Protein AF-A0A2C9M2C5-F1 (afdb_monomer_lite)

Radius of gyration: 33.6 Å; chains: 1; bounding box: 109×81×70 Å

Organism: Biomphalaria glabrata (NCBI:txid6526)

Foldseek 3Di:
DPQQFADDVRPHGADPQAVVNGDDRYPSFHPAGAKQFDDRRSPHGADQQFITGVRPHGADPQADVSGADRHPNFHLHGPDQADDRRSPHHPPPPPDDPPDPPPDPPPPVVVVVVVVVVVVVVVVVVVVVVVVDDDDDDDDDDDDDDDDDDDDDDDDDDDDDDDDDDDDDDDDDPDDDDQPPPPPQPDQPLVPPPDDPDDPPVCPVVCVVPDDPVNVVVVVVSRDPRDPFDQVVCQDPVNCVLDPDNPQADTPRFAAFFDQDVVVRDHGDHRWGFDADPVRHRAAIEHAAGDPVCLLVVLSSCVVQLAQEEEEEEDCAAPNDGRHDDSADPAAWDDSDQKIKHWDDWDDDPFWIWTWIWIDGDPDDIGIYIYIYGYQQHPPDGRPDPVSVVSSVVVRVVDDDPTHYYYYYD

Sequence (410 aa):
CITSTFGVNCKESCSSTCTERRCNATSGRCVSCMPGFLGEFCNQTCNATSFGQDCLQPCSSLCMNGICNFIDGACFNCSNGMFGRFCSEVKADTQGANETPLGAIIGPIIGAAALILIIVLAIILIRRRQRHDKPIVEQAQISSGHDVARHSTPLAKGTSFHYVDNNKQNSISKSSPPLPKVAEAYQNLHPKADGNTSIPVDKLYSFMTTVSSDFLINQFKTLPENSNVTTEVGLQAVNKNKNRFKNICPYDHSRVHLKINSENNEQDYINASYIKGFNNDVKFIASQGPSEHTIKDFIRMLWEQNTEKVVMLTNLIEDGKVKCEKYWPDDDTKAYGDIKVKLISTQTYAEYTIRKLELCKKSQTTHQVTQFHFTSWPDKSVPTASWSLVDFEQRVFTVPTSEPVVVHCR

Structure (mmCIF, N/CA/C/O backbone):
data_AF-A0A2C9M2C5-F1
#
_entry.id   AF-A0A2C9M2C5-F1
#
loop_
_atom_site.group_PDB
_atom_site.id
_atom_site.type_symbol
_atom_site.label_atom_id
_atom_site.label_alt_id
_atom_site.label_comp_id
_atom_site.label_asym_id
_atom_site.label_entity_id
_atom_site.label_seq_id
_atom_site.pdbx_PDB_ins_code
_atom_site.Cartn_x
_atom_site.Cartn_y
_atom_site.Cartn_z
_atom_site.occupancy
_atom_site.B_iso_or_equiv
_atom_site.auth_seq_id
_atom_site.auth_comp_id
_atom_site.auth_asym_id
_atom_site.auth_atom_id
_atom_site.pdbx_PDB_model_num
ATOM 1 N N . CYS A 1 1 ? 14.112 -22.312 -37.417 1.00 81.69 1 CYS A N 1
ATOM 2 C CA . CYS A 1 1 ? 13.832 -22.066 -35.989 1.00 81.69 1 CYS A CA 1
ATOM 3 C C . CYS A 1 1 ? 12.336 -22.132 -35.751 1.00 81.69 1 CYS A C 1
ATOM 5 O O . CYS A 1 1 ? 11.598 -22.074 -36.731 1.00 81.69 1 CYS A O 1
ATOM 7 N N . ILE A 1 2 ? 11.886 -22.299 -34.503 1.00 85.56 2 ILE A N 1
ATOM 8 C CA . ILE A 1 2 ? 10.463 -22.091 -34.188 1.00 85.56 2 ILE A CA 1
ATOM 9 C C . ILE A 1 2 ? 10.147 -20.595 -34.295 1.00 85.56 2 ILE A C 1
ATOM 11 O O . ILE A 1 2 ? 11.060 -19.776 -34.309 1.00 85.56 2 ILE A O 1
ATOM 15 N N . THR A 1 3 ? 8.872 -20.222 -34.383 1.00 86.44 3 THR A N 1
ATOM 16 C CA . THR A 1 3 ? 8.449 -18.827 -34.612 1.00 86.44 3 THR A CA 1
ATOM 17 C C . THR A 1 3 ? 8.946 -17.825 -33.565 1.00 86.44 3 THR A C 1
ATOM 19 O O . THR A 1 3 ? 8.991 -16.637 -33.869 1.00 86.44 3 THR A O 1
ATOM 22 N N . SER A 1 4 ? 9.328 -18.299 -32.375 1.00 89.38 4 SER A N 1
ATOM 23 C CA . SER A 1 4 ? 9.851 -17.509 -31.256 1.00 89.38 4 SER A CA 1
ATOM 24 C C . SER A 1 4 ? 11.373 -17.567 -31.063 1.00 89.38 4 SER A C 1
ATOM 26 O O . SER A 1 4 ? 11.869 -16.998 -30.088 1.00 89.38 4 SER A O 1
ATOM 28 N N . THR A 1 5 ? 12.132 -18.219 -31.956 1.00 93.12 5 THR A N 1
ATOM 29 C CA . THR A 1 5 ? 13.605 -18.257 -31.889 1.00 93.12 5 THR A CA 1
ATOM 30 C C . THR A 1 5 ? 14.281 -17.944 -33.222 1.00 93.12 5 THR A C 1
ATOM 32 O O . THR A 1 5 ? 13.703 -18.122 -34.294 1.00 93.12 5 THR A O 1
ATOM 35 N N . PHE A 1 6 ? 15.530 -17.484 -33.164 1.00 95.31 6 PHE A N 1
ATOM 36 C CA . PHE A 1 6 ? 16.336 -17.129 -34.330 1.00 95.31 6 PHE A CA 1
ATOM 37 C C . PHE A 1 6 ? 17.825 -17.462 -34.144 1.00 95.31 6 PHE A C 1
ATOM 39 O O . PHE A 1 6 ? 18.252 -17.974 -33.103 1.00 95.31 6 PHE A O 1
ATOM 46 N N . GLY A 1 7 ? 18.610 -17.191 -35.186 1.00 92.75 7 GLY A N 1
ATOM 47 C CA . GLY A 1 7 ? 20.066 -17.284 -35.165 1.00 92.75 7 GLY A CA 1
ATOM 48 C C . GLY A 1 7 ? 20.596 -18.700 -35.404 1.00 92.75 7 GLY A C 1
ATOM 49 O O . GLY A 1 7 ? 19.854 -19.656 -35.653 1.00 92.75 7 GLY A O 1
ATOM 50 N N . VAL A 1 8 ? 21.921 -18.845 -35.345 1.00 91.44 8 VAL A N 1
ATOM 51 C CA . VAL A 1 8 ? 22.598 -20.122 -35.615 1.00 91.44 8 VAL A CA 1
ATOM 52 C C . VAL A 1 8 ? 22.192 -21.158 -34.562 1.00 91.44 8 VAL A C 1
ATOM 54 O O . VAL A 1 8 ? 22.307 -20.930 -33.359 1.00 91.44 8 VAL A O 1
ATOM 57 N N . ASN A 1 9 ? 21.707 -22.316 -35.018 1.00 91.38 9 ASN A N 1
ATOM 58 C CA . ASN A 1 9 ? 21.111 -23.362 -34.175 1.00 91.38 9 ASN A CA 1
ATOM 59 C C . ASN A 1 9 ? 19.903 -22.904 -33.329 1.00 91.38 9 ASN A C 1
ATOM 61 O O . ASN A 1 9 ? 19.538 -23.596 -32.381 1.00 91.38 9 ASN A O 1
ATOM 65 N N . CYS A 1 10 ? 19.260 -21.780 -33.673 1.00 89.75 10 CYS A N 1
ATOM 66 C CA . CYS A 1 10 ? 18.006 -21.322 -33.064 1.00 89.75 10 CYS A CA 1
ATOM 67 C C . CYS A 1 10 ? 18.069 -21.092 -31.545 1.00 89.75 10 CYS A C 1
ATOM 69 O O . CYS A 1 10 ? 17.089 -21.338 -30.838 1.00 89.75 10 CYS A O 1
ATOM 71 N N . LYS A 1 11 ? 19.239 -20.667 -31.048 1.00 91.88 11 LYS A N 1
ATOM 72 C CA . LYS A 1 11 ? 19.510 -20.465 -29.617 1.00 91.88 11 LYS A CA 1
ATOM 73 C C . LYS A 1 11 ? 19.019 -19.121 -29.078 1.00 91.88 11 LYS A C 1
ATOM 75 O O . LYS A 1 11 ? 18.854 -18.993 -27.869 1.00 91.88 11 LYS A O 1
ATOM 80 N N . GLU A 1 12 ? 18.805 -18.132 -29.941 1.00 90.12 12 GLU A N 1
ATOM 81 C CA . GLU A 1 12 ? 18.364 -16.797 -29.535 1.00 90.12 12 GLU A CA 1
ATOM 82 C C . GLU A 1 12 ? 16.836 -16.708 -29.559 1.00 90.12 12 GLU A C 1
ATOM 84 O O . GLU A 1 12 ? 16.181 -17.325 -30.397 1.00 90.12 12 GLU A O 1
ATOM 89 N N . SER A 1 13 ? 16.251 -15.964 -28.620 1.00 93.12 13 SER A N 1
ATOM 90 C CA . SER A 1 13 ? 14.796 -15.780 -28.525 1.00 93.12 13 SER A CA 1
ATOM 91 C C . SER A 1 13 ? 14.382 -14.464 -29.168 1.00 93.12 13 SER A C 1
ATOM 93 O O . SER A 1 13 ? 15.002 -13.437 -28.903 1.00 93.12 13 SER A O 1
ATOM 95 N N . CYS A 1 14 ? 13.309 -14.477 -29.960 1.00 91.00 14 CYS A N 1
ATOM 96 C CA . CYS A 1 14 ? 12.693 -13.257 -30.479 1.00 91.00 14 CYS A CA 1
ATOM 97 C C . CYS A 1 14 ? 12.344 -12.288 -29.336 1.00 91.00 14 CYS A C 1
ATOM 99 O O . CYS A 1 14 ? 11.991 -12.732 -28.237 1.00 91.00 14 CYS A O 1
ATOM 101 N N . SER A 1 15 ? 12.392 -10.977 -29.607 1.00 90.81 15 SER A N 1
ATOM 102 C CA . SER A 1 15 ? 12.045 -9.961 -28.605 1.00 90.81 15 SER A CA 1
ATOM 103 C C . SER A 1 15 ? 10.667 -10.229 -27.991 1.00 90.81 15 SER A C 1
ATOM 105 O O . SER A 1 15 ? 9.710 -10.587 -28.686 1.00 90.81 15 SER A O 1
ATOM 107 N N . SER A 1 16 ? 10.552 -10.021 -26.679 1.00 92.25 16 SER A N 1
ATOM 108 C CA . SER A 1 16 ? 9.290 -10.154 -25.944 1.00 92.25 16 SER A CA 1
ATOM 109 C C . SER A 1 16 ? 8.219 -9.162 -26.406 1.00 92.25 16 SER A C 1
ATOM 111 O O . SER A 1 16 ? 7.044 -9.415 -26.154 1.00 92.25 16 SER A O 1
ATOM 113 N N . THR A 1 17 ? 8.625 -8.085 -27.087 1.00 91.62 17 THR A N 1
ATOM 114 C CA . THR A 1 17 ? 7.785 -7.022 -27.658 1.00 91.62 17 THR A CA 1
ATOM 115 C C . THR A 1 17 ? 7.484 -7.201 -29.153 1.00 91.62 17 THR A C 1
ATOM 117 O O . THR A 1 17 ? 6.744 -6.393 -29.719 1.00 91.62 17 THR A O 1
ATOM 120 N N . CYS A 1 18 ? 8.001 -8.252 -29.813 1.00 93.62 18 CYS A N 1
ATOM 121 C CA . CYS A 1 18 ? 7.462 -8.648 -31.117 1.00 93.62 18 CYS A CA 1
ATOM 122 C C . CYS A 1 18 ? 6.020 -9.151 -30.925 1.00 93.62 18 CYS A C 1
ATOM 124 O O . CYS A 1 18 ? 5.753 -9.940 -30.013 1.00 93.62 18 CYS A O 1
ATOM 126 N N . THR A 1 19 ? 5.108 -8.804 -31.831 1.00 93.06 19 THR A N 1
ATOM 127 C CA . THR A 1 19 ? 3.746 -9.359 -31.861 1.00 93.06 19 THR A CA 1
ATOM 128 C C . THR A 1 19 ? 3.799 -10.891 -31.933 1.00 93.06 19 THR A C 1
ATOM 130 O O . THR A 1 19 ? 4.546 -11.454 -32.736 1.00 93.06 19 THR A O 1
ATOM 133 N N . GLU A 1 20 ? 3.067 -11.577 -31.044 1.00 91.00 20 GLU A N 1
ATOM 134 C CA . GLU A 1 20 ? 3.100 -13.046 -30.861 1.00 91.00 20 GLU A CA 1
ATOM 135 C C . GLU A 1 20 ? 4.510 -13.636 -30.582 1.00 91.00 20 GLU A C 1
ATOM 137 O O . GLU A 1 20 ? 4.729 -14.836 -30.752 1.00 91.00 20 GLU A O 1
ATOM 142 N N . ARG A 1 21 ? 5.487 -12.809 -30.173 1.00 90.81 21 ARG A N 1
ATOM 143 C CA . ARG A 1 21 ? 6.932 -13.126 -30.154 1.00 90.81 21 ARG A CA 1
ATOM 144 C C . ARG A 1 21 ? 7.486 -13.612 -31.501 1.00 90.81 21 ARG A C 1
ATOM 146 O O . ARG A 1 21 ? 8.405 -14.425 -31.525 1.00 90.81 21 ARG A O 1
ATOM 153 N N . ARG A 1 22 ? 6.949 -13.137 -32.629 1.00 95.44 22 ARG A N 1
ATOM 154 C CA . ARG A 1 22 ? 7.349 -13.600 -33.969 1.00 95.44 22 ARG A CA 1
ATOM 155 C C . ARG A 1 22 ? 8.447 -12.741 -34.580 1.00 95.44 22 ARG A C 1
ATOM 157 O O . ARG A 1 22 ? 8.263 -11.543 -34.795 1.00 95.44 22 ARG A O 1
ATOM 164 N N . CYS A 1 23 ? 9.558 -13.378 -34.938 1.00 95.88 23 CYS A N 1
ATOM 165 C CA . CYS A 1 23 ? 10.672 -12.734 -35.626 1.00 95.88 23 CYS A CA 1
ATOM 166 C C . CYS A 1 23 ? 11.246 -13.582 -36.771 1.00 95.88 23 CYS A C 1
ATOM 168 O O . CYS A 1 23 ? 10.931 -14.762 -36.937 1.00 95.88 23 CYS A O 1
ATOM 170 N N . ASN A 1 24 ? 12.078 -12.957 -37.602 1.00 96.44 24 ASN A N 1
ATOM 171 C CA . ASN A 1 24 ? 12.801 -13.606 -38.682 1.00 96.44 24 ASN A CA 1
ATOM 172 C C . ASN A 1 24 ? 13.802 -14.626 -38.116 1.00 96.44 24 ASN A C 1
ATOM 174 O O . ASN A 1 24 ? 14.697 -14.264 -37.354 1.00 96.44 24 ASN A O 1
ATOM 178 N N . ALA A 1 25 ? 13.691 -15.885 -38.544 1.00 93.81 25 ALA A N 1
ATOM 179 C CA . ALA A 1 25 ? 14.487 -16.999 -38.024 1.00 93.81 25 ALA A CA 1
ATOM 180 C C . ALA A 1 25 ? 16.013 -16.861 -38.220 1.00 93.81 25 ALA A C 1
ATOM 182 O O . ALA A 1 25 ? 16.767 -17.562 -37.549 1.00 93.81 25 ALA A O 1
ATOM 183 N N . THR A 1 26 ? 16.474 -15.978 -39.111 1.00 93.25 26 THR A N 1
ATOM 184 C CA . THR A 1 26 ? 17.901 -15.713 -39.341 1.00 93.25 26 THR A CA 1
ATOM 185 C C . THR A 1 26 ? 18.357 -14.439 -38.638 1.00 93.25 26 THR A C 1
ATOM 187 O O . THR A 1 26 ? 19.368 -14.466 -37.946 1.00 93.25 26 THR A O 1
ATOM 190 N N . SER A 1 27 ? 17.632 -13.328 -38.811 1.00 95.12 27 SER A N 1
ATOM 191 C CA . SER A 1 27 ? 18.083 -11.999 -38.372 1.00 95.12 27 SER A CA 1
ATOM 192 C C . SER A 1 27 ? 17.517 -11.521 -37.037 1.00 95.12 27 SER A C 1
ATOM 194 O O . SER A 1 27 ? 17.952 -10.479 -36.564 1.00 95.12 27 SER A O 1
ATOM 196 N N . GLY A 1 28 ? 16.527 -12.203 -36.455 1.00 93.69 28 GLY A N 1
ATOM 197 C CA . GLY A 1 28 ? 15.887 -11.792 -35.198 1.00 93.69 28 GLY A CA 1
ATOM 198 C C . GLY A 1 28 ? 14.946 -10.588 -35.303 1.00 93.69 28 GLY A C 1
ATOM 199 O O . GLY A 1 28 ? 14.293 -10.238 -34.321 1.00 93.69 28 GLY A O 1
ATOM 200 N N . ARG A 1 29 ? 14.823 -9.972 -36.488 1.00 96.69 29 ARG A N 1
ATOM 201 C CA . ARG A 1 29 ? 13.925 -8.832 -36.728 1.00 96.69 29 ARG A CA 1
ATOM 202 C C . ARG A 1 29 ? 12.465 -9.231 -36.528 1.00 96.69 29 ARG A C 1
ATOM 204 O O . ARG A 1 29 ? 12.024 -10.222 -37.112 1.00 96.69 29 ARG A O 1
ATOM 211 N N . CYS A 1 30 ? 11.718 -8.481 -35.727 1.00 95.44 30 CYS A N 1
ATOM 212 C CA . CYS A 1 30 ? 10.303 -8.744 -35.476 1.00 95.44 30 CYS A CA 1
ATOM 213 C C . CYS A 1 30 ? 9.477 -8.619 -36.767 1.00 95.44 30 CYS A C 1
ATOM 215 O O . CYS A 1 30 ? 9.780 -7.800 -37.631 1.00 95.44 30 CYS A O 1
ATOM 217 N N . VAL A 1 31 ? 8.409 -9.414 -36.891 1.00 94.12 31 VAL A N 1
ATOM 218 C CA . VAL A 1 31 ? 7.458 -9.293 -38.019 1.00 94.12 31 VAL A CA 1
ATOM 219 C C . VAL A 1 31 ? 6.602 -8.027 -37.883 1.00 94.12 31 VAL A C 1
ATOM 221 O O . VAL A 1 31 ? 6.280 -7.378 -38.871 1.00 94.12 31 VAL A O 1
ATOM 224 N N . SER A 1 32 ? 6.239 -7.691 -36.648 1.00 94.44 32 SER A N 1
ATOM 225 C CA . SER A 1 32 ? 5.526 -6.482 -36.237 1.00 94.44 32 SER A CA 1
ATOM 226 C C . SER A 1 32 ? 5.787 -6.268 -34.742 1.00 94.44 32 SER A C 1
ATOM 228 O O . SER A 1 32 ? 6.126 -7.224 -34.032 1.00 94.44 32 SER A O 1
ATOM 230 N N . CYS A 1 33 ? 5.653 -5.031 -34.273 1.00 95.69 33 CYS A N 1
ATOM 231 C CA . CYS A 1 33 ? 5.769 -4.679 -32.864 1.00 95.69 33 CYS A CA 1
ATOM 232 C C . CYS A 1 33 ? 4.412 -4.669 -32.175 1.00 95.69 33 CYS A C 1
ATOM 234 O O . CYS A 1 33 ? 3.410 -4.291 -32.779 1.00 95.69 33 CYS A O 1
ATOM 236 N N . MET A 1 34 ? 4.398 -5.032 -30.893 1.00 94.88 34 MET A N 1
ATOM 237 C CA . MET A 1 34 ? 3.250 -4.763 -30.033 1.00 94.88 34 MET A CA 1
ATOM 238 C C . MET A 1 34 ? 2.988 -3.245 -29.954 1.00 94.88 34 MET A C 1
ATOM 240 O O . MET A 1 34 ? 3.945 -2.468 -30.048 1.00 94.88 34 MET A O 1
ATOM 244 N N . PRO A 1 35 ? 1.732 -2.806 -29.732 1.00 93.69 35 PRO A N 1
ATOM 245 C CA . PRO A 1 35 ? 1.405 -1.397 -29.542 1.00 93.69 35 PRO A CA 1
ATOM 246 C C . PRO A 1 35 ? 2.327 -0.724 -28.524 1.00 93.69 35 PRO A C 1
ATOM 248 O O . PRO A 1 35 ? 2.608 -1.277 -27.460 1.00 93.69 35 PRO A O 1
ATOM 251 N N . GLY A 1 36 ? 2.812 0.464 -28.872 1.00 90.56 36 GLY A N 1
ATOM 252 C CA . GLY A 1 36 ? 3.765 1.218 -28.072 1.00 90.56 36 GLY A CA 1
ATOM 253 C C . GLY A 1 36 ? 5.243 0.975 -28.370 1.00 90.56 36 GLY A C 1
ATOM 254 O O . GLY A 1 36 ? 6.076 1.721 -27.854 1.00 90.56 36 GLY A O 1
ATOM 255 N N . PHE A 1 37 ? 5.582 -0.006 -29.211 1.00 92.50 37 PHE A N 1
ATOM 256 C CA . PHE A 1 37 ? 6.964 -0.335 -29.565 1.00 92.50 37 PHE A CA 1
ATOM 257 C C . PHE A 1 37 ? 7.244 -0.146 -31.060 1.00 92.50 37 PHE A C 1
ATOM 259 O O . PHE A 1 37 ? 6.360 -0.304 -31.899 1.00 92.50 37 PHE A O 1
ATOM 266 N N . LEU A 1 38 ? 8.494 0.184 -31.393 1.00 93.00 38 LEU A N 1
ATOM 267 C CA . LEU A 1 38 ? 8.956 0.461 -32.754 1.00 93.00 38 LEU A CA 1
ATOM 268 C C . LEU A 1 38 ? 10.402 -0.011 -32.995 1.00 93.00 38 LEU A C 1
ATOM 270 O O . LEU A 1 38 ? 11.130 -0.394 -32.073 1.00 93.00 38 LEU A O 1
ATOM 274 N N . GLY A 1 39 ? 10.817 0.038 -34.263 1.00 91.88 39 GLY A N 1
ATOM 275 C CA . GLY A 1 39 ? 12.137 -0.392 -34.731 1.00 91.88 39 GLY A CA 1
ATOM 276 C C . GLY A 1 39 ? 12.187 -1.877 -35.102 1.00 91.88 39 GLY A C 1
ATOM 277 O O . GLY A 1 39 ? 11.324 -2.660 -34.716 1.00 91.88 39 GLY A O 1
ATOM 278 N N . GLU A 1 40 ? 13.218 -2.289 -35.845 1.00 94.19 40 GLU A N 1
ATOM 279 C CA . GLU A 1 40 ? 13.304 -3.639 -36.440 1.00 94.19 40 GLU A CA 1
ATOM 280 C C . GLU A 1 40 ? 13.281 -4.794 -35.418 1.00 94.19 40 GLU A C 1
ATOM 282 O O . GLU A 1 40 ? 12.994 -5.934 -35.778 1.00 94.19 40 GLU A O 1
ATOM 287 N N . PHE A 1 41 ? 13.575 -4.503 -34.149 1.00 94.12 41 PHE A N 1
ATOM 288 C CA . PHE A 1 41 ? 13.600 -5.453 -33.031 1.00 94.12 41 PHE A CA 1
ATOM 289 C C . PHE A 1 41 ? 12.600 -5.092 -31.915 1.00 94.12 41 PHE A C 1
ATOM 291 O O . PHE A 1 41 ? 12.639 -5.688 -30.840 1.00 94.12 41 PHE A O 1
ATOM 298 N N . CYS A 1 42 ? 11.726 -4.104 -32.152 1.00 94.12 42 CYS A N 1
ATOM 299 C CA . CYS A 1 42 ? 10.727 -3.604 -31.198 1.00 94.12 42 CYS A CA 1
ATOM 300 C C . CYS A 1 42 ? 11.312 -3.186 -29.836 1.00 94.12 42 CYS A C 1
ATOM 302 O O . CYS A 1 42 ? 10.685 -3.352 -28.789 1.00 94.12 42 CYS A O 1
ATOM 304 N N . ASN A 1 43 ? 12.543 -2.673 -29.850 1.00 88.75 43 ASN A N 1
ATOM 305 C CA . ASN A 1 43 ? 13.320 -2.290 -28.670 1.00 88.75 43 ASN A CA 1
ATOM 306 C C . ASN A 1 43 ? 13.264 -0.783 -28.359 1.00 88.75 43 ASN A C 1
ATOM 308 O O . ASN A 1 43 ? 13.875 -0.341 -27.390 1.00 88.75 43 ASN A O 1
ATOM 312 N N . GLN A 1 44 ? 12.549 -0.004 -29.169 1.00 90.62 44 GLN A N 1
ATOM 313 C CA . GLN A 1 44 ? 12.275 1.415 -28.945 1.00 90.62 44 GLN A CA 1
ATOM 314 C C . GLN A 1 44 ? 10.795 1.582 -28.588 1.00 90.62 44 GLN A C 1
ATOM 316 O O . GLN A 1 44 ? 9.962 0.816 -29.070 1.00 90.62 44 GLN A O 1
ATOM 321 N N . THR A 1 45 ? 10.459 2.566 -27.758 1.00 91.00 45 THR A N 1
ATOM 322 C CA . THR A 1 45 ? 9.068 2.934 -27.440 1.00 91.00 45 THR A CA 1
ATOM 323 C C . THR A 1 45 ? 8.612 4.116 -28.291 1.00 91.00 45 THR A C 1
ATOM 325 O O . THR A 1 45 ? 9.449 4.844 -28.831 1.00 91.00 45 THR A O 1
ATOM 328 N N . CYS A 1 46 ? 7.303 4.370 -28.371 1.00 90.44 46 CYS A N 1
ATOM 329 C CA . CYS A 1 46 ? 6.815 5.633 -28.932 1.00 90.44 46 CYS A CA 1
ATOM 330 C C . CYS A 1 46 ? 7.362 6.846 -28.170 1.00 90.44 46 CYS A C 1
ATOM 332 O O . CYS A 1 46 ? 7.748 6.759 -26.999 1.00 90.44 46 CYS A O 1
ATOM 334 N N . ASN A 1 47 ? 7.376 7.992 -28.851 1.00 89.56 47 ASN A N 1
ATOM 335 C CA . ASN A 1 47 ? 7.669 9.268 -28.214 1.00 89.56 47 ASN A CA 1
ATOM 336 C C . ASN A 1 47 ? 6.560 9.609 -27.203 1.00 89.56 47 ASN A C 1
ATOM 338 O O . ASN A 1 47 ? 5.418 9.206 -27.376 1.00 89.56 47 ASN A O 1
ATOM 342 N N . ALA A 1 48 ? 6.870 10.410 -26.186 1.00 88.25 48 ALA A N 1
ATOM 343 C CA . ALA A 1 48 ? 5.960 10.756 -25.091 1.00 88.25 48 ALA A CA 1
ATOM 344 C C . ALA A 1 48 ? 4.629 11.410 -25.534 1.00 88.25 48 ALA A C 1
ATOM 346 O O . ALA A 1 48 ? 3.679 11.454 -24.757 1.00 88.25 48 ALA A O 1
ATOM 347 N N . THR A 1 49 ? 4.567 11.921 -26.768 1.00 92.25 49 THR A N 1
ATOM 348 C CA . THR A 1 49 ? 3.397 12.561 -27.392 1.00 92.25 49 THR A CA 1
ATOM 349 C C . THR A 1 49 ? 2.657 11.658 -28.394 1.00 92.25 49 THR A C 1
ATOM 351 O O . THR A 1 49 ? 1.786 12.145 -29.119 1.00 92.25 49 THR A O 1
ATOM 354 N N . SER A 1 50 ? 3.002 10.370 -28.490 1.00 95.12 50 SER A N 1
ATOM 355 C CA . SER A 1 50 ? 2.340 9.401 -29.370 1.00 95.12 50 SER A CA 1
ATOM 356 C C . SER A 1 50 ? 2.227 8.001 -28.760 1.00 95.12 50 SER A C 1
ATOM 358 O O . SER A 1 50 ? 2.968 7.635 -27.851 1.00 95.12 50 SER A O 1
ATOM 360 N N . PHE A 1 51 ? 1.281 7.205 -29.259 1.00 96.06 51 PHE A N 1
ATOM 361 C CA . PHE A 1 51 ? 0.985 5.878 -28.735 1.00 96.06 51 PHE A CA 1
ATOM 362 C C . PHE A 1 51 ? 0.462 4.889 -29.787 1.00 96.06 51 PHE A C 1
ATOM 364 O O . PHE A 1 51 ? 0.214 5.235 -30.948 1.00 96.06 51 PHE A O 1
ATOM 371 N N . GLY A 1 52 ? 0.249 3.647 -29.349 1.00 91.94 52 GLY A N 1
ATOM 372 C CA . GLY A 1 52 ? -0.490 2.628 -30.088 1.00 91.94 52 GLY A CA 1
ATOM 373 C C . GLY A 1 52 ? 0.354 1.879 -31.117 1.00 91.94 52 GLY A C 1
ATOM 374 O O . GLY A 1 52 ? 1.585 1.869 -31.058 1.00 91.94 52 GLY A O 1
ATOM 375 N N . GLN A 1 53 ? -0.316 1.204 -32.054 1.00 94.88 53 GLN A N 1
ATOM 376 C CA . GLN A 1 53 ? 0.364 0.477 -33.126 1.00 94.88 53 GLN A CA 1
ATOM 377 C C . GLN A 1 53 ? 1.192 1.444 -33.981 1.00 94.88 53 GLN A C 1
ATOM 379 O O . GLN A 1 53 ? 0.694 2.489 -34.406 1.00 94.88 53 GLN A O 1
ATOM 384 N N . ASP A 1 54 ? 2.462 1.092 -34.185 1.00 91.06 54 ASP A N 1
ATOM 385 C CA . ASP A 1 54 ? 3.456 1.848 -34.958 1.00 91.06 54 ASP A CA 1
ATOM 386 C C . ASP A 1 54 ? 3.583 3.334 -34.546 1.00 91.06 54 ASP A C 1
ATOM 388 O O . ASP A 1 54 ? 4.085 4.165 -35.302 1.00 91.06 54 ASP A O 1
ATOM 392 N N . CYS A 1 55 ? 3.143 3.673 -33.325 1.00 93.88 55 CYS A N 1
ATOM 393 C CA . CYS A 1 55 ? 3.184 5.014 -32.739 1.00 93.88 55 CYS A CA 1
ATOM 394 C C . CYS A 1 55 ? 2.417 6.094 -33.519 1.00 93.88 55 CYS A C 1
ATOM 396 O O . CYS A 1 55 ? 2.755 7.279 -33.444 1.00 93.88 55 CYS A O 1
ATOM 398 N N . LEU A 1 56 ? 1.386 5.689 -34.267 1.00 95.69 56 LEU A N 1
ATOM 399 C CA . LEU A 1 56 ? 0.633 6.564 -35.169 1.00 95.69 56 LEU A CA 1
ATOM 400 C C . LEU A 1 56 ? -0.465 7.391 -34.482 1.00 95.69 56 LEU A C 1
ATOM 402 O O . LEU A 1 56 ? -0.994 8.313 -35.102 1.00 95.69 56 LEU A O 1
ATOM 406 N N . GLN A 1 57 ? -0.837 7.079 -33.237 1.00 96.38 57 GLN A N 1
ATOM 407 C CA . GLN A 1 57 ? -1.878 7.822 -32.523 1.00 96.38 57 GLN A CA 1
ATOM 408 C C . GLN A 1 57 ? -1.253 8.974 -31.723 1.00 96.38 57 GLN A C 1
ATOM 410 O O . GLN A 1 57 ? -0.390 8.716 -30.885 1.00 96.38 57 GLN A O 1
ATOM 415 N N . PRO A 1 58 ? -1.641 10.243 -31.935 1.00 96.81 58 PRO A N 1
ATOM 416 C CA . PRO A 1 58 ? -1.168 11.343 -31.102 1.00 96.81 58 PRO A CA 1
ATOM 417 C C . PRO A 1 58 ? -1.836 11.299 -29.724 1.00 96.81 58 PRO A C 1
ATOM 419 O O . PRO A 1 58 ? -3.027 11.010 -29.609 1.00 96.81 58 PRO A O 1
ATOM 422 N N . CYS A 1 59 ? -1.090 11.640 -28.675 1.00 94.81 59 CYS A N 1
ATOM 423 C CA . CYS A 1 59 ? -1.665 11.841 -27.347 1.00 94.81 59 CYS A CA 1
ATOM 424 C C . CYS A 1 59 ? -2.723 12.958 -27.357 1.00 94.81 59 CYS A C 1
ATOM 426 O O . CYS A 1 59 ? -2.609 13.943 -28.090 1.00 94.81 59 CYS A O 1
ATOM 428 N N . SER A 1 60 ? -3.742 12.831 -26.500 1.00 93.50 60 SER A N 1
ATOM 429 C CA . SER A 1 60 ? -4.762 13.872 -26.333 1.00 93.50 60 SER A CA 1
ATOM 430 C C . SER A 1 60 ? -4.125 15.191 -25.880 1.00 93.50 60 SER A C 1
ATOM 432 O O . SER A 1 60 ? -3.341 15.221 -24.932 1.00 93.50 60 SER A O 1
ATOM 434 N N . SER A 1 61 ? -4.513 16.309 -26.497 1.00 92.44 61 SER A N 1
ATOM 435 C CA . SER A 1 61 ? -4.106 17.655 -26.058 1.00 92.44 61 SER A CA 1
ATOM 436 C C . SER A 1 61 ? -4.673 18.040 -24.684 1.00 92.44 61 SER A C 1
ATOM 438 O O . SER A 1 61 ? -4.225 19.013 -24.077 1.00 92.44 61 SER A O 1
ATOM 440 N N . LEU A 1 62 ? -5.641 17.267 -24.179 1.00 92.50 62 LEU A N 1
ATOM 441 C CA . LEU A 1 62 ? -6.184 17.384 -22.827 1.00 92.50 62 LEU A CA 1
ATOM 442 C C . LEU A 1 62 ? -5.307 16.666 -21.788 1.00 92.50 62 LEU A C 1
ATOM 444 O O . LEU A 1 62 ? -5.424 16.963 -20.597 1.00 92.50 62 LEU A O 1
ATOM 448 N N . CYS A 1 63 ? -4.390 15.788 -22.215 1.00 89.31 63 CYS A N 1
ATOM 449 C CA . CYS A 1 63 ? -3.305 15.336 -21.352 1.00 89.31 63 CYS A CA 1
ATOM 450 C C . CYS A 1 63 ? -2.399 16.526 -20.994 1.00 89.31 63 CYS A C 1
ATOM 452 O O . CYS A 1 63 ? -2.128 17.401 -21.822 1.00 89.31 63 CYS A O 1
ATOM 454 N N . MET A 1 64 ? -1.873 16.548 -19.772 1.00 87.56 64 MET A N 1
ATOM 455 C CA . MET A 1 64 ? -0.910 17.558 -19.338 1.00 87.56 64 MET A CA 1
ATOM 456 C C . MET A 1 64 ? 0.339 17.510 -20.233 1.00 87.56 64 MET A C 1
ATOM 458 O O . MET A 1 64 ? 0.940 16.452 -20.420 1.00 87.56 64 MET A O 1
ATOM 462 N N . ASN A 1 65 ? 0.705 18.656 -20.813 1.00 86.19 65 ASN A N 1
ATOM 463 C CA . ASN A 1 65 ? 1.775 18.806 -21.812 1.00 86.19 65 ASN A CA 1
ATOM 464 C C . ASN A 1 65 ? 1.621 17.932 -23.080 1.00 86.19 65 ASN A C 1
ATOM 466 O O . ASN A 1 65 ? 2.591 17.756 -23.812 1.00 86.19 65 ASN A O 1
ATOM 470 N N . GLY A 1 66 ? 0.429 17.382 -23.350 1.00 88.38 66 GLY A N 1
ATOM 471 C CA . GLY A 1 66 ? 0.212 16.445 -24.458 1.00 88.38 66 GLY A CA 1
ATOM 472 C C . GLY A 1 66 ? 0.946 15.110 -24.286 1.00 88.38 66 GLY A C 1
ATOM 473 O O . GLY A 1 66 ? 1.276 14.476 -25.284 1.00 88.38 66 GLY A O 1
ATOM 474 N N . ILE A 1 67 ? 1.241 14.703 -23.044 1.00 87.62 67 ILE A N 1
ATOM 475 C CA . ILE A 1 67 ? 1.989 13.478 -22.735 1.00 87.62 67 ILE A CA 1
ATOM 476 C C . ILE A 1 67 ? 1.041 12.358 -22.287 1.00 87.62 67 ILE A C 1
ATOM 478 O O . ILE A 1 67 ? 0.219 12.555 -21.389 1.00 87.62 67 ILE A O 1
ATOM 482 N N . CYS A 1 68 ? 1.187 11.169 -22.870 1.00 90.00 68 CYS A N 1
ATOM 483 C CA . CYS A 1 68 ? 0.371 9.999 -22.551 1.00 90.00 68 CYS A CA 1
ATOM 484 C C . CYS A 1 68 ? 1.174 8.690 -22.551 1.00 90.00 68 CYS A C 1
ATOM 486 O O . CYS A 1 68 ? 2.338 8.636 -22.949 1.00 90.00 68 CYS A O 1
ATOM 488 N N . ASN A 1 69 ? 0.535 7.617 -22.088 1.00 89.00 69 ASN A N 1
ATOM 489 C CA . ASN A 1 69 ? 1.073 6.270 -22.133 1.00 89.00 69 ASN A CA 1
ATOM 490 C C . ASN A 1 69 ? 1.245 5.818 -23.590 1.00 89.00 69 ASN A C 1
ATOM 492 O O . ASN A 1 69 ? 0.281 5.759 -24.353 1.00 89.00 69 ASN A O 1
ATOM 496 N N . PHE A 1 70 ? 2.474 5.451 -23.950 1.00 86.50 70 PHE A N 1
ATOM 497 C CA . PHE A 1 70 ? 2.849 5.075 -25.311 1.00 86.50 70 PHE A CA 1
ATOM 498 C C . PHE A 1 70 ? 2.156 3.801 -25.833 1.00 86.50 70 PHE A C 1
ATOM 500 O O . PHE A 1 70 ? 2.133 3.577 -27.038 1.00 86.50 70 PHE A O 1
ATOM 507 N N . ILE A 1 71 ? 1.564 2.962 -24.981 1.00 88.94 71 ILE A N 1
ATOM 508 C CA . ILE A 1 71 ? 0.857 1.744 -25.406 1.00 88.94 71 ILE A CA 1
ATOM 509 C C . ILE A 1 71 ? -0.600 2.054 -25.764 1.00 88.94 71 ILE A C 1
ATOM 511 O O . ILE A 1 71 ? -1.054 1.687 -26.848 1.00 88.94 71 ILE A O 1
ATOM 515 N N . ASP A 1 72 ? -1.336 2.710 -24.862 1.00 91.62 72 ASP A N 1
ATOM 516 C CA . ASP A 1 72 ? -2.806 2.790 -24.904 1.00 91.62 72 ASP A CA 1
ATOM 517 C C . ASP A 1 72 ? -3.383 4.213 -24.998 1.00 91.62 72 ASP A C 1
ATOM 519 O O . ASP A 1 72 ? -4.595 4.364 -25.155 1.00 91.62 72 ASP A O 1
ATOM 523 N N . GLY A 1 73 ? -2.542 5.246 -24.913 1.00 91.38 73 GLY A N 1
ATOM 524 C CA . GLY A 1 73 ? -2.945 6.645 -25.023 1.00 91.38 73 GLY A CA 1
ATOM 525 C C . GLY A 1 73 ? -3.476 7.274 -23.738 1.00 91.38 73 GLY A C 1
ATOM 526 O O . GLY A 1 73 ? -3.916 8.424 -23.770 1.00 91.38 73 GLY A O 1
ATOM 527 N N . ALA A 1 74 ? -3.452 6.558 -22.609 1.00 89.25 74 ALA A N 1
ATOM 528 C CA . ALA A 1 74 ? -3.947 7.078 -21.339 1.00 89.25 74 ALA A CA 1
ATOM 529 C C . ALA A 1 74 ? -3.116 8.283 -20.865 1.00 89.25 74 ALA A C 1
ATOM 531 O O . ALA A 1 74 ? -1.887 8.230 -20.811 1.00 89.25 74 ALA A O 1
ATOM 532 N N . CYS A 1 75 ? -3.777 9.380 -20.507 1.00 87.06 75 CYS A N 1
ATOM 533 C CA . CYS A 1 75 ? -3.109 10.582 -20.021 1.00 87.06 75 CYS A CA 1
ATOM 534 C C . CYS A 1 75 ? -2.574 10.377 -18.598 1.00 87.06 75 CYS A C 1
ATOM 536 O O . CYS A 1 75 ? -3.309 9.930 -17.721 1.00 87.06 75 CYS A O 1
ATOM 538 N N . PHE A 1 76 ? -1.329 10.787 -18.340 1.00 78.12 76 PHE A N 1
ATOM 539 C CA . PHE A 1 76 ? -0.732 10.695 -16.998 1.00 78.12 76 PHE A CA 1
ATOM 540 C C . PHE A 1 76 ? -1.289 11.737 -16.017 1.00 78.12 76 PHE A C 1
ATOM 542 O O . PHE A 1 76 ? -1.389 11.498 -14.821 1.00 78.12 76 PHE A O 1
ATOM 549 N N . ASN A 1 77 ? -1.659 12.911 -16.524 1.00 82.88 77 ASN A N 1
ATOM 550 C CA . ASN A 1 77 ? -2.401 13.924 -15.783 1.00 82.88 77 ASN A CA 1
ATOM 551 C C . ASN A 1 77 ? -3.241 14.743 -16.769 1.00 82.88 77 ASN A C 1
ATOM 553 O O . ASN A 1 77 ? -2.989 14.706 -17.976 1.00 82.88 77 ASN A O 1
ATOM 557 N N . CYS A 1 78 ? -4.208 15.501 -16.263 1.00 86.88 78 CYS A N 1
ATOM 558 C CA . CYS A 1 78 ? -5.165 16.241 -17.069 1.00 86.88 78 CYS A CA 1
ATOM 559 C C . CYS A 1 78 ? -4.994 17.754 -16.967 1.00 86.88 78 CYS A C 1
ATOM 561 O O . CYS A 1 78 ? -4.870 18.322 -15.882 1.00 86.88 78 CYS A O 1
ATOM 563 N N . SER A 1 79 ? -5.045 18.415 -18.119 1.00 88.31 79 SER A N 1
ATOM 564 C CA . SER A 1 79 ? -5.106 19.871 -18.219 1.00 88.31 79 SER A CA 1
ATOM 565 C C . SER A 1 79 ? -6.486 20.392 -17.786 1.00 88.31 79 SER A C 1
ATOM 567 O O . SER A 1 79 ? -7.499 19.714 -17.943 1.00 88.31 79 SER A O 1
ATOM 569 N N . ASN A 1 80 ? -6.543 21.630 -17.287 1.00 81.81 80 ASN A N 1
ATOM 570 C CA . ASN A 1 80 ? -7.776 22.422 -17.132 1.00 81.81 80 ASN A CA 1
ATOM 571 C C . ASN A 1 80 ? -8.930 21.769 -16.337 1.00 81.81 80 ASN A C 1
ATOM 573 O O . ASN A 1 80 ? -10.097 21.978 -16.654 1.00 81.81 80 ASN A O 1
ATOM 577 N N . GLY A 1 81 ? -8.627 20.993 -15.291 1.00 74.88 81 GLY A N 1
ATOM 578 C CA . GLY A 1 81 ? -9.652 20.405 -14.412 1.00 74.88 81 GLY A CA 1
ATOM 579 C C . GLY A 1 81 ? -10.445 19.244 -15.026 1.00 74.88 81 GLY A C 1
ATOM 580 O O . GLY A 1 81 ? -11.396 18.767 -14.401 1.00 74.88 81 GLY A O 1
ATOM 581 N N . MET A 1 82 ? -10.039 18.774 -16.209 1.00 83.62 82 MET A N 1
ATOM 582 C CA . MET A 1 82 ? -10.513 17.522 -16.794 1.00 83.62 82 MET A CA 1
ATOM 583 C C . MET A 1 82 ? -10.087 16.325 -15.926 1.00 83.62 82 MET A C 1
ATOM 585 O O . MET A 1 82 ? -9.142 16.410 -15.139 1.00 83.62 82 MET A O 1
ATOM 589 N N . PHE A 1 83 ? -10.756 15.187 -16.085 1.00 81.50 83 PHE A N 1
ATOM 590 C CA . PHE A 1 83 ? -10.358 13.903 -15.508 1.00 81.50 83 PHE A CA 1
ATOM 591 C C . PHE A 1 83 ? -10.735 12.740 -16.441 1.00 81.50 83 PHE A C 1
ATOM 593 O O . PHE A 1 83 ? -11.086 12.943 -17.607 1.00 81.50 83 PHE A O 1
ATOM 600 N N . GLY A 1 84 ? -10.609 11.511 -15.939 1.00 79.69 84 GLY A N 1
ATOM 601 C CA . GLY A 1 84 ? -10.789 10.295 -16.728 1.00 79.69 84 GLY A CA 1
ATOM 602 C C . GLY A 1 84 ? -9.494 9.829 -17.388 1.00 79.69 84 GLY A C 1
ATOM 603 O O . GLY A 1 84 ? -8.522 10.578 -17.481 1.00 79.69 84 GLY A O 1
ATOM 604 N N . ARG A 1 85 ? -9.475 8.580 -17.870 1.00 85.00 85 ARG A N 1
ATOM 605 C CA . ARG A 1 85 ? -8.273 7.922 -18.435 1.00 85.00 85 ARG A CA 1
ATOM 606 C C . ARG A 1 85 ? -7.662 8.674 -19.627 1.00 85.00 85 ARG A C 1
ATOM 608 O O . ARG A 1 85 ? -6.462 8.583 -19.852 1.00 85.00 85 ARG A O 1
ATOM 615 N N . PHE A 1 86 ? -8.477 9.423 -20.367 1.00 90.38 86 PHE A N 1
ATOM 616 C CA . PHE A 1 86 ? -8.075 10.179 -21.562 1.00 90.38 86 PHE A CA 1
ATOM 617 C C . PHE A 1 86 ? -8.314 11.695 -21.422 1.00 90.38 86 PHE A C 1
ATOM 619 O O . PHE A 1 86 ? -8.331 12.419 -22.418 1.00 90.38 86 PHE A O 1
ATOM 626 N N . CYS A 1 87 ? -8.525 12.176 -20.188 1.00 89.81 87 CYS A N 1
ATOM 627 C CA . CYS A 1 87 ? -8.833 13.576 -19.869 1.00 89.81 87 CYS A CA 1
ATOM 628 C C . CYS A 1 87 ? -10.031 14.156 -20.637 1.00 89.81 87 CYS A C 1
ATOM 630 O O . CYS A 1 87 ? -10.057 15.339 -20.964 1.00 89.81 87 CYS A O 1
ATOM 632 N N . SER A 1 88 ? -11.021 13.313 -20.934 1.00 88.25 88 SER A N 1
ATOM 633 C CA . SER A 1 88 ? -12.239 13.652 -21.677 1.00 88.25 88 SER A CA 1
ATOM 634 C C . SER A 1 88 ? -13.449 13.944 -20.779 1.00 88.25 88 SER A C 1
ATOM 636 O O . SER A 1 88 ? -14.503 14.316 -21.287 1.00 88.25 88 SER A O 1
ATOM 638 N N . GLU A 1 89 ? -13.327 13.771 -19.460 1.00 85.38 89 GLU A N 1
ATOM 639 C CA . GLU A 1 89 ? -14.420 13.963 -18.502 1.00 85.38 89 GLU A CA 1
ATOM 640 C C . GLU A 1 89 ? -14.301 15.339 -17.824 1.00 85.38 89 GLU A C 1
ATOM 642 O O . GLU A 1 89 ? -13.245 15.699 -17.304 1.00 85.38 89 GLU A O 1
ATOM 647 N N . VAL A 1 90 ? -15.385 16.119 -17.821 1.00 81.06 90 VAL A N 1
ATOM 648 C CA . VAL A 1 90 ? -15.521 17.366 -17.044 1.00 81.06 90 VAL A CA 1
ATOM 649 C C . VAL A 1 90 ? -16.264 17.090 -15.745 1.00 81.06 90 VAL A C 1
ATOM 651 O O . VAL A 1 90 ? -17.161 16.245 -15.703 1.00 81.06 90 VAL A O 1
ATOM 654 N N . LYS A 1 91 ? -15.952 17.832 -14.673 1.00 65.56 91 LYS A N 1
ATOM 655 C CA . LYS A 1 91 ? -16.775 17.759 -13.457 1.00 65.56 91 LYS A CA 1
ATOM 656 C C . LYS A 1 91 ? -18.115 18.391 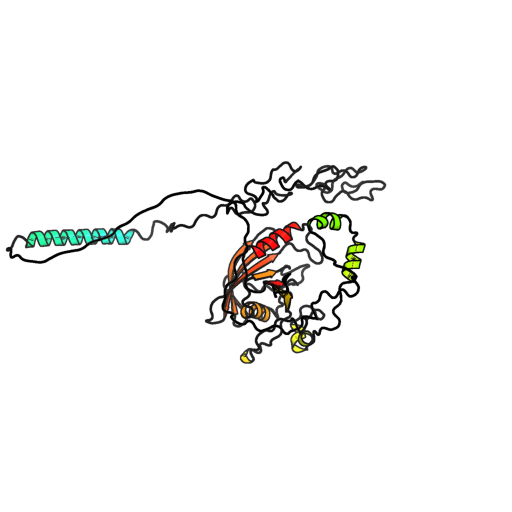-13.785 1.00 65.56 91 LYS A C 1
ATOM 658 O O . LYS A 1 91 ? -18.166 19.585 -14.063 1.00 65.56 91 LYS A O 1
ATOM 663 N N . ALA A 1 92 ? -19.177 17.589 -13.738 1.00 57.88 92 ALA A N 1
ATOM 664 C CA . ALA A 1 92 ? -20.533 18.104 -13.688 1.00 57.88 92 ALA A CA 1
ATOM 665 C C . ALA A 1 92 ? -20.633 18.993 -12.445 1.00 57.88 92 ALA A C 1
ATOM 667 O O . ALA A 1 92 ? -20.683 18.497 -11.315 1.00 57.88 92 ALA A O 1
ATOM 668 N N . ASP A 1 93 ? -20.564 20.307 -12.659 1.00 44.75 93 ASP A N 1
ATOM 669 C CA . ASP A 1 93 ? -20.676 21.278 -11.586 1.00 44.75 93 ASP A CA 1
ATOM 670 C C . ASP A 1 93 ? -22.053 21.092 -10.958 1.00 44.75 93 ASP A C 1
ATOM 672 O O . ASP A 1 93 ? -23.082 21.333 -11.590 1.00 44.75 93 ASP A O 1
ATOM 676 N N . THR A 1 94 ? -22.080 20.554 -9.739 1.00 46.34 94 THR A N 1
ATOM 677 C CA . THR A 1 94 ? -23.323 20.128 -9.089 1.00 46.34 94 THR A CA 1
ATOM 678 C C . THR A 1 94 ? -23.991 21.332 -8.423 1.00 46.34 94 THR A C 1
ATOM 680 O O . THR A 1 94 ? -24.373 21.310 -7.253 1.00 46.34 94 THR A O 1
ATOM 683 N N . GLN A 1 95 ? -24.135 22.408 -9.197 1.00 41.19 95 GLN A N 1
ATOM 684 C CA . GLN A 1 95 ? -24.987 23.536 -8.875 1.00 41.19 95 GLN A CA 1
ATOM 685 C C . GLN A 1 95 ? -26.445 23.133 -9.106 1.00 41.19 95 GLN A C 1
ATOM 687 O O . GLN A 1 95 ? -27.009 23.320 -10.178 1.00 41.19 95 GLN A O 1
ATOM 692 N N . GLY A 1 96 ? -27.055 22.578 -8.058 1.00 47.81 96 GLY A N 1
ATOM 693 C CA . GLY A 1 96 ? -28.487 22.730 -7.800 1.00 47.81 96 GLY A CA 1
ATOM 694 C C . GLY A 1 96 ? -29.456 22.241 -8.880 1.00 47.81 96 GLY A C 1
ATOM 695 O O . GLY A 1 96 ? -30.323 23.005 -9.292 1.00 47.81 96 GLY A O 1
ATOM 696 N N . ALA A 1 97 ? -29.404 20.958 -9.240 1.00 35.84 97 ALA A N 1
ATOM 697 C CA . ALA A 1 97 ? -30.514 20.278 -9.912 1.00 35.84 97 ALA A CA 1
ATOM 698 C C . ALA A 1 97 ? -31.016 19.107 -9.051 1.00 35.84 97 ALA A C 1
ATOM 700 O O . ALA A 1 97 ? -30.663 17.949 -9.268 1.00 35.84 97 ALA A O 1
ATOM 701 N N . ASN A 1 98 ? -31.858 19.416 -8.057 1.00 38.25 98 ASN A N 1
ATOM 702 C CA . ASN A 1 98 ? -32.696 18.410 -7.400 1.00 38.25 98 ASN A CA 1
ATOM 703 C C . ASN A 1 98 ? -33.814 17.986 -8.370 1.00 38.25 98 ASN A C 1
ATOM 705 O O . ASN A 1 98 ? -34.973 18.370 -8.204 1.00 38.25 98 ASN A O 1
ATOM 709 N N . GLU A 1 99 ? -33.460 17.174 -9.368 1.00 39.31 99 GLU A N 1
ATOM 710 C CA . GLU A 1 99 ? -34.400 16.391 -10.179 1.00 39.31 99 GLU A CA 1
ATOM 711 C C . GLU A 1 99 ? -35.069 15.332 -9.281 1.00 39.31 99 GLU A C 1
ATOM 713 O O . GLU A 1 99 ? -34.741 14.146 -9.281 1.00 39.31 99 GLU A O 1
ATOM 718 N N . THR A 1 100 ? -36.006 15.786 -8.445 1.00 45.97 100 THR A N 1
ATOM 719 C CA . THR A 1 100 ? -36.981 14.896 -7.806 1.00 45.97 100 THR A CA 1
ATOM 720 C C . THR A 1 100 ? -38.008 14.465 -8.853 1.00 45.97 100 THR A C 1
ATOM 722 O O . THR A 1 100 ? -38.510 15.326 -9.577 1.00 45.97 100 THR A O 1
ATOM 725 N N . PRO A 1 101 ? -38.362 13.166 -8.953 1.00 42.41 101 PRO A N 1
ATOM 726 C CA . PRO A 1 101 ? -39.310 12.708 -9.961 1.00 42.41 101 PRO A CA 1
ATOM 727 C C . PRO A 1 101 ? -40.640 13.460 -9.850 1.00 42.41 101 PRO A C 1
ATOM 729 O O . PRO A 1 101 ? -41.263 13.492 -8.783 1.00 42.41 101 PRO A O 1
ATOM 732 N N . LEU A 1 102 ? -41.074 14.051 -10.965 1.00 43.19 102 LEU A N 1
ATOM 733 C CA . LEU A 1 102 ? -42.143 15.053 -11.052 1.00 43.19 102 LEU A CA 1
ATOM 734 C C . LEU A 1 102 ? -43.572 14.475 -10.880 1.00 43.19 102 LEU A C 1
ATOM 736 O O . LEU A 1 102 ? -44.480 14.808 -11.637 1.00 43.19 102 LEU A O 1
ATOM 740 N N . GLY A 1 103 ? -43.778 13.577 -9.909 1.00 47.47 103 GLY A N 1
ATOM 741 C CA . GLY A 1 103 ? -45.004 12.779 -9.765 1.00 47.47 103 GLY A CA 1
ATOM 742 C C . GLY A 1 103 ? -45.642 12.716 -8.371 1.00 47.47 103 GLY A C 1
ATOM 743 O O . GLY A 1 103 ? -46.773 12.253 -8.275 1.00 47.47 103 GLY A O 1
ATOM 744 N N . ALA A 1 104 ? -44.977 13.166 -7.294 1.00 49.12 104 ALA A N 1
ATOM 745 C CA . ALA A 1 104 ? -45.424 12.856 -5.920 1.00 49.12 104 ALA A CA 1
ATOM 746 C C . ALA A 1 104 ? -45.767 14.051 -4.999 1.00 49.12 104 ALA A C 1
ATOM 748 O O . ALA A 1 104 ? -46.342 13.831 -3.937 1.00 49.12 104 ALA A O 1
ATOM 749 N N . ILE A 1 105 ? -45.441 15.304 -5.360 1.00 50.28 105 ILE A N 1
ATOM 750 C CA . ILE A 1 105 ? -45.553 16.460 -4.428 1.00 50.28 105 ILE A CA 1
ATOM 751 C C . ILE A 1 105 ? -46.495 17.578 -4.936 1.00 50.28 105 ILE A C 1
ATOM 753 O O . ILE A 1 105 ? -46.946 18.422 -4.163 1.00 50.28 105 ILE A O 1
ATOM 757 N N . ILE A 1 106 ? -46.895 17.560 -6.213 1.00 48.00 106 ILE A N 1
ATOM 758 C CA . ILE A 1 106 ? -47.719 18.631 -6.818 1.00 48.00 106 ILE A CA 1
ATOM 759 C C . ILE A 1 106 ? -49.219 18.519 -6.449 1.00 48.00 106 ILE A C 1
ATOM 761 O O . ILE A 1 106 ? -49.925 19.527 -6.408 1.00 48.00 106 ILE A O 1
ATOM 765 N N . GLY A 1 107 ? -49.704 17.322 -6.096 1.00 53.03 107 GLY A N 1
ATOM 766 C CA . GLY A 1 107 ? -51.107 17.070 -5.730 1.00 53.03 107 GLY A CA 1
ATOM 767 C C . GLY A 1 107 ? -51.652 17.914 -4.559 1.00 53.03 107 GLY A C 1
ATOM 768 O O . GLY A 1 107 ? -52.642 18.627 -4.745 1.00 53.03 107 GLY A O 1
ATOM 769 N N . PRO A 1 108 ? -51.045 17.874 -3.354 1.00 52.50 108 PRO A N 1
ATOM 770 C CA . PRO A 1 108 ? -51.620 18.538 -2.182 1.00 52.50 108 PRO A CA 1
ATOM 771 C C . PRO A 1 108 ? -51.503 20.069 -2.210 1.00 52.50 108 PRO A C 1
ATOM 773 O O . PRO A 1 108 ? -52.386 20.742 -1.685 1.00 52.50 108 PRO A O 1
ATOM 776 N N . ILE A 1 109 ? -50.466 20.640 -2.835 1.00 57.19 109 ILE A N 1
ATOM 777 C CA . ILE A 1 109 ? -50.245 22.100 -2.829 1.00 57.19 109 ILE A CA 1
ATOM 778 C C . ILE A 1 109 ? -51.244 22.815 -3.750 1.00 57.19 109 ILE A C 1
ATOM 780 O O . ILE A 1 109 ? -51.843 23.810 -3.341 1.00 57.19 109 ILE A O 1
ATOM 784 N N . ILE A 1 110 ? -51.495 22.288 -4.956 1.00 61.47 110 ILE A N 1
ATOM 785 C CA . ILE A 1 110 ? -52.512 22.851 -5.862 1.00 61.47 110 ILE A CA 1
ATOM 786 C C . ILE A 1 110 ? -53.919 22.633 -5.287 1.00 61.47 110 ILE A C 1
ATOM 788 O O . ILE A 1 110 ? -54.737 23.554 -5.310 1.00 61.47 110 ILE A O 1
ATOM 792 N N . GLY A 1 111 ? -54.186 21.461 -4.696 1.00 65.56 111 GLY A N 1
ATOM 793 C CA . GLY A 1 111 ? -55.447 21.182 -4.005 1.00 65.56 111 GLY A CA 1
ATOM 794 C C . GLY A 1 111 ? -55.722 22.158 -2.856 1.00 65.56 111 GLY A C 1
ATOM 795 O O . GLY A 1 111 ? -56.808 22.731 -2.787 1.00 65.56 111 GLY A O 1
ATOM 796 N N . ALA A 1 112 ? -54.728 22.415 -1.998 1.00 72.94 112 ALA A N 1
ATOM 797 C CA . ALA A 1 112 ? -54.837 23.377 -0.903 1.00 72.94 112 ALA A CA 1
ATOM 798 C C . ALA A 1 112 ? -55.011 24.819 -1.405 1.00 72.94 112 ALA A C 1
ATOM 800 O O . ALA A 1 112 ? -55.867 25.535 -0.892 1.00 72.94 112 ALA A O 1
ATOM 801 N N . ALA A 1 113 ? -54.265 25.241 -2.432 1.00 77.50 113 ALA A N 1
ATOM 802 C CA . ALA A 1 113 ? -54.416 26.570 -3.024 1.00 77.50 113 ALA A CA 1
ATOM 803 C C . ALA A 1 113 ? -55.818 26.779 -3.627 1.00 77.50 113 ALA A C 1
ATOM 805 O O . ALA A 1 113 ? -56.429 27.823 -3.404 1.00 77.50 113 ALA A O 1
ATOM 806 N N . ALA A 1 114 ? -56.367 25.775 -4.321 1.00 80.25 114 ALA A N 1
ATOM 807 C CA . ALA A 1 114 ? -57.728 25.816 -4.855 1.00 80.25 114 ALA A CA 1
ATOM 808 C C . ALA A 1 114 ? -58.794 25.840 -3.744 1.00 80.25 114 ALA A C 1
ATOM 810 O O . ALA A 1 114 ? -59.734 26.630 -3.817 1.00 80.25 114 ALA A O 1
ATOM 811 N N . LEU A 1 115 ? -58.631 25.040 -2.682 1.00 81.38 115 LEU A N 1
ATOM 812 C CA . LEU A 1 115 ? -59.519 25.055 -1.511 1.00 81.38 115 LEU A CA 1
ATOM 813 C C . LEU A 1 115 ? -59.486 26.403 -0.783 1.00 81.38 115 LEU A C 1
ATOM 815 O O . LEU A 1 115 ? -60.541 26.944 -0.458 1.00 81.38 115 LEU A O 1
ATOM 819 N N . ILE A 1 116 ? -58.299 26.983 -0.583 1.00 85.94 116 ILE A N 1
ATOM 820 C CA . ILE A 1 116 ? -58.138 28.323 -0.009 1.00 85.94 116 ILE A CA 1
ATOM 821 C C . ILE A 1 116 ? -58.793 29.368 -0.917 1.00 85.94 116 ILE A C 1
ATOM 823 O O . ILE A 1 116 ? -59.510 30.225 -0.409 1.00 85.94 116 ILE A O 1
ATOM 827 N N . LEU A 1 117 ? -58.636 29.281 -2.243 1.00 86.25 117 LEU A N 1
ATOM 828 C CA . LEU A 1 117 ? -59.293 30.198 -3.180 1.00 86.25 117 LEU A CA 1
ATOM 829 C C . LEU A 1 117 ? -60.825 30.093 -3.099 1.00 86.25 117 LEU A C 1
ATOM 831 O O . LEU A 1 117 ? -61.501 31.117 -3.045 1.00 86.25 117 LEU A O 1
ATOM 835 N N . ILE A 1 118 ? -61.379 28.878 -3.025 1.00 85.75 118 ILE A N 1
ATOM 836 C CA . ILE A 1 118 ? -62.824 28.639 -2.868 1.00 85.75 118 ILE A CA 1
ATOM 837 C C . ILE A 1 118 ? -63.326 29.171 -1.519 1.00 85.75 118 ILE A C 1
ATOM 839 O O . ILE A 1 118 ? -64.356 29.840 -1.478 1.00 85.75 118 ILE A O 1
ATOM 843 N N . ILE A 1 119 ? -62.593 28.945 -0.424 1.00 87.44 119 ILE A N 1
ATOM 844 C CA . ILE A 1 119 ? -62.929 29.473 0.908 1.00 87.44 119 ILE A CA 1
ATOM 845 C C . ILE A 1 119 ? -62.856 31.006 0.917 1.00 87.44 119 ILE A C 1
ATOM 847 O O . ILE A 1 119 ? -63.756 31.655 1.442 1.00 87.44 119 ILE A O 1
ATOM 851 N N . VAL A 1 120 ? -61.842 31.609 0.291 1.00 88.50 120 VAL A N 1
ATOM 852 C CA . VAL A 1 120 ? -61.717 33.067 0.148 1.00 88.50 120 VAL A CA 1
ATOM 853 C C . VAL A 1 120 ? -62.856 33.633 -0.700 1.00 88.50 120 VAL A C 1
ATOM 855 O O . VAL A 1 120 ? -63.456 34.628 -0.301 1.00 88.50 120 VAL A O 1
ATOM 858 N N . LEU A 1 121 ? -63.228 32.992 -1.811 1.00 86.81 121 LEU A N 1
ATOM 859 C CA . LEU A 1 121 ? -64.378 33.391 -2.628 1.00 86.81 121 LEU A CA 1
ATOM 860 C C . LEU A 1 121 ? -65.699 33.251 -1.858 1.00 86.81 121 LEU A C 1
ATOM 862 O O . LEU A 1 121 ? -66.517 34.168 -1.899 1.00 86.81 121 LEU A O 1
ATOM 866 N N . ALA A 1 122 ? -65.890 32.177 -1.089 1.00 84.69 122 ALA A N 1
ATOM 867 C CA . ALA A 1 122 ? -67.049 32.006 -0.215 1.00 84.69 122 ALA A CA 1
ATOM 868 C C . ALA A 1 122 ? -67.100 33.086 0.880 1.00 84.69 122 ALA A C 1
ATOM 870 O O . ALA A 1 122 ? -68.143 33.703 1.081 1.00 84.69 122 ALA A O 1
ATOM 871 N N . ILE A 1 123 ? -65.971 33.397 1.527 1.00 85.75 123 ILE A N 1
ATOM 872 C CA . ILE A 1 123 ? -65.853 34.493 2.501 1.00 85.75 123 ILE A CA 1
ATOM 873 C C . ILE A 1 123 ? -66.115 35.850 1.836 1.00 85.75 123 ILE A C 1
ATOM 875 O O . ILE A 1 123 ? -66.775 36.689 2.441 1.00 85.75 123 ILE A O 1
ATOM 879 N N . ILE A 1 124 ? -65.655 36.085 0.604 1.00 82.38 124 ILE A N 1
ATOM 880 C CA . ILE A 1 124 ? -65.939 37.314 -0.153 1.00 82.38 124 ILE A CA 1
ATOM 881 C C . ILE A 1 124 ? -67.427 37.402 -0.500 1.00 82.38 124 ILE A C 1
ATOM 883 O O . ILE A 1 124 ? -68.002 38.476 -0.361 1.00 82.38 124 ILE A O 1
ATOM 887 N N . LEU A 1 125 ? -68.079 36.308 -0.897 1.00 79.38 125 LEU A N 1
ATOM 888 C CA . LEU A 1 125 ? -69.517 36.286 -1.177 1.00 79.38 125 LEU A CA 1
ATOM 889 C C . LEU A 1 125 ? -70.344 36.501 0.099 1.00 79.38 125 LEU A C 1
ATOM 891 O O . LEU A 1 125 ? -71.250 37.331 0.097 1.00 79.38 125 LEU A O 1
ATOM 895 N N . ILE A 1 126 ? -69.987 35.850 1.210 1.00 77.81 126 ILE A N 1
ATOM 896 C CA . ILE A 1 126 ? -70.617 36.052 2.525 1.00 77.81 126 ILE A CA 1
ATOM 897 C C . ILE A 1 126 ? -70.391 37.490 3.015 1.00 77.81 126 ILE A C 1
ATOM 899 O O . ILE A 1 126 ? -71.344 38.154 3.415 1.00 77.81 126 I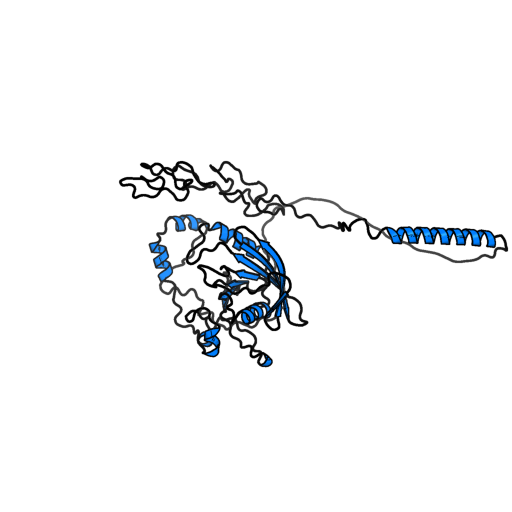LE A O 1
ATOM 903 N N . ARG A 1 127 ? -69.170 38.032 2.900 1.00 73.44 127 ARG A N 1
ATOM 904 C CA . ARG A 1 127 ? -68.863 39.425 3.265 1.00 73.44 127 ARG A CA 1
ATOM 905 C C . ARG A 1 127 ? -69.495 40.447 2.323 1.00 73.44 127 ARG A C 1
ATOM 907 O O . ARG A 1 127 ? -69.863 41.509 2.800 1.00 73.44 127 ARG A O 1
ATOM 914 N N . ARG A 1 128 ? -69.688 40.165 1.028 1.00 67.75 128 ARG A N 1
ATOM 915 C CA . ARG A 1 128 ? -70.489 41.022 0.125 1.00 67.75 128 ARG A CA 1
ATOM 916 C C . ARG A 1 128 ? -71.972 40.984 0.498 1.00 67.75 128 ARG A C 1
ATOM 918 O O . ARG A 1 128 ? -72.622 42.017 0.421 1.00 67.75 128 ARG A O 1
ATOM 925 N N . ARG A 1 129 ? -72.478 39.839 0.968 1.00 63.81 129 ARG A N 1
ATOM 926 C CA . ARG A 1 129 ? -73.853 39.684 1.470 1.00 63.81 129 ARG A CA 1
ATOM 927 C C . ARG A 1 129 ? -74.069 40.352 2.837 1.00 63.81 129 ARG A C 1
ATOM 929 O O . ARG A 1 129 ? -75.165 40.823 3.094 1.00 63.81 129 ARG A O 1
ATOM 936 N N . GLN A 1 130 ? -73.030 40.446 3.673 1.00 60.50 130 GLN A N 1
ATOM 937 C CA . GLN A 1 130 ? -73.052 41.150 4.967 1.00 60.50 130 GLN A CA 1
ATOM 938 C C . GLN A 1 130 ? -72.686 42.645 4.873 1.00 60.50 130 GLN A C 1
ATOM 940 O O . GLN A 1 130 ? -73.107 43.424 5.716 1.00 60.50 130 GLN A O 1
ATOM 945 N N . ARG A 1 131 ? -71.958 43.087 3.835 1.00 52.66 131 ARG A N 1
ATOM 946 C CA . ARG A 1 131 ? -71.654 44.512 3.571 1.00 52.66 131 ARG A CA 1
ATOM 947 C C . ARG A 1 131 ? -72.810 45.298 2.938 1.00 52.66 131 ARG A C 1
ATOM 949 O O . ARG A 1 131 ? -72.620 46.460 2.596 1.00 52.66 131 ARG A O 1
ATOM 956 N N . HIS A 1 132 ? -73.987 44.693 2.788 1.00 49.50 132 HIS A N 1
ATOM 957 C CA . HIS A 1 132 ? -75.204 45.430 2.444 1.00 49.50 132 HIS A CA 1
ATOM 958 C C . HIS A 1 132 ? -75.865 46.082 3.681 1.00 49.50 132 HIS A C 1
ATOM 960 O O . HIS A 1 132 ? -76.819 46.840 3.527 1.00 49.50 132 HIS A O 1
ATOM 966 N N . ASP A 1 133 ? -75.337 45.843 4.891 1.00 44.16 133 ASP A N 1
ATOM 967 C CA . ASP A 1 133 ? -75.816 46.452 6.133 1.00 44.16 133 ASP A CA 1
ATOM 968 C C . ASP A 1 133 ? -74.711 47.204 6.906 1.00 44.16 133 ASP A C 1
ATOM 970 O O . ASP A 1 133 ? -73.793 46.607 7.467 1.00 44.16 133 ASP A O 1
ATOM 974 N N . LYS A 1 134 ? -74.934 48.522 7.035 1.00 35.34 134 LYS A N 1
ATOM 975 C CA . LYS A 1 134 ? -74.431 49.462 8.067 1.00 35.34 134 LYS A CA 1
ATOM 976 C C . LYS A 1 134 ? -73.000 50.055 7.942 1.00 35.34 134 LYS A C 1
ATOM 978 O O . LYS A 1 134 ? -72.165 49.516 7.219 1.00 35.34 134 LYS A O 1
ATOM 983 N N . PRO A 1 135 ? -72.761 51.258 8.534 1.00 33.47 135 PRO A N 1
ATOM 984 C CA . PRO A 1 135 ? -71.933 52.286 7.888 1.00 33.47 135 PRO A CA 1
ATOM 985 C C . PRO A 1 135 ? -70.608 52.659 8.600 1.00 33.47 135 PRO A C 1
ATOM 987 O O . PRO A 1 135 ? -70.203 52.068 9.595 1.00 33.47 135 PRO A O 1
ATOM 990 N N . ILE A 1 136 ? -69.957 53.670 8.016 1.00 32.72 136 ILE A N 1
ATOM 991 C CA . ILE A 1 136 ? -68.613 54.236 8.238 1.00 32.72 136 ILE A CA 1
ATOM 992 C C . ILE A 1 136 ? -68.408 54.895 9.618 1.00 32.72 136 ILE A C 1
ATOM 994 O O . ILE A 1 136 ? -69.244 55.696 10.025 1.00 32.72 136 ILE A O 1
ATOM 998 N N . VAL A 1 137 ? -67.223 54.690 10.222 1.00 32.66 137 VAL A N 1
ATOM 999 C CA . VAL A 1 137 ? -66.456 55.692 11.008 1.00 32.66 137 VAL A CA 1
ATOM 1000 C C . VAL A 1 137 ? -64.949 55.502 10.715 1.00 32.66 137 VAL A C 1
ATOM 1002 O O . VAL A 1 137 ? -64.520 54.406 10.358 1.00 32.66 137 VAL A O 1
ATOM 1005 N N . GLU A 1 138 ? -64.167 56.577 10.811 1.00 31.19 138 GLU A N 1
ATOM 1006 C CA . GLU A 1 138 ? -62.776 56.748 10.350 1.00 31.19 138 GLU A CA 1
ATOM 1007 C C . GLU A 1 138 ? -61.784 56.958 11.523 1.00 31.19 138 GLU A C 1
ATOM 1009 O O . GLU A 1 138 ? -62.211 57.451 12.564 1.00 31.19 138 GLU A O 1
ATOM 1014 N N . GLN A 1 139 ? -60.483 56.633 11.341 1.00 29.95 139 GLN A N 1
ATOM 1015 C CA . GLN A 1 139 ? -59.280 57.461 11.665 1.00 29.95 139 GLN A CA 1
ATOM 1016 C C . GLN A 1 139 ? -57.984 56.661 11.971 1.00 29.95 139 GLN A C 1
ATOM 1018 O O . GLN A 1 139 ? -58.008 55.714 12.751 1.00 29.95 139 GLN A O 1
ATOM 1023 N N . ALA A 1 140 ? -56.852 57.177 11.439 1.00 30.48 140 ALA A N 1
ATOM 1024 C CA . ALA A 1 140 ? -55.451 57.044 11.919 1.00 30.48 140 ALA A CA 1
ATOM 1025 C C . ALA A 1 140 ? -54.771 55.633 11.874 1.00 30.48 140 ALA A C 1
ATOM 1027 O O . ALA A 1 140 ? -55.460 54.632 11.732 1.00 30.48 140 ALA A O 1
ATOM 1028 N N . GLN A 1 141 ? -53.440 55.412 11.992 1.00 28.17 141 GLN A N 1
ATOM 1029 C CA . GLN A 1 141 ? -52.168 56.137 11.686 1.00 28.17 141 GLN A CA 1
ATOM 1030 C C . GLN A 1 141 ? -50.980 55.112 11.765 1.00 28.17 141 GLN A C 1
ATOM 1032 O O . GLN A 1 141 ? -51.163 54.060 12.368 1.00 28.17 141 GLN A O 1
ATOM 1037 N N . ILE A 1 142 ? -49.744 55.293 11.247 1.00 28.86 142 ILE A N 1
ATOM 1038 C CA . ILE A 1 142 ? -49.152 56.341 10.378 1.00 28.86 142 ILE A CA 1
ATOM 1039 C C . ILE A 1 142 ? -48.171 55.784 9.295 1.00 28.86 142 ILE A C 1
ATOM 1041 O O . ILE A 1 142 ? -48.646 55.358 8.248 1.00 28.86 142 ILE A O 1
ATOM 1045 N N . SER A 1 143 ? -46.838 55.817 9.479 1.00 26.64 143 SER A N 1
ATOM 1046 C CA . SER A 1 143 ? -45.792 55.728 8.426 1.00 26.64 143 SER A CA 1
ATOM 1047 C C . SER A 1 143 ? -44.542 54.886 8.832 1.00 26.64 143 SER A C 1
ATOM 1049 O O . SER A 1 143 ? -44.262 54.751 10.018 1.00 26.64 143 SER A O 1
ATOM 1051 N N . SER A 1 144 ? -43.901 54.140 7.902 1.00 27.34 144 SER A N 1
ATOM 1052 C CA . SER A 1 144 ? -42.621 54.412 7.159 1.00 27.34 144 SER A CA 1
ATOM 1053 C C . SER A 1 144 ? -41.290 54.112 7.896 1.00 27.34 144 SER A C 1
ATOM 1055 O O . SER A 1 144 ? -41.156 54.533 9.036 1.00 27.34 144 SER A O 1
ATOM 1057 N N . GLY A 1 145 ? -40.218 53.531 7.318 1.00 27.72 145 GLY A N 1
ATOM 1058 C CA . GLY A 1 145 ? -39.967 52.921 5.989 1.00 27.72 145 GLY A CA 1
ATOM 1059 C C . GLY A 1 145 ? -38.531 53.179 5.439 1.00 27.72 145 GLY A C 1
ATOM 1060 O O . GLY A 1 145 ? -38.008 54.249 5.720 1.00 27.72 145 GLY A O 1
ATOM 1061 N N . HIS A 1 146 ? -37.983 52.271 4.594 1.00 30.16 146 HIS A N 1
ATOM 1062 C CA . HIS A 1 146 ? -36.887 52.476 3.587 1.00 30.16 146 HIS A CA 1
ATOM 1063 C C . HIS A 1 146 ? -35.448 52.849 4.084 1.00 30.16 146 HIS A C 1
ATOM 1065 O O . HIS A 1 146 ? -35.294 53.314 5.205 1.00 30.16 146 HIS A O 1
ATOM 1071 N N . ASP A 1 147 ? -34.329 52.746 3.327 1.00 28.28 147 ASP A N 1
ATOM 1072 C CA . ASP A 1 147 ? -33.875 51.801 2.266 1.00 28.28 147 ASP A CA 1
ATOM 1073 C C . ASP A 1 147 ? -32.336 51.900 1.987 1.00 28.28 147 ASP A C 1
ATOM 1075 O O . ASP A 1 147 ? -31.737 52.962 2.115 1.00 28.28 147 ASP A O 1
ATOM 1079 N N . VAL A 1 148 ? -31.727 50.763 1.605 1.00 30.02 148 VAL A N 1
ATOM 1080 C CA . VAL A 1 148 ? -30.853 50.432 0.430 1.00 30.02 148 VAL A CA 1
ATOM 1081 C C . VAL A 1 148 ? -29.978 51.485 -0.320 1.00 30.02 148 VAL A C 1
ATOM 1083 O O . VAL A 1 148 ? -30.508 52.489 -0.777 1.00 30.02 148 VAL A O 1
ATOM 1086 N N . ALA A 1 149 ? -28.701 51.128 -0.645 1.00 26.88 149 ALA A N 1
ATOM 1087 C CA . ALA A 1 149 ? -27.923 51.341 -1.925 1.00 26.88 149 ALA A CA 1
ATOM 1088 C C . ALA A 1 149 ? -26.367 51.282 -1.719 1.00 26.88 149 ALA A C 1
ATOM 1090 O O . ALA A 1 149 ? -25.935 51.460 -0.588 1.00 26.88 149 ALA A O 1
ATOM 1091 N N . ARG A 1 150 ? -25.435 51.191 -2.709 1.00 26.56 150 ARG A N 1
ATOM 1092 C CA . ARG A 1 150 ? -25.182 50.337 -3.925 1.00 26.56 150 ARG A CA 1
ATOM 1093 C C . ARG A 1 150 ? -23.775 50.687 -4.545 1.00 26.56 150 ARG A C 1
ATOM 1095 O O . ARG A 1 150 ? -23.184 51.660 -4.100 1.00 26.56 150 ARG A O 1
ATOM 1102 N N . HIS A 1 151 ? -23.324 49.978 -5.614 1.00 27.50 151 HIS A N 1
ATOM 1103 C CA . HIS A 1 151 ? -22.193 50.281 -6.573 1.00 27.50 151 HIS A CA 1
ATOM 1104 C C . HIS A 1 151 ? -20.719 49.957 -6.165 1.00 27.50 151 HIS A C 1
ATOM 1106 O O . HIS A 1 151 ? -20.436 49.953 -4.976 1.00 27.50 151 HIS A O 1
ATOM 1112 N N . SER A 1 152 ? -19.704 49.706 -7.040 1.00 25.11 152 SER A N 1
ATOM 1113 C CA . SER A 1 152 ? -19.561 49.325 -8.491 1.00 25.11 152 SER A CA 1
ATOM 1114 C C . SER A 1 152 ? -18.090 48.886 -8.842 1.00 25.11 152 SER A C 1
ATOM 1116 O O . SER A 1 152 ? -17.205 49.043 -8.008 1.00 25.11 152 SER A O 1
ATOM 1118 N N . THR A 1 153 ? -17.814 48.344 -10.052 1.00 28.16 153 THR A N 1
ATOM 1119 C CA . THR A 1 153 ? -16.524 47.755 -10.571 1.00 28.16 153 THR A CA 1
ATOM 1120 C C . THR A 1 153 ? -15.563 48.746 -11.299 1.00 28.16 153 THR A C 1
ATOM 1122 O O . THR A 1 153 ? -15.995 49.878 -11.526 1.00 28.16 153 THR A O 1
ATOM 1125 N N . PRO A 1 154 ? -14.274 48.410 -11.651 1.00 31.36 154 PRO A N 1
ATOM 1126 C CA . PRO A 1 154 ? -13.895 47.858 -12.992 1.00 31.36 154 PRO A CA 1
ATOM 1127 C C . PRO A 1 154 ? -12.589 46.962 -13.066 1.00 31.36 154 PRO A C 1
ATOM 1129 O O . PRO A 1 154 ? -12.384 46.127 -12.194 1.00 31.36 154 PRO A O 1
ATOM 1132 N N . LEU A 1 155 ? -11.757 47.040 -14.140 1.00 25.00 155 LEU A N 1
ATOM 1133 C CA . LEU A 1 155 ? -11.136 45.894 -14.875 1.00 25.00 155 LEU A CA 1
ATOM 1134 C C . LEU A 1 155 ? -9.591 45.950 -15.194 1.00 25.00 155 LEU A C 1
ATOM 1136 O O . LEU A 1 155 ? -9.087 46.992 -15.593 1.00 25.00 155 LEU A O 1
ATOM 1140 N N . ALA A 1 156 ? -8.914 44.779 -15.148 1.00 27.67 156 ALA A N 1
ATOM 1141 C CA . ALA A 1 156 ? -7.691 44.264 -15.852 1.00 27.67 156 ALA A CA 1
ATOM 1142 C C . ALA A 1 156 ? -6.328 45.017 -15.984 1.00 27.67 156 ALA A C 1
ATOM 1144 O O . ALA A 1 156 ? -6.234 46.066 -16.616 1.00 27.67 156 ALA A O 1
ATOM 1145 N N . LYS A 1 157 ? -5.226 44.300 -15.655 1.00 25.56 157 LYS A N 1
ATOM 1146 C CA . LYS A 1 157 ? -4.119 43.845 -16.560 1.00 25.56 157 LYS A CA 1
ATOM 1147 C C . LYS A 1 157 ? -3.108 42.955 -15.793 1.00 25.56 157 LYS A C 1
ATOM 1149 O O . LYS A 1 157 ? -3.079 43.009 -14.570 1.00 25.56 157 LYS A O 1
ATOM 1154 N N . GLY A 1 158 ? -2.352 42.089 -16.485 1.00 25.78 158 GLY A N 1
ATOM 1155 C CA . GLY A 1 158 ? -1.581 40.988 -15.864 1.00 25.78 158 GLY A CA 1
ATOM 1156 C C . GLY A 1 158 ? -0.051 41.138 -15.836 1.00 25.78 158 GLY A C 1
ATOM 1157 O O . GLY A 1 158 ? 0.503 42.026 -16.480 1.00 25.78 158 GLY A O 1
ATOM 1158 N N . THR A 1 159 ? 0.617 40.214 -15.131 1.00 26.03 159 THR A N 1
ATOM 1159 C CA . THR A 1 159 ? 2.086 40.084 -15.014 1.00 26.03 159 THR A CA 1
ATOM 1160 C C . THR A 1 159 ? 2.514 38.644 -14.669 1.00 26.03 159 THR A C 1
ATOM 1162 O O . THR A 1 159 ? 1.698 37.817 -14.272 1.00 26.03 159 THR A O 1
ATOM 1165 N N . SER A 1 160 ? 3.809 38.361 -14.862 1.00 23.42 160 SER A N 1
ATOM 1166 C CA . SER A 1 160 ? 4.497 37.071 -14.651 1.00 23.42 160 SER A CA 1
ATOM 1167 C C . SER A 1 160 ? 4.298 36.437 -13.263 1.00 23.42 160 SER A C 1
ATOM 1169 O O . SER A 1 160 ? 4.368 37.133 -12.250 1.00 23.42 160 SER A O 1
ATOM 1171 N N . PHE A 1 161 ? 4.174 35.104 -13.210 1.00 25.52 161 PHE A N 1
ATOM 1172 C CA . PHE A 1 161 ? 4.225 34.324 -11.968 1.00 25.52 161 PHE A CA 1
ATOM 1173 C C . PHE A 1 161 ? 5.637 33.787 -11.696 1.00 25.52 161 PHE A C 1
ATOM 1175 O O . PHE A 1 161 ? 6.039 32.746 -12.214 1.00 25.52 161 PHE A O 1
ATOM 1182 N N . HIS A 1 162 ? 6.365 34.471 -10.811 1.00 25.67 162 HIS A N 1
ATOM 1183 C CA . HIS A 1 162 ? 7.450 33.848 -10.052 1.00 25.67 162 HIS A CA 1
ATOM 1184 C C . HIS A 1 162 ? 6.859 33.005 -8.917 1.00 25.67 162 HIS A C 1
ATOM 1186 O O . HIS A 1 162 ? 5.971 33.466 -8.199 1.00 25.67 162 HIS A O 1
ATOM 1192 N N . TYR A 1 163 ? 7.379 31.793 -8.718 1.00 24.22 163 TYR A N 1
ATOM 1193 C CA . TYR A 1 163 ? 7.018 30.962 -7.572 1.00 24.22 163 TYR A CA 1
ATOM 1194 C C . TYR A 1 163 ? 7.729 31.494 -6.319 1.00 24.22 163 TYR A C 1
ATOM 1196 O O . TYR A 1 163 ? 8.938 31.321 -6.167 1.00 24.22 163 TYR A O 1
ATOM 1204 N N . VAL A 1 164 ? 6.989 32.178 -5.443 1.00 26.34 164 VAL A N 1
ATOM 1205 C CA . VAL A 1 164 ? 7.474 32.625 -4.129 1.00 26.34 164 VAL A CA 1
ATOM 1206 C C . VAL A 1 164 ? 6.833 31.747 -3.067 1.00 26.34 164 VAL A C 1
ATOM 1208 O O . VAL A 1 164 ? 5.619 31.783 -2.876 1.00 26.34 164 VAL A O 1
ATOM 1211 N N . ASP A 1 165 ? 7.661 30.963 -2.384 1.00 31.97 165 ASP A N 1
ATOM 1212 C CA . ASP A 1 165 ? 7.233 30.122 -1.273 1.00 31.97 165 ASP A CA 1
ATOM 1213 C C . ASP A 1 165 ? 6.949 30.991 -0.039 1.00 31.97 165 ASP A C 1
ATOM 1215 O O . ASP A 1 165 ? 7.823 31.704 0.458 1.00 31.97 165 ASP A O 1
ATOM 1219 N N . ASN A 1 166 ? 5.699 30.979 0.419 1.00 27.48 166 ASN A N 1
ATOM 1220 C CA . ASN A 1 166 ? 5.242 31.738 1.575 1.00 27.48 166 ASN A CA 1
ATOM 1221 C C . ASN A 1 166 ? 4.067 31.013 2.237 1.00 27.48 166 ASN A C 1
ATOM 1223 O O . ASN A 1 166 ? 2.908 31.242 1.899 1.00 27.48 166 ASN A O 1
ATOM 1227 N N . ASN A 1 167 ? 4.362 30.186 3.240 1.00 30.41 167 ASN A N 1
ATOM 1228 C CA . ASN A 1 167 ? 3.440 29.987 4.355 1.00 30.41 167 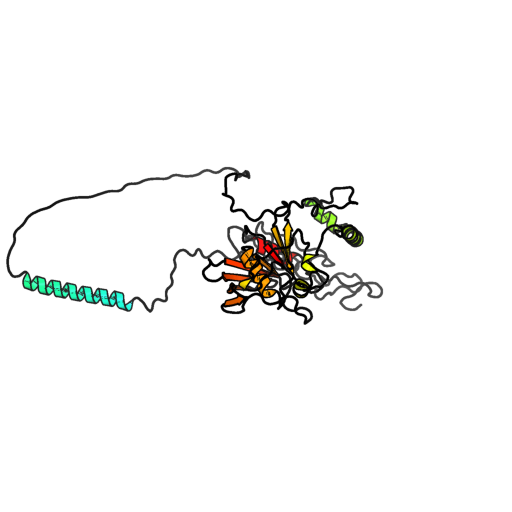ASN A CA 1
ATOM 1229 C C . ASN A 1 167 ? 4.185 29.602 5.635 1.00 30.41 167 ASN 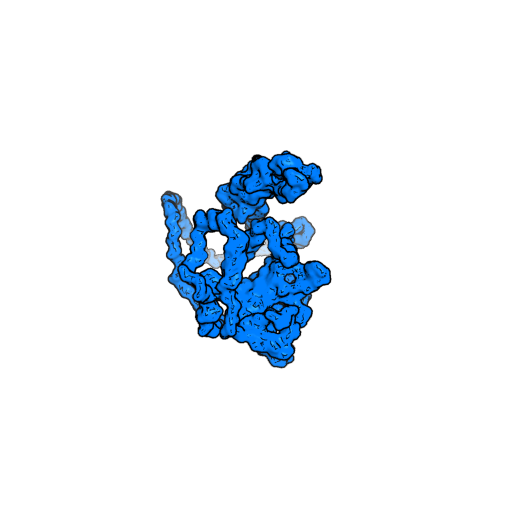A C 1
ATOM 1231 O O . ASN A 1 167 ? 4.399 28.435 5.956 1.00 30.41 167 ASN A O 1
ATOM 1235 N N . LYS A 1 168 ? 4.556 30.631 6.400 1.00 35.38 168 LYS A N 1
ATOM 1236 C CA . LYS A 1 168 ? 5.085 30.498 7.755 1.00 35.38 168 LYS A CA 1
ATOM 1237 C C . LYS A 1 168 ? 4.168 31.237 8.725 1.00 35.38 168 LYS A C 1
ATOM 1239 O O . LYS A 1 168 ? 4.448 32.383 9.057 1.00 35.38 168 LYS A O 1
ATOM 1244 N N . GLN A 1 169 ? 3.107 30.582 9.207 1.00 29.20 169 GLN A N 1
ATOM 1245 C CA . GLN A 1 169 ? 2.452 30.978 10.460 1.00 29.20 169 GLN A CA 1
ATOM 1246 C C . GLN A 1 169 ? 1.582 29.875 11.087 1.00 29.20 169 GLN A C 1
ATOM 1248 O O . GLN A 1 169 ? 0.695 29.319 10.453 1.00 29.20 169 GLN A O 1
ATOM 1253 N N . ASN A 1 170 ? 1.866 29.615 12.367 1.00 33.34 170 ASN A N 1
ATOM 1254 C CA . ASN A 1 170 ? 1.008 29.076 13.426 1.00 33.34 170 ASN A CA 1
ATOM 1255 C C . ASN A 1 170 ? -0.145 28.122 13.053 1.00 33.34 170 ASN A C 1
ATOM 1257 O O . ASN A 1 170 ? -1.286 28.547 12.877 1.00 33.34 170 ASN A O 1
ATOM 1261 N N . SER A 1 171 ? 0.109 26.820 13.193 1.00 27.88 171 SER A N 1
ATOM 1262 C CA . SER A 1 171 ? -0.902 25.861 13.649 1.00 27.88 171 SER A CA 1
ATOM 1263 C C . SER A 1 171 ? -0.612 25.456 15.100 1.00 27.88 171 SER A C 1
ATOM 1265 O O . SER A 1 171 ? 0.531 25.202 15.483 1.00 27.88 171 SER A O 1
ATOM 1267 N N . ILE A 1 172 ? -1.651 25.447 15.939 1.00 28.30 172 ILE A N 1
ATOM 1268 C CA . ILE A 1 172 ? -1.550 25.075 17.357 1.00 28.30 172 ILE A CA 1
ATOM 1269 C C . ILE A 1 172 ? -1.403 23.554 17.443 1.00 28.30 172 ILE A C 1
ATOM 1271 O O . ILE A 1 172 ? -2.289 22.808 17.022 1.00 28.30 172 ILE A O 1
ATOM 1275 N N . SER A 1 173 ? -0.278 23.092 17.983 1.00 26.89 173 SER A N 1
ATOM 1276 C CA . SER A 1 173 ? 0.081 21.678 18.041 1.00 26.89 173 SER A CA 1
ATOM 1277 C C . SER A 1 173 ? -0.798 20.892 19.020 1.00 26.89 173 SER A C 1
ATOM 1279 O O . SER A 1 173 ? -0.667 21.001 20.238 1.00 26.89 173 SER A O 1
ATOM 1281 N N . LYS A 1 174 ? -1.643 20.000 18.488 1.00 30.27 174 LYS A N 1
ATOM 1282 C CA . LYS A 1 174 ? -2.067 18.811 19.241 1.00 30.27 174 LYS A CA 1
ATOM 1283 C C . LYS A 1 174 ? -0.887 17.841 19.265 1.00 30.27 174 LYS A C 1
ATOM 1285 O O . LYS A 1 174 ? -0.368 17.471 18.217 1.00 30.27 174 LYS A O 1
ATOM 1290 N N . SER A 1 175 ? -0.428 17.476 20.456 1.00 28.12 175 SER A N 1
ATOM 1291 C CA . SER A 1 175 ? 0.773 16.662 20.634 1.00 28.12 175 SER A CA 1
ATOM 1292 C C . SER A 1 175 ? 0.515 15.183 20.338 1.00 28.12 175 SER A C 1
ATOM 1294 O O . SER A 1 175 ? -0.043 14.471 21.178 1.00 28.12 175 SER A O 1
ATOM 1296 N N . SER A 1 176 ? 0.992 14.700 19.193 1.00 33.66 176 SER A N 1
ATOM 1297 C CA . SER A 1 176 ? 1.298 13.275 19.022 1.00 33.66 176 SER A CA 1
ATOM 1298 C C . SER A 1 176 ? 2.401 12.861 20.014 1.00 33.66 176 SER A C 1
ATOM 1300 O O . SER A 1 176 ? 3.239 13.702 20.364 1.00 33.66 176 SER A O 1
ATOM 1302 N N . PRO A 1 177 ? 2.441 11.602 20.491 1.00 33.81 177 PRO A N 1
ATOM 1303 C CA . PRO A 1 177 ? 3.491 11.151 21.402 1.00 33.81 177 PRO A CA 1
ATOM 1304 C C . PRO A 1 177 ? 4.884 11.339 20.776 1.00 33.81 177 PRO A C 1
ATOM 1306 O O . PRO A 1 177 ? 5.073 10.973 19.613 1.00 33.81 177 PRO A O 1
ATOM 1309 N N . PRO A 1 178 ? 5.873 11.889 21.505 1.00 35.25 178 PRO A N 1
ATOM 1310 C CA . PRO A 1 178 ? 7.216 12.041 20.969 1.00 35.25 178 PRO A CA 1
ATOM 1311 C C . PRO A 1 178 ? 7.851 10.662 20.770 1.00 35.25 178 PRO A C 1
ATOM 1313 O O . PRO A 1 178 ? 8.006 9.894 21.720 1.00 35.25 178 PRO A O 1
ATOM 1316 N N . LEU A 1 179 ? 8.246 10.363 19.532 1.00 45.12 179 LEU A N 1
ATOM 1317 C CA . LEU A 1 179 ? 9.042 9.177 19.222 1.00 45.12 179 LEU A CA 1
ATOM 1318 C C . LEU A 1 179 ? 10.353 9.199 20.031 1.00 45.12 179 LEU A C 1
ATOM 1320 O O . LEU A 1 179 ? 10.957 10.271 20.172 1.00 45.12 179 LEU A O 1
ATOM 1324 N N . PRO A 1 180 ? 10.827 8.045 20.540 1.00 40.53 180 PRO A N 1
ATOM 1325 C CA . PRO A 1 180 ? 12.112 7.964 21.222 1.00 40.53 180 PRO A CA 1
ATOM 1326 C C . PRO A 1 180 ? 13.243 8.540 20.361 1.00 40.53 180 PRO A C 1
ATOM 1328 O O . PRO A 1 180 ? 13.286 8.332 19.146 1.00 40.53 180 PRO A O 1
ATOM 1331 N N . LYS A 1 181 ? 14.184 9.256 20.991 1.00 40.62 181 LYS A N 1
ATOM 1332 C CA . LYS A 1 181 ? 15.355 9.849 20.324 1.00 40.62 181 LYS A CA 1
ATOM 1333 C C . LYS A 1 181 ? 16.345 8.767 19.872 1.00 40.62 181 LYS A C 1
ATOM 1335 O O . LYS A 1 181 ? 17.402 8.606 20.467 1.00 40.62 181 LYS A O 1
ATOM 1340 N N . VAL A 1 182 ? 16.020 8.056 18.796 1.00 47.66 182 VAL A N 1
ATOM 1341 C CA . VAL A 1 182 ? 16.899 7.071 18.149 1.00 47.66 182 VAL A CA 1
ATOM 1342 C C . VAL A 1 182 ? 17.245 7.569 16.745 1.00 47.66 182 VAL A C 1
ATOM 1344 O O . VAL A 1 182 ? 16.843 7.011 15.727 1.00 47.66 182 VAL A O 1
ATOM 1347 N N . ALA A 1 183 ? 17.970 8.689 16.694 1.00 46.72 183 ALA A N 1
ATOM 1348 C CA . ALA A 1 183 ? 18.482 9.241 15.439 1.00 46.72 183 ALA A CA 1
ATOM 1349 C C . ALA A 1 183 ? 19.580 8.358 14.816 1.00 46.72 183 ALA A C 1
ATOM 1351 O O . ALA A 1 183 ? 19.818 8.446 13.617 1.00 46.72 183 ALA A O 1
ATOM 1352 N N . GLU A 1 184 ? 20.222 7.505 15.618 1.00 44.44 184 GLU A N 1
ATOM 1353 C CA . GLU A 1 184 ? 21.402 6.718 15.239 1.00 44.44 184 GLU A CA 1
ATOM 1354 C C . GLU A 1 184 ? 21.053 5.398 14.527 1.00 44.44 184 GLU A C 1
ATOM 1356 O O . GLU A 1 184 ? 21.764 5.005 13.610 1.00 44.44 184 GLU A O 1
ATOM 1361 N N . ALA A 1 185 ? 19.922 4.751 14.850 1.00 46.75 185 ALA A N 1
ATOM 1362 C CA . ALA A 1 185 ? 19.535 3.461 14.249 1.00 46.75 185 ALA A CA 1
ATOM 1363 C C . ALA A 1 185 ? 19.003 3.549 12.801 1.00 46.75 185 ALA A C 1
ATOM 1365 O O . ALA A 1 185 ? 18.853 2.523 12.143 1.00 46.75 185 ALA A O 1
ATOM 1366 N N . TYR A 1 186 ? 18.705 4.761 12.313 1.00 49.78 186 TYR A N 1
ATOM 1367 C CA . TYR A 1 186 ? 18.225 5.035 10.946 1.00 49.78 186 TYR A CA 1
ATOM 1368 C C . TYR A 1 186 ? 19.132 5.995 10.174 1.00 49.78 186 TYR A C 1
ATOM 1370 O O . TYR A 1 186 ? 18.720 6.566 9.164 1.00 49.78 186 TYR A O 1
ATOM 1378 N N . GLN A 1 187 ? 20.366 6.205 10.630 1.00 49.44 187 GLN A N 1
ATOM 1379 C CA . GLN A 1 187 ? 21.363 6.741 9.716 1.00 49.44 187 GLN A CA 1
ATOM 1380 C C . GLN A 1 187 ? 21.558 5.718 8.592 1.00 49.44 187 GLN A C 1
ATOM 1382 O O . GLN A 1 187 ? 21.636 4.518 8.857 1.00 49.44 187 GLN A O 1
ATOM 1387 N N . ASN A 1 188 ? 21.664 6.189 7.347 1.00 48.91 188 ASN A N 1
ATOM 1388 C CA . ASN A 1 188 ? 22.122 5.376 6.218 1.00 48.91 188 ASN A CA 1
ATOM 1389 C C . ASN A 1 188 ? 23.625 5.099 6.392 1.00 48.91 188 ASN A C 1
ATOM 1391 O O . ASN A 1 188 ? 24.461 5.584 5.631 1.00 48.91 188 ASN A O 1
ATOM 1395 N N . LEU A 1 189 ? 23.964 4.363 7.453 1.00 47.25 189 LEU A N 1
ATOM 1396 C CA . LEU A 1 189 ? 25.298 3.888 7.763 1.00 47.25 189 LEU A CA 1
ATOM 1397 C C . LEU A 1 189 ? 25.636 2.835 6.726 1.00 47.25 189 LEU A C 1
ATOM 1399 O O . LEU A 1 189 ? 25.369 1.650 6.890 1.00 47.25 189 LEU A O 1
ATOM 1403 N N . HIS A 1 190 ? 26.227 3.298 5.638 1.00 47.69 190 HIS A N 1
ATOM 1404 C CA . HIS A 1 190 ? 26.888 2.451 4.675 1.00 47.69 190 HIS A CA 1
ATOM 1405 C C . HIS A 1 190 ? 28.389 2.510 5.002 1.00 47.69 190 HIS A C 1
ATOM 1407 O O . HIS A 1 190 ? 29.112 3.270 4.360 1.00 47.69 190 HIS A O 1
ATOM 1413 N N . PRO A 1 191 ? 28.894 1.755 6.008 1.00 46.06 191 PRO A N 1
ATOM 1414 C CA . PRO A 1 191 ? 30.252 1.901 6.565 1.00 46.06 191 PRO A CA 1
ATOM 1415 C C . PRO A 1 191 ? 31.391 1.551 5.586 1.00 46.06 191 PRO A C 1
ATOM 1417 O O . PRO A 1 191 ? 32.544 1.445 5.991 1.00 46.06 191 PRO A O 1
ATOM 1420 N N . LYS A 1 192 ? 31.059 1.316 4.312 1.00 48.59 192 LYS A N 1
ATOM 1421 C CA . LYS A 1 192 ? 31.964 1.012 3.197 1.00 48.59 192 LYS A CA 1
ATOM 1422 C C . LYS A 1 192 ? 31.640 1.796 1.911 1.00 48.59 192 LYS A C 1
ATOM 1424 O O . LYS A 1 192 ? 32.155 1.442 0.858 1.00 48.59 192 LYS A O 1
ATOM 1429 N N . ALA A 1 193 ? 30.746 2.794 1.947 1.00 50.88 193 ALA A N 1
ATOM 1430 C CA . ALA A 1 193 ? 30.589 3.723 0.821 1.00 50.88 193 ALA A CA 1
ATOM 1431 C C . ALA A 1 193 ? 31.397 4.990 1.094 1.00 50.88 193 ALA A C 1
ATOM 1433 O O . ALA A 1 193 ? 30.919 5.911 1.754 1.00 50.88 193 ALA A O 1
ATOM 1434 N N . ASP A 1 194 ? 32.598 5.047 0.524 1.00 45.12 194 ASP A N 1
ATOM 1435 C CA . ASP A 1 194 ? 33.432 6.248 0.487 1.00 45.12 194 ASP A CA 1
ATOM 1436 C C . ASP A 1 194 ? 32.869 7.265 -0.530 1.00 45.12 194 ASP A C 1
ATOM 1438 O O . ASP A 1 194 ? 33.513 7.611 -1.520 1.00 45.12 194 ASP A O 1
ATOM 1442 N N . GLY A 1 195 ? 31.625 7.720 -0.339 1.00 58.28 195 GLY A N 1
ATOM 1443 C CA . GLY A 1 195 ? 31.018 8.722 -1.214 1.00 58.28 195 GLY A CA 1
ATOM 1444 C C . GLY A 1 195 ? 29.496 8.851 -1.151 1.00 58.28 195 GLY A C 1
ATOM 1445 O O . GLY A 1 195 ? 28.772 7.999 -0.640 1.00 58.28 195 GLY A O 1
ATOM 1446 N N . ASN A 1 196 ? 29.013 9.949 -1.733 1.00 66.62 196 ASN A N 1
ATOM 1447 C CA . ASN A 1 196 ? 27.595 10.203 -1.961 1.00 66.62 196 ASN A CA 1
ATOM 1448 C C . ASN A 1 196 ? 27.056 9.262 -3.055 1.00 66.62 196 ASN A C 1
ATOM 1450 O O . ASN A 1 196 ? 27.483 9.347 -4.203 1.00 66.62 196 ASN A O 1
ATOM 1454 N N . THR A 1 197 ? 26.090 8.408 -2.715 1.00 77.12 197 THR A N 1
ATOM 1455 C CA . THR A 1 197 ? 25.437 7.470 -3.648 1.00 77.12 197 THR A CA 1
ATOM 1456 C C . THR A 1 197 ? 24.257 8.078 -4.420 1.00 77.12 197 THR A C 1
ATOM 1458 O O . THR A 1 197 ? 23.606 7.376 -5.193 1.00 77.12 197 THR A O 1
ATOM 1461 N N . SER A 1 198 ? 23.966 9.371 -4.235 1.00 85.12 198 SER A N 1
ATOM 1462 C CA . SER A 1 198 ? 22.878 10.069 -4.935 1.00 85.12 198 SER A CA 1
ATOM 1463 C C . SER A 1 198 ? 23.135 10.168 -6.439 1.00 85.12 198 SER A C 1
ATOM 1465 O O . SER A 1 198 ? 24.200 10.608 -6.870 1.00 85.12 198 SER A O 1
ATOM 1467 N N . ILE A 1 199 ? 22.118 9.849 -7.241 1.00 87.81 199 ILE A N 1
ATOM 1468 C CA . ILE A 1 199 ? 22.160 9.941 -8.704 1.00 87.81 199 ILE A CA 1
ATOM 1469 C C . ILE A 1 199 ? 21.349 11.175 -9.138 1.00 87.81 199 ILE A C 1
ATOM 1471 O O . ILE A 1 199 ? 20.154 11.233 -8.841 1.00 87.81 199 ILE A O 1
ATOM 1475 N N . PRO A 1 200 ? 21.945 12.161 -9.836 1.00 90.31 200 PRO A N 1
ATOM 1476 C CA . PRO A 1 200 ? 21.199 13.280 -10.409 1.00 90.31 200 PRO A CA 1
ATOM 1477 C C . PRO A 1 200 ? 20.122 12.802 -11.392 1.00 90.31 200 PRO A C 1
ATOM 1479 O O . PRO A 1 200 ? 20.357 11.884 -12.179 1.00 90.31 200 PRO A O 1
ATOM 1482 N N . VAL A 1 201 ? 18.944 13.432 -11.376 1.00 91.69 201 VAL A N 1
ATOM 1483 C CA . VAL A 1 201 ? 17.779 12.996 -12.175 1.00 91.69 201 VAL A CA 1
ATOM 1484 C C . VAL A 1 201 ? 18.084 12.987 -13.678 1.00 91.69 201 VAL A C 1
ATOM 1486 O O . VAL A 1 201 ? 17.706 12.049 -14.375 1.00 91.69 201 VAL A O 1
ATOM 1489 N N . ASP A 1 202 ? 18.844 13.968 -14.172 1.00 91.25 202 ASP A N 1
ATOM 1490 C CA . ASP A 1 202 ? 19.290 14.052 -15.570 1.00 91.25 202 ASP A CA 1
ATOM 149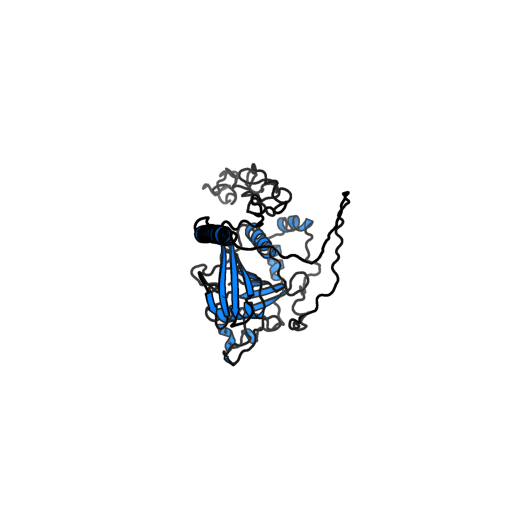1 C C . ASP A 1 202 ? 20.290 12.946 -15.963 1.00 91.25 202 ASP A C 1
ATOM 1493 O O . ASP A 1 202 ? 20.476 12.667 -17.147 1.00 91.25 202 ASP A O 1
ATOM 1497 N N . LYS A 1 203 ? 20.926 12.299 -14.978 1.00 90.50 203 LYS A N 1
ATOM 1498 C CA . LYS A 1 203 ? 21.850 11.170 -15.164 1.00 90.50 203 LYS A CA 1
ATOM 1499 C C . LYS A 1 203 ? 21.206 9.811 -14.915 1.00 90.50 203 LYS A C 1
ATOM 1501 O O . LYS A 1 203 ? 21.794 8.802 -15.307 1.00 90.50 203 LYS A O 1
ATOM 1506 N N . LEU A 1 204 ? 20.011 9.756 -14.322 1.00 90.00 204 LEU A N 1
ATOM 1507 C CA . LEU A 1 204 ? 19.362 8.504 -13.926 1.00 90.00 204 LEU A CA 1
ATOM 1508 C C . LEU A 1 204 ? 19.143 7.553 -15.112 1.00 90.00 204 LEU A C 1
ATOM 1510 O O . LEU A 1 204 ? 19.462 6.373 -15.004 1.00 90.00 204 LEU A O 1
ATOM 1514 N N . TYR A 1 205 ? 18.684 8.058 -16.262 1.00 89.12 205 TYR A N 1
ATOM 1515 C CA . TYR A 1 205 ? 18.503 7.232 -17.463 1.00 89.12 205 TYR A CA 1
ATOM 1516 C C . TYR A 1 205 ? 19.830 6.639 -17.964 1.00 89.12 205 TYR A C 1
ATOM 1518 O O . TYR A 1 205 ? 19.921 5.435 -18.207 1.00 89.12 205 TYR A O 1
ATOM 1526 N N . SER A 1 206 ? 20.887 7.456 -18.059 1.00 89.25 206 SER A N 1
ATOM 1527 C CA . SER A 1 206 ? 22.221 6.979 -18.456 1.00 89.25 206 SER A CA 1
ATOM 1528 C C . SER A 1 206 ? 22.824 6.004 -17.447 1.00 89.25 206 SER A C 1
ATOM 1530 O O . SER A 1 206 ? 23.496 5.061 -17.844 1.00 89.25 206 SER A O 1
ATOM 1532 N N . PHE A 1 207 ? 22.559 6.182 -16.151 1.00 89.19 207 PHE A N 1
ATOM 1533 C CA . PHE A 1 207 ? 22.993 5.250 -15.114 1.00 89.19 207 PHE A CA 1
ATOM 1534 C C . PHE A 1 207 ? 22.281 3.901 -15.270 1.00 89.19 207 PHE A C 1
ATOM 1536 O O . PHE A 1 207 ? 22.933 2.883 -15.474 1.00 89.19 207 PHE A O 1
ATOM 1543 N N . MET A 1 208 ? 20.944 3.896 -15.284 1.00 88.56 208 MET A N 1
ATOM 1544 C CA . MET A 1 208 ? 20.129 2.675 -15.365 1.00 88.56 208 MET A CA 1
ATOM 1545 C C . MET A 1 208 ? 20.346 1.862 -16.648 1.00 88.56 208 MET A C 1
ATOM 1547 O O . MET A 1 208 ? 20.114 0.657 -16.642 1.00 88.56 208 MET A O 1
ATOM 1551 N N . THR A 1 209 ? 20.793 2.495 -17.736 1.00 88.56 209 THR A N 1
ATOM 1552 C CA . THR A 1 209 ? 21.105 1.820 -19.008 1.00 88.56 209 THR A CA 1
ATOM 1553 C C . THR A 1 209 ? 22.561 1.357 -19.130 1.00 88.56 209 THR A C 1
ATOM 1555 O O . THR A 1 209 ? 22.870 0.611 -20.056 1.00 88.56 209 THR A O 1
ATOM 1558 N N . THR A 1 210 ? 23.455 1.766 -18.220 1.00 85.00 210 THR A N 1
ATOM 1559 C CA . THR A 1 210 ? 24.886 1.392 -18.253 1.00 85.00 210 THR A CA 1
ATOM 1560 C C . THR A 1 210 ? 25.328 0.490 -17.102 1.00 85.00 210 THR A C 1
ATOM 1562 O O . THR A 1 210 ? 26.317 -0.229 -17.252 1.00 85.00 210 THR A O 1
ATOM 1565 N N . VAL A 1 211 ? 24.617 0.475 -15.969 1.00 88.75 211 VAL A N 1
ATOM 1566 C CA . VAL A 1 211 ? 24.930 -0.434 -14.854 1.00 88.75 211 VAL A CA 1
ATOM 1567 C C . VAL A 1 211 ? 24.599 -1.888 -15.188 1.00 88.75 211 VAL A C 1
ATOM 1569 O O . VAL A 1 211 ? 23.546 -2.200 -15.743 1.00 88.75 211 VAL A O 1
ATOM 1572 N N . SER A 1 212 ? 25.488 -2.806 -14.805 1.00 90.56 212 SER A N 1
ATOM 1573 C CA . SER A 1 212 ? 25.237 -4.244 -14.925 1.00 90.56 212 SER A CA 1
ATOM 1574 C C . SER A 1 212 ? 24.363 -4.765 -13.780 1.00 90.56 212 SER A C 1
ATOM 1576 O O . SER A 1 212 ? 24.345 -4.214 -12.676 1.00 90.56 212 SER A O 1
ATOM 1578 N N . SER A 1 213 ? 23.681 -5.891 -14.007 1.00 88.62 213 SER A N 1
ATOM 1579 C CA . SER A 1 213 ? 22.948 -6.589 -12.943 1.00 88.62 213 SER A CA 1
ATOM 1580 C C . SER A 1 213 ? 23.866 -6.991 -11.783 1.00 88.62 213 SER A C 1
ATOM 1582 O O . SER A 1 213 ? 23.470 -6.859 -10.630 1.00 88.62 213 SER A O 1
ATOM 1584 N N . ASP A 1 214 ? 25.111 -7.394 -12.064 1.00 91.56 214 ASP A N 1
ATOM 1585 C CA . ASP A 1 214 ? 26.103 -7.728 -11.033 1.00 91.56 214 ASP A CA 1
ATOM 1586 C C . ASP A 1 214 ? 26.483 -6.521 -10.168 1.00 91.56 214 ASP A C 1
ATOM 1588 O O . ASP A 1 214 ? 26.641 -6.662 -8.954 1.00 91.56 214 ASP A O 1
ATOM 1592 N N . PHE A 1 215 ? 26.589 -5.324 -10.759 1.00 89.56 215 PHE A N 1
ATOM 1593 C CA . PHE A 1 215 ? 26.816 -4.091 -10.004 1.00 89.56 215 PHE A CA 1
ATOM 1594 C C . PHE A 1 215 ? 25.665 -3.836 -9.020 1.00 89.56 215 PHE A C 1
ATOM 1596 O O . PHE A 1 215 ? 25.914 -3.640 -7.831 1.00 89.56 215 PHE A O 1
ATOM 1603 N N . LEU A 1 216 ? 24.414 -3.918 -9.487 1.00 90.00 216 LEU A N 1
ATOM 1604 C CA . LEU A 1 216 ? 23.226 -3.721 -8.646 1.00 90.00 216 LEU A CA 1
ATOM 1605 C C . LEU A 1 216 ? 23.106 -4.791 -7.548 1.00 90.00 216 LEU A C 1
ATOM 1607 O O . LEU A 1 216 ? 22.816 -4.469 -6.398 1.00 90.00 216 LEU A O 1
ATOM 1611 N N . ILE A 1 217 ? 23.387 -6.058 -7.869 1.00 90.62 217 ILE A N 1
ATOM 1612 C CA . ILE A 1 217 ? 23.404 -7.164 -6.900 1.00 90.62 217 ILE A CA 1
ATOM 1613 C C . ILE A 1 217 ? 24.470 -6.930 -5.823 1.00 90.62 217 ILE A C 1
ATOM 1615 O O . ILE A 1 217 ? 24.221 -7.176 -4.643 1.00 90.62 217 ILE A O 1
ATOM 1619 N N . ASN A 1 218 ? 25.659 -6.459 -6.201 1.00 88.69 218 ASN A N 1
ATOM 1620 C CA . ASN A 1 218 ? 26.734 -6.201 -5.247 1.00 88.69 218 ASN A CA 1
ATOM 1621 C C . ASN A 1 218 ? 26.471 -4.944 -4.403 1.00 88.69 218 ASN A C 1
ATOM 1623 O O . ASN A 1 218 ? 26.735 -4.981 -3.206 1.00 88.69 218 ASN A O 1
ATOM 1627 N N . GLN A 1 219 ? 25.868 -3.895 -4.972 1.00 86.56 219 GLN A N 1
ATOM 1628 C CA . GLN A 1 219 ? 25.391 -2.725 -4.225 1.00 86.56 219 GLN A CA 1
ATOM 1629 C C . GLN A 1 219 ? 24.276 -3.089 -3.228 1.00 86.56 219 GLN A C 1
ATOM 1631 O O . GLN A 1 219 ? 24.259 -2.592 -2.106 1.00 86.56 219 GLN A O 1
ATOM 1636 N N . PHE A 1 220 ? 23.361 -3.992 -3.591 1.00 88.94 220 PHE A N 1
ATOM 1637 C CA . PHE A 1 220 ? 22.341 -4.478 -2.659 1.00 88.94 220 PHE A CA 1
ATOM 1638 C C . PHE A 1 220 ? 22.965 -5.245 -1.479 1.00 88.94 220 PHE A C 1
ATOM 1640 O O . PHE A 1 220 ? 22.584 -5.031 -0.332 1.00 88.94 220 PHE A O 1
ATOM 1647 N N . LYS A 1 221 ? 23.979 -6.084 -1.737 1.00 88.00 221 LYS A N 1
ATOM 1648 C CA . LYS A 1 221 ? 24.711 -6.839 -0.699 1.00 88.00 221 LYS A CA 1
ATOM 1649 C C . LYS A 1 221 ? 25.532 -5.972 0.264 1.00 88.00 221 LYS A C 1
ATOM 1651 O O . LYS A 1 221 ? 26.009 -6.503 1.263 1.00 88.00 221 LYS A O 1
ATOM 1656 N N . THR A 1 222 ? 25.754 -4.687 -0.023 1.00 84.44 222 THR A N 1
ATOM 1657 C CA . THR A 1 222 ? 26.451 -3.776 0.903 1.00 84.44 222 THR A CA 1
ATOM 1658 C C . THR A 1 222 ? 25.512 -3.015 1.838 1.00 84.44 222 THR A C 1
ATOM 1660 O O . THR A 1 222 ? 26.002 -2.329 2.737 1.00 84.44 222 THR A O 1
ATOM 1663 N N . LEU A 1 223 ? 24.189 -3.157 1.680 1.00 83.69 223 LEU A N 1
ATOM 1664 C CA . LEU A 1 223 ? 23.221 -2.641 2.647 1.00 83.69 223 LEU A CA 1
ATOM 1665 C C . LEU A 1 223 ? 23.442 -3.305 4.021 1.00 83.69 223 LEU A C 1
ATOM 1667 O O . LEU A 1 223 ? 23.631 -4.521 4.086 1.00 83.69 223 LEU A O 1
ATOM 1671 N N . PRO A 1 224 ? 23.432 -2.537 5.125 1.00 75.75 224 PRO A N 1
ATOM 1672 C CA . PRO A 1 224 ? 23.689 -3.083 6.450 1.00 75.75 224 PRO A CA 1
ATOM 1673 C C . PRO A 1 224 ? 22.528 -3.962 6.932 1.00 75.75 224 PRO A C 1
ATOM 1675 O O . PRO A 1 224 ? 21.383 -3.519 7.028 1.00 75.75 224 PRO A O 1
ATOM 1678 N N . GLU A 1 225 ? 22.838 -5.189 7.344 1.00 69.50 225 GLU A N 1
ATOM 1679 C CA . GLU A 1 225 ? 21.973 -5.944 8.249 1.00 69.50 225 GLU A CA 1
ATOM 1680 C C . GLU A 1 225 ? 22.131 -5.335 9.654 1.00 69.50 225 GLU A C 1
ATOM 1682 O O . GLU A 1 225 ? 23.147 -5.539 10.319 1.00 69.50 225 GLU A O 1
ATOM 1687 N N . ASN A 1 226 ? 21.166 -4.510 10.080 1.00 62.34 226 ASN A N 1
ATOM 1688 C CA . ASN A 1 226 ? 21.252 -3.730 11.322 1.00 62.34 226 ASN A CA 1
ATOM 1689 C C . ASN A 1 226 ? 21.464 -4.626 12.561 1.00 62.34 226 ASN A C 1
ATOM 1691 O O . ASN A 1 226 ? 20.527 -5.247 13.060 1.00 62.34 226 ASN A O 1
ATOM 1695 N N . SER A 1 227 ? 22.689 -4.643 13.095 1.00 57.22 227 SER A N 1
ATOM 1696 C CA . SER A 1 227 ? 23.119 -5.582 14.144 1.00 57.22 227 SER A CA 1
ATOM 1697 C C . SER A 1 227 ? 22.733 -5.195 15.575 1.00 57.22 227 SER A C 1
ATOM 1699 O O . SER A 1 227 ? 22.793 -6.035 16.468 1.00 57.22 227 SER A O 1
ATOM 1701 N N . ASN A 1 228 ? 22.369 -3.930 15.812 1.00 67.81 228 ASN A N 1
ATOM 1702 C CA . ASN A 1 228 ? 22.268 -3.347 17.160 1.00 67.81 228 ASN A CA 1
ATOM 1703 C C . ASN A 1 228 ? 20.827 -2.971 17.563 1.00 67.81 228 ASN A C 1
ATOM 1705 O O . ASN A 1 228 ? 20.627 -2.140 18.447 1.00 67.81 228 ASN A O 1
ATOM 1709 N N . VAL A 1 229 ? 19.816 -3.533 16.896 1.00 81.38 229 VAL A N 1
ATOM 1710 C CA . VAL A 1 229 ? 18.394 -3.225 17.123 1.00 81.38 229 VAL A CA 1
ATOM 1711 C C . VAL A 1 229 ? 17.622 -4.476 17.538 1.00 81.38 229 VAL A C 1
ATOM 1713 O O . VAL A 1 229 ? 17.737 -5.534 16.924 1.00 81.38 229 VAL A O 1
ATOM 1716 N N . THR A 1 230 ? 16.827 -4.355 18.597 1.00 89.69 230 THR A N 1
ATOM 1717 C CA . THR A 1 230 ? 16.096 -5.476 19.195 1.00 89.69 230 THR A CA 1
ATOM 1718 C C . THR A 1 230 ? 14.740 -5.711 18.517 1.00 89.69 230 THR A C 1
ATOM 1720 O O . THR A 1 230 ? 14.149 -4.807 17.918 1.00 89.69 230 THR A O 1
ATOM 1723 N N . THR A 1 231 ? 14.251 -6.949 18.612 1.00 92.06 231 THR A N 1
ATOM 1724 C CA . THR A 1 231 ? 12.900 -7.391 18.199 1.00 92.06 231 THR A CA 1
ATOM 1725 C C . THR A 1 231 ? 12.216 -8.188 19.322 1.00 92.06 231 THR A C 1
ATOM 1727 O O . THR A 1 231 ? 11.357 -9.043 19.087 1.00 92.06 231 THR A O 1
ATOM 1730 N N . GLU A 1 232 ? 12.641 -7.954 20.565 1.00 93.75 232 GLU A N 1
ATOM 1731 C CA . GLU A 1 232 ? 12.319 -8.772 21.731 1.00 93.75 232 GLU A CA 1
ATOM 1732 C C . GLU A 1 232 ? 10.815 -8.847 21.975 1.00 93.75 232 GLU A C 1
ATOM 1734 O O . GLU A 1 232 ? 10.303 -9.939 22.227 1.00 93.75 232 GLU A O 1
ATOM 1739 N N . VAL A 1 233 ? 10.084 -7.734 21.828 1.00 95.19 233 VAL A N 1
ATOM 1740 C CA . VAL A 1 233 ? 8.632 -7.698 22.062 1.00 95.19 233 VAL A CA 1
ATOM 1741 C C . VAL A 1 233 ? 7.897 -8.592 21.062 1.00 95.19 233 VAL A C 1
ATOM 1743 O O . VAL A 1 233 ? 6.989 -9.329 21.450 1.00 95.19 233 VAL A O 1
ATOM 1746 N N . GLY A 1 234 ? 8.320 -8.599 19.794 1.00 93.62 234 GLY A N 1
ATOM 1747 C CA . GLY A 1 234 ? 7.754 -9.480 18.767 1.00 93.62 234 GLY A CA 1
ATOM 1748 C C . GLY A 1 234 ? 8.085 -10.960 18.975 1.00 93.62 234 GLY A C 1
ATOM 1749 O O . GLY A 1 234 ? 7.296 -11.828 18.594 1.00 93.62 234 GLY A O 1
ATOM 1750 N N . LEU A 1 235 ? 9.210 -11.255 19.630 1.00 94.44 235 LEU A N 1
ATOM 1751 C CA . LEU A 1 235 ? 9.658 -12.609 19.957 1.00 94.44 235 LEU A CA 1
ATOM 1752 C C . LEU A 1 235 ? 9.087 -13.155 21.281 1.00 94.44 235 LEU A C 1
ATOM 1754 O O . LEU A 1 235 ? 9.252 -14.348 21.557 1.00 94.44 235 LEU A O 1
ATOM 1758 N N . GLN A 1 236 ? 8.387 -12.348 22.086 1.00 95.06 236 GLN A N 1
ATOM 1759 C CA . GLN A 1 236 ? 7.720 -12.813 23.310 1.00 95.06 236 GLN A CA 1
ATOM 1760 C C . GLN A 1 236 ? 6.664 -13.885 23.011 1.00 95.06 236 GLN A C 1
ATOM 1762 O O . GLN A 1 236 ? 5.920 -13.801 22.034 1.00 95.06 236 GLN A O 1
ATOM 1767 N N . ALA A 1 237 ? 6.549 -14.891 23.885 1.00 94.31 237 ALA A N 1
ATOM 1768 C CA . ALA A 1 237 ? 5.655 -16.038 23.683 1.00 94.31 237 ALA A CA 1
ATOM 1769 C C . ALA A 1 237 ? 4.186 -15.645 23.421 1.00 94.31 237 ALA A C 1
ATOM 1771 O O . ALA A 1 237 ? 3.534 -16.278 22.594 1.00 94.31 237 ALA A O 1
ATOM 1772 N N . VAL A 1 238 ? 3.707 -14.571 24.061 1.00 93.81 238 VAL A N 1
ATOM 1773 C CA . VAL A 1 238 ? 2.348 -14.018 23.901 1.00 93.81 238 VAL A CA 1
ATOM 1774 C C . VAL A 1 238 ? 2.102 -13.322 22.554 1.00 93.81 238 VAL A C 1
ATOM 1776 O O . VAL A 1 238 ? 0.952 -13.154 22.165 1.00 93.81 238 VAL A O 1
ATOM 1779 N N . ASN A 1 239 ? 3.168 -12.945 21.837 1.00 95.81 239 ASN A N 1
ATOM 1780 C CA . ASN A 1 239 ? 3.113 -12.207 20.572 1.00 95.81 239 ASN A CA 1
ATOM 1781 C C . ASN A 1 239 ? 3.504 -13.060 19.353 1.00 95.81 239 ASN A C 1
ATOM 1783 O O . ASN A 1 239 ? 3.176 -12.696 18.225 1.00 95.81 239 ASN A O 1
ATOM 1787 N N . LYS A 1 240 ? 4.144 -14.227 19.541 1.00 93.31 240 LYS A N 1
ATOM 1788 C CA . LYS A 1 240 ? 4.602 -15.100 18.437 1.00 93.31 240 LYS A CA 1
ATOM 1789 C C . LYS A 1 240 ? 3.500 -15.502 17.449 1.00 93.31 240 LYS A C 1
ATOM 1791 O O . LYS A 1 240 ? 3.792 -15.681 16.271 1.00 93.31 240 LYS A O 1
ATOM 1796 N N . ASN A 1 241 ? 2.256 -15.658 17.906 1.00 93.44 241 ASN A N 1
ATOM 1797 C CA . ASN A 1 241 ? 1.095 -15.982 17.063 1.00 93.44 241 ASN A CA 1
ATOM 1798 C C . ASN A 1 241 ? 0.515 -14.765 16.314 1.00 93.44 241 ASN A C 1
ATOM 1800 O O . ASN A 1 241 ? -0.277 -14.942 15.390 1.00 93.44 241 ASN A O 1
ATOM 1804 N N . LYS A 1 242 ? 0.916 -13.543 16.685 1.00 95.94 242 LYS A N 1
ATOM 1805 C CA . LYS A 1 242 ? 0.566 -12.302 15.985 1.00 95.94 242 LYS A CA 1
ATOM 1806 C C . LYS A 1 242 ? 1.501 -12.002 14.804 1.00 95.94 242 LYS A C 1
ATOM 1808 O O . LYS A 1 242 ? 1.218 -11.101 14.023 1.00 95.94 242 LYS A O 1
ATOM 1813 N N . ASN A 1 243 ? 2.578 -12.765 14.621 1.00 95.69 243 ASN A N 1
ATOM 1814 C CA . ASN A 1 243 ? 3.485 -12.628 13.479 1.00 95.69 243 ASN A CA 1
ATOM 1815 C C . ASN A 1 243 ? 3.106 -13.626 12.379 1.00 95.69 243 ASN A C 1
ATOM 1817 O O . ASN A 1 243 ? 3.091 -14.833 12.624 1.00 95.69 243 ASN A O 1
ATOM 1821 N N . ARG A 1 244 ? 2.856 -13.154 11.149 1.00 93.31 244 ARG A N 1
ATOM 1822 C CA . ARG A 1 244 ? 2.627 -14.040 9.990 1.00 93.31 244 ARG A CA 1
ATOM 1823 C C . ARG A 1 244 ? 3.862 -14.895 9.696 1.00 93.31 244 ARG A C 1
ATOM 1825 O O . ARG A 1 244 ? 3.735 -16.058 9.316 1.00 93.31 244 ARG A O 1
ATOM 1832 N N . PHE A 1 245 ? 5.048 -14.330 9.905 1.00 90.56 245 PHE A N 1
ATOM 1833 C CA . PHE A 1 245 ? 6.328 -15.010 9.760 1.00 90.56 245 PHE A CA 1
ATOM 1834 C C . PHE A 1 245 ? 7.109 -14.947 11.069 1.00 90.56 245 PHE A C 1
ATOM 1836 O O . PHE A 1 245 ? 7.373 -13.872 11.596 1.00 90.56 245 PHE A O 1
ATOM 1843 N N . LYS A 1 246 ? 7.533 -16.107 11.581 1.00 87.44 246 LYS A N 1
ATOM 1844 C CA . LYS A 1 246 ? 8.248 -16.211 12.868 1.00 87.44 246 LYS A CA 1
ATOM 1845 C C . LYS A 1 246 ? 9.586 -15.458 12.893 1.00 87.44 246 LYS A C 1
ATOM 1847 O O . LYS A 1 246 ? 10.069 -15.137 13.970 1.00 87.44 246 LYS A O 1
ATOM 1852 N N . ASN A 1 247 ? 10.174 -15.213 11.723 1.00 83.00 247 ASN A N 1
ATOM 1853 C CA . ASN A 1 247 ? 11.451 -14.531 11.520 1.00 83.00 247 ASN A CA 1
ATOM 1854 C C . ASN A 1 247 ? 11.307 -13.069 11.050 1.00 83.00 247 ASN A C 1
ATOM 1856 O O . ASN A 1 247 ? 12.317 -12.458 10.721 1.00 83.00 247 ASN A O 1
ATOM 1860 N N . ILE A 1 248 ? 10.087 -12.520 10.983 1.00 90.12 248 ILE A N 1
ATOM 1861 C CA . ILE A 1 248 ? 9.846 -11.116 10.614 1.00 90.12 248 ILE A CA 1
ATOM 1862 C C . ILE A 1 248 ? 9.074 -10.460 11.759 1.00 90.12 248 ILE A C 1
ATOM 1864 O O . ILE A 1 248 ? 7.872 -10.667 11.917 1.00 90.12 248 ILE A O 1
ATOM 1868 N N . CYS A 1 249 ? 9.791 -9.699 12.579 1.00 93.12 249 CYS A N 1
ATOM 1869 C CA . CYS A 1 249 ? 9.260 -8.927 13.701 1.00 93.12 249 CYS A CA 1
ATOM 1870 C C . CYS A 1 249 ? 9.636 -7.448 13.507 1.00 93.12 249 CYS A C 1
ATOM 1872 O O . CYS A 1 249 ? 10.710 -7.179 12.964 1.00 93.12 249 CYS A O 1
ATOM 1874 N N . PRO A 1 250 ? 8.800 -6.492 13.948 1.00 94.44 250 PRO A N 1
ATOM 1875 C CA . PRO A 1 250 ? 9.156 -5.081 13.926 1.00 94.44 250 PRO A CA 1
ATOM 1876 C C . PRO A 1 250 ? 10.267 -4.820 14.949 1.00 94.44 250 PRO A C 1
ATOM 1878 O O . PRO A 1 250 ? 10.329 -5.481 15.989 1.00 94.44 250 PRO A O 1
ATOM 1881 N N . TYR A 1 251 ? 11.125 -3.834 14.686 1.00 92.75 251 TYR A N 1
ATOM 1882 C CA . TYR A 1 251 ? 12.113 -3.413 15.676 1.00 92.75 251 TYR A CA 1
ATOM 1883 C C . TYR A 1 251 ? 11.438 -2.690 16.846 1.00 92.75 251 TYR A C 1
ATOM 1885 O O . TYR A 1 251 ? 10.588 -1.820 16.641 1.00 92.75 251 TYR A O 1
ATOM 1893 N N . ASP A 1 252 ? 11.852 -2.993 18.078 1.00 91.50 252 ASP A N 1
ATOM 1894 C CA . ASP A 1 252 ? 11.160 -2.519 19.286 1.00 91.50 252 ASP A CA 1
ATOM 1895 C C . ASP A 1 252 ? 11.117 -0.984 19.393 1.00 91.50 252 ASP A C 1
ATOM 1897 O O . ASP A 1 252 ? 10.154 -0.418 19.906 1.00 91.50 252 ASP A O 1
ATOM 1901 N N . HIS A 1 253 ? 12.136 -0.303 18.862 1.00 89.69 253 HIS A N 1
ATOM 1902 C CA . HIS A 1 253 ? 12.271 1.155 18.909 1.00 89.69 253 HIS A CA 1
ATOM 1903 C C . HIS A 1 253 ? 11.410 1.908 17.872 1.00 89.69 253 HIS A C 1
ATOM 1905 O O . HIS A 1 253 ? 11.255 3.122 17.991 1.00 89.69 253 HIS A O 1
ATOM 1911 N N . SER A 1 254 ? 10.886 1.227 16.843 1.00 92.75 254 SER A N 1
ATOM 1912 C CA . SER A 1 254 ? 10.061 1.833 15.780 1.00 92.75 254 SER A CA 1
ATOM 1913 C C . SER A 1 254 ? 8.687 1.195 15.618 1.00 92.75 254 SER A C 1
ATOM 1915 O O . SER A 1 254 ? 7.891 1.679 14.810 1.00 92.75 254 SER A O 1
ATOM 1917 N N . ARG A 1 255 ? 8.389 0.120 16.359 1.00 96.50 255 ARG A N 1
ATOM 1918 C CA . ARG A 1 255 ? 7.095 -0.557 16.286 1.00 96.50 255 ARG A CA 1
ATOM 1919 C C . ARG A 1 255 ? 5.933 0.382 16.620 1.00 96.50 255 ARG A C 1
ATOM 1921 O O . ARG A 1 255 ? 6.038 1.267 17.477 1.00 96.50 255 ARG A O 1
ATOM 1928 N N . VAL A 1 256 ? 4.788 0.140 15.997 1.00 98.12 256 VAL A N 1
ATOM 1929 C CA . VAL A 1 256 ? 3.529 0.758 16.416 1.00 98.12 256 VAL A CA 1
ATOM 1930 C C . VAL A 1 256 ? 3.124 0.170 17.770 1.00 98.12 256 VAL A C 1
ATOM 1932 O O . VAL A 1 256 ? 3.241 -1.032 18.009 1.00 98.12 256 VAL A O 1
ATOM 1935 N N . HIS A 1 257 ? 2.678 1.040 18.671 1.00 97.56 257 HIS A N 1
ATOM 1936 C CA . HIS A 1 257 ? 2.194 0.674 19.997 1.00 97.56 257 HIS A CA 1
ATOM 1937 C C . HIS A 1 257 ? 0.687 0.933 20.039 1.00 97.56 257 HIS A C 1
ATOM 1939 O O . HIS A 1 257 ? 0.253 2.076 19.878 1.00 97.56 257 HIS A O 1
ATOM 1945 N N . LEU A 1 258 ? -0.105 -0.120 20.229 1.00 98.06 258 LEU A N 1
ATOM 1946 C CA . LEU A 1 258 ? -1.538 -0.006 20.485 1.00 98.06 258 LEU A CA 1
ATOM 1947 C C . LEU A 1 258 ? -1.780 0.303 21.967 1.00 98.06 258 LEU A C 1
ATOM 1949 O O . LEU A 1 258 ? -0.972 -0.030 22.834 1.00 98.06 258 LEU A O 1
ATOM 1953 N N . LYS A 1 259 ? -2.906 0.935 22.285 1.00 96.75 259 LYS A N 1
ATOM 1954 C CA . LYS A 1 259 ? -3.285 1.233 23.669 1.00 96.75 259 LYS A CA 1
ATOM 1955 C C . LYS A 1 259 ? -3.632 -0.066 24.395 1.00 96.75 259 LYS A C 1
ATOM 1957 O O . LYS A 1 259 ? -4.438 -0.856 23.906 1.00 96.75 259 LYS A O 1
ATOM 1962 N N . ILE A 1 260 ? -3.036 -0.284 25.566 1.00 96.75 260 ILE A N 1
ATOM 1963 C CA . ILE A 1 260 ? -3.387 -1.422 26.423 1.00 96.75 260 ILE A CA 1
ATOM 1964 C C . ILE A 1 260 ? -4.798 -1.201 26.971 1.00 96.75 260 ILE A C 1
ATOM 1966 O O . ILE A 1 260 ? -5.106 -0.128 27.490 1.00 96.75 260 ILE A O 1
ATOM 1970 N N . ASN A 1 261 ? -5.643 -2.223 26.873 1.00 92.88 261 ASN A N 1
ATOM 1971 C CA . ASN A 1 261 ? -6.979 -2.237 27.452 1.00 92.88 261 ASN A CA 1
ATOM 1972 C C . ASN A 1 261 ? -7.217 -3.578 28.162 1.00 92.88 261 ASN A C 1
ATOM 1974 O O . ASN A 1 261 ? -7.551 -4.593 27.545 1.00 92.88 261 ASN A O 1
ATOM 1978 N N . SER A 1 262 ? -7.036 -3.555 29.483 1.00 91.62 262 SER A N 1
ATOM 1979 C CA . SER A 1 262 ? -7.137 -4.727 30.355 1.00 91.62 262 SER A CA 1
ATOM 1980 C C . SER A 1 262 ? -8.543 -5.331 30.411 1.00 91.62 262 SER A C 1
ATOM 1982 O O . SER A 1 262 ? -8.657 -6.535 30.612 1.00 91.62 262 SER A O 1
ATOM 1984 N N . GLU A 1 263 ? -9.601 -4.536 30.202 1.00 90.31 263 GLU A N 1
ATOM 1985 C CA . GLU A 1 263 ? -10.995 -5.014 30.239 1.00 90.31 263 GLU A CA 1
ATOM 1986 C C . GLU A 1 263 ? -11.285 -5.993 29.091 1.00 90.31 263 GLU A C 1
ATOM 1988 O O . GLU A 1 263 ? -11.945 -7.011 29.285 1.00 90.31 263 GLU A O 1
ATOM 1993 N N . ASN A 1 264 ? -10.724 -5.719 27.909 1.00 86.19 264 ASN A N 1
ATOM 1994 C CA . ASN A 1 264 ? -10.876 -6.548 26.710 1.00 86.19 264 ASN A CA 1
ATOM 1995 C C . ASN A 1 264 ? -9.700 -7.524 26.483 1.00 86.19 264 ASN A C 1
ATOM 1997 O O . ASN A 1 264 ? -9.669 -8.209 25.459 1.00 86.19 264 ASN A O 1
ATOM 2001 N N . ASN A 1 265 ? -8.716 -7.576 27.393 1.00 89.12 265 ASN A N 1
ATOM 2002 C CA . ASN A 1 265 ? -7.434 -8.280 27.214 1.00 89.12 265 ASN A CA 1
ATOM 2003 C C . ASN A 1 265 ? -6.673 -7.867 25.925 1.00 89.12 265 ASN A C 1
ATOM 2005 O O . ASN A 1 265 ? -6.026 -8.677 25.257 1.00 89.12 265 ASN A O 1
ATOM 2009 N N . GLU A 1 266 ? -6.754 -6.588 25.557 1.00 93.12 266 GLU A N 1
ATOM 2010 C CA . GLU A 1 266 ? -6.084 -6.023 24.383 1.00 93.12 266 GLU A CA 1
ATOM 2011 C C . GLU A 1 266 ? -4.688 -5.505 24.774 1.00 93.12 266 GLU A C 1
ATOM 2013 O O . GLU A 1 266 ? -4.552 -4.490 25.455 1.00 93.12 266 GLU A O 1
ATOM 2018 N N . GLN A 1 267 ? -3.640 -6.207 24.335 1.00 95.00 267 GLN A N 1
ATOM 2019 C CA . GLN A 1 267 ? -2.232 -5.836 24.564 1.00 95.00 267 GLN A CA 1
ATOM 2020 C C . GLN A 1 267 ? -1.738 -4.779 23.554 1.00 95.00 267 GLN A C 1
ATOM 2022 O O . GLN A 1 267 ? -2.433 -4.466 22.586 1.00 95.00 267 GLN A O 1
ATOM 2027 N N . ASP A 1 268 ? -0.532 -4.240 23.740 1.00 97.06 268 ASP A N 1
ATOM 2028 C CA . ASP A 1 268 ? 0.016 -3.156 22.905 1.00 97.06 268 ASP A CA 1
ATOM 2029 C C . ASP A 1 268 ? 0.603 -3.610 21.553 1.00 97.06 268 ASP A C 1
ATOM 2031 O O . ASP A 1 268 ? 0.819 -2.788 20.660 1.00 97.06 268 ASP A O 1
ATOM 2035 N N . TYR A 1 269 ? 0.896 -4.903 21.396 1.00 98.25 269 TYR A N 1
ATOM 2036 C CA . TYR A 1 269 ? 1.659 -5.402 20.255 1.00 98.25 269 TYR A CA 1
ATOM 2037 C C . TYR A 1 269 ? 0.837 -5.592 18.973 1.00 98.25 269 TYR A C 1
ATOM 2039 O O . TYR A 1 269 ? -0.150 -6.340 18.946 1.00 98.25 269 TYR A O 1
ATOM 2047 N N . ILE A 1 270 ? 1.369 -5.024 17.886 1.00 98.50 270 ILE A N 1
ATOM 2048 C CA . ILE A 1 270 ? 1.069 -5.344 16.490 1.00 98.50 270 ILE A CA 1
ATOM 2049 C C . ILE A 1 270 ? 2.376 -5.401 15.680 1.00 98.50 270 ILE A C 1
ATOM 2051 O O . ILE A 1 270 ? 3.322 -4.664 15.960 1.00 98.50 270 ILE A O 1
ATOM 2055 N N . ASN A 1 271 ? 2.435 -6.267 14.664 1.00 98.38 271 ASN A N 1
ATOM 2056 C CA . ASN A 1 271 ? 3.571 -6.352 13.744 1.00 98.38 271 ASN A CA 1
ATOM 2057 C C . ASN A 1 271 ? 3.490 -5.237 12.682 1.00 98.38 271 ASN A C 1
ATOM 2059 O O . ASN A 1 271 ? 3.023 -5.451 11.561 1.00 98.38 271 ASN A O 1
ATOM 2063 N N . ALA A 1 272 ? 3.887 -4.033 13.095 1.00 98.50 272 ALA A N 1
ATOM 2064 C CA . ALA A 1 272 ? 3.991 -2.847 12.256 1.00 98.50 272 ALA A CA 1
ATOM 2065 C C . ALA A 1 272 ? 5.067 -1.891 12.795 1.00 98.50 272 ALA A C 1
ATOM 2067 O O . ALA A 1 272 ? 5.269 -1.831 14.007 1.00 98.50 272 ALA A O 1
ATOM 2068 N N . SER A 1 273 ? 5.704 -1.107 11.922 1.00 97.94 273 SER A N 1
ATOM 2069 C CA . SER A 1 273 ? 6.724 -0.101 12.258 1.00 97.94 273 SER A CA 1
ATOM 2070 C C . SER A 1 273 ? 6.470 1.234 11.557 1.00 97.94 273 SER A C 1
ATOM 2072 O O . SER A 1 273 ? 6.085 1.271 10.389 1.00 97.94 273 SER A O 1
ATOM 2074 N N . TYR A 1 274 ? 6.751 2.338 12.248 1.00 97.12 274 TYR A N 1
ATOM 2075 C CA . TYR A 1 274 ? 6.794 3.671 11.648 1.00 97.12 274 TYR A CA 1
ATOM 2076 C C . TYR A 1 274 ? 8.015 3.808 10.734 1.00 97.12 274 TYR A C 1
ATOM 2078 O O . TYR A 1 274 ? 9.141 3.532 11.149 1.00 97.12 274 TYR A O 1
ATOM 2086 N N . ILE A 1 275 ? 7.796 4.279 9.508 1.00 95.38 275 ILE A N 1
ATOM 2087 C CA . ILE A 1 275 ? 8.828 4.493 8.491 1.00 95.38 275 ILE A CA 1
ATOM 2088 C C . ILE A 1 275 ? 8.872 5.975 8.122 1.00 95.38 275 ILE A C 1
ATOM 2090 O O . ILE A 1 275 ? 7.843 6.639 7.949 1.00 95.38 275 ILE A O 1
ATOM 2094 N N . LYS A 1 276 ? 10.090 6.499 7.995 1.00 89.00 276 LYS A N 1
ATOM 2095 C CA . LYS A 1 276 ? 10.326 7.899 7.656 1.00 89.00 276 LYS A CA 1
ATOM 2096 C C . LYS A 1 276 ? 10.321 8.138 6.147 1.00 89.00 276 LYS A C 1
ATOM 2098 O O . LYS A 1 276 ? 10.749 7.280 5.380 1.00 89.00 276 LYS A O 1
ATOM 2103 N N . GLY A 1 277 ? 9.839 9.307 5.738 1.00 88.38 277 GLY A N 1
ATOM 2104 C CA . GLY A 1 277 ? 9.910 9.801 4.368 1.00 88.38 277 GLY A CA 1
ATOM 2105 C C . GLY A 1 277 ? 11.228 10.516 4.063 1.00 88.38 277 GLY A C 1
ATOM 2106 O O . GLY A 1 277 ? 12.128 10.605 4.899 1.00 88.38 277 GLY A O 1
ATOM 2107 N N . PHE A 1 278 ? 11.311 11.072 2.852 1.00 87.12 278 PHE A N 1
ATOM 2108 C CA . PHE A 1 278 ? 12.477 11.814 2.356 1.00 87.12 278 PHE A CA 1
ATOM 2109 C C . PHE A 1 278 ? 12.890 12.984 3.269 1.00 87.12 278 PHE A C 1
ATOM 2111 O O . PHE A 1 278 ? 14.079 13.208 3.476 1.00 87.12 278 PHE A O 1
ATOM 2118 N N . ASN A 1 279 ? 11.925 13.678 3.883 1.00 86.19 279 ASN A N 1
ATOM 2119 C CA . ASN A 1 279 ? 12.182 14.810 4.779 1.00 86.19 279 ASN A CA 1
ATOM 2120 C C . ASN A 1 279 ? 12.422 14.387 6.245 1.00 86.19 279 ASN A C 1
ATOM 2122 O O . ASN A 1 279 ? 12.380 15.233 7.137 1.00 86.19 279 ASN A O 1
ATOM 2126 N N . ASN A 1 280 ? 12.685 13.095 6.511 1.00 81.12 280 ASN A N 1
ATOM 2127 C CA . ASN A 1 280 ? 12.917 12.518 7.849 1.00 81.12 280 ASN A CA 1
ATOM 2128 C C . ASN A 1 280 ? 11.694 12.615 8.801 1.00 81.12 280 ASN A C 1
ATOM 2130 O O . ASN A 1 280 ? 11.798 12.285 9.986 1.00 81.12 280 ASN A O 1
ATOM 2134 N N . ASP A 1 281 ? 10.530 13.015 8.278 1.00 87.69 281 ASP A N 1
ATOM 2135 C CA . ASP A 1 281 ? 9.205 12.944 8.897 1.00 87.69 281 ASP A CA 1
ATOM 2136 C C . ASP A 1 281 ? 8.671 11.503 8.886 1.00 87.69 281 ASP A C 1
ATOM 2138 O O . ASP A 1 281 ? 8.976 10.739 7.973 1.00 87.69 281 ASP A O 1
ATOM 2142 N N . VAL A 1 282 ? 7.864 11.097 9.874 1.00 91.25 282 VAL A N 1
ATOM 2143 C CA . VAL A 1 282 ? 7.182 9.791 9.804 1.00 91.25 282 VAL A CA 1
ATOM 2144 C C . VAL A 1 282 ? 6.074 9.875 8.766 1.00 91.25 282 VAL A C 1
ATOM 2146 O O . VAL A 1 282 ? 5.085 10.576 8.959 1.00 91.25 282 VAL A O 1
ATOM 2149 N N . LYS A 1 283 ? 6.261 9.148 7.664 1.00 94.44 283 LYS A N 1
ATOM 2150 C CA . LYS A 1 283 ? 5.417 9.249 6.472 1.00 94.44 283 LYS A CA 1
ATOM 2151 C C . LYS A 1 283 ? 4.550 8.017 6.249 1.00 94.44 283 LYS A C 1
ATOM 2153 O O . LYS A 1 283 ? 3.460 8.129 5.687 1.00 94.44 283 LYS A O 1
ATOM 2158 N N . PHE A 1 284 ? 5.016 6.859 6.713 1.00 98.19 284 PHE A N 1
ATOM 2159 C CA . PHE A 1 284 ? 4.335 5.584 6.527 1.00 98.19 284 PHE A CA 1
ATOM 2160 C C . PHE A 1 284 ? 4.320 4.757 7.815 1.00 98.19 284 PHE A C 1
ATOM 2162 O O . PHE A 1 284 ? 5.157 4.932 8.702 1.00 98.19 284 PHE A O 1
ATOM 2169 N N . ILE A 1 285 ? 3.400 3.802 7.874 1.00 98.69 285 ILE A N 1
ATOM 2170 C CA . ILE A 1 285 ? 3.449 2.658 8.784 1.00 98.69 285 ILE A CA 1
ATOM 2171 C C . ILE A 1 285 ? 3.569 1.415 7.905 1.00 98.69 285 ILE A C 1
ATOM 2173 O O . ILE A 1 285 ? 2.631 1.096 7.181 1.00 98.69 285 ILE A O 1
ATOM 2177 N N . ALA A 1 286 ? 4.700 0.716 7.952 1.00 98.56 286 ALA A N 1
ATOM 2178 C CA . ALA A 1 286 ? 4.839 -0.585 7.304 1.00 98.56 286 ALA A CA 1
ATOM 2179 C C . ALA A 1 286 ? 4.265 -1.672 8.221 1.00 98.56 286 ALA A C 1
ATOM 2181 O O . ALA A 1 286 ? 4.614 -1.716 9.398 1.00 98.56 286 ALA A O 1
ATOM 2182 N N . SER A 1 287 ? 3.404 -2.547 7.705 1.00 98.50 287 SER A N 1
ATOM 2183 C CA . SER A 1 287 ? 2.776 -3.641 8.461 1.00 98.50 287 SER A CA 1
ATOM 2184 C C . SER A 1 287 ? 2.754 -4.932 7.643 1.00 98.50 287 SER A C 1
ATOM 2186 O O . SER A 1 287 ? 2.707 -4.891 6.413 1.00 98.50 287 SER A O 1
ATOM 2188 N N . GLN A 1 288 ? 2.717 -6.085 8.317 1.00 97.31 288 GLN A N 1
ATOM 2189 C CA . GLN A 1 288 ? 2.290 -7.336 7.675 1.00 97.31 288 GLN A CA 1
ATOM 2190 C C . GLN A 1 288 ? 0.804 -7.250 7.280 1.00 97.31 288 GLN A C 1
ATOM 2192 O O . GLN A 1 288 ? 0.041 -6.497 7.902 1.00 97.31 288 GLN A O 1
ATOM 2197 N N . GLY A 1 289 ? 0.363 -8.076 6.332 1.00 97.56 289 GLY A N 1
ATOM 2198 C CA . GLY A 1 289 ? -1.059 -8.245 6.053 1.00 97.56 289 GLY A CA 1
ATOM 2199 C C . GLY A 1 289 ? -1.749 -8.918 7.245 1.00 97.56 289 GLY A C 1
ATOM 2200 O O . GLY A 1 289 ? -1.217 -9.905 7.769 1.00 97.56 289 GLY A O 1
ATOM 2201 N N . PRO A 1 290 ? -2.919 -8.449 7.717 1.00 97.81 290 PRO A N 1
ATOM 2202 C CA . PRO A 1 290 ? -3.599 -9.039 8.872 1.00 97.81 290 PRO A CA 1
ATOM 2203 C C . PRO A 1 290 ? -3.897 -10.536 8.694 1.00 97.81 290 PRO A C 1
ATOM 2205 O O . PRO A 1 290 ? -4.299 -10.975 7.616 1.00 97.81 290 PRO A O 1
ATOM 2208 N N . SER A 1 291 ? -3.700 -11.324 9.753 1.00 96.31 291 SER A N 1
ATOM 2209 C CA . SER A 1 291 ? -4.142 -12.723 9.849 1.00 96.31 291 SER A CA 1
ATOM 2210 C C . SER A 1 291 ? -5.474 -12.817 10.600 1.00 96.31 291 SER A C 1
ATOM 2212 O O . SER A 1 291 ? -5.920 -11.832 11.191 1.00 96.31 291 SER A O 1
ATOM 2214 N N . GLU A 1 292 ? -6.095 -14.000 10.643 1.00 95.12 292 GLU A N 1
ATOM 2215 C CA . GLU A 1 292 ? -7.345 -14.222 11.391 1.00 95.12 292 GLU A CA 1
ATOM 2216 C C . GLU A 1 292 ? -7.211 -13.794 12.865 1.00 95.12 292 GLU A C 1
ATOM 2218 O O . GLU A 1 292 ? -8.118 -13.199 13.448 1.00 95.12 292 GLU A O 1
ATOM 2223 N N . HIS A 1 293 ? -6.032 -14.019 13.453 1.00 94.00 293 HIS A N 1
ATOM 2224 C CA . HIS A 1 293 ? -5.730 -13.656 14.835 1.00 94.00 293 HIS A CA 1
ATOM 2225 C C . HIS A 1 293 ? -5.429 -12.160 15.029 1.00 94.00 293 HIS A C 1
ATOM 2227 O O . HIS A 1 293 ? -5.650 -11.649 16.125 1.00 94.00 293 HIS A O 1
ATOM 2233 N N . THR A 1 294 ? -4.945 -11.442 14.005 1.00 97.00 294 THR A N 1
ATOM 2234 C CA . THR A 1 294 ? -4.531 -10.026 14.130 1.00 97.00 294 THR A CA 1
ATOM 2235 C C . THR A 1 294 ? -5.438 -9.025 13.428 1.00 97.00 294 THR A C 1
ATOM 2237 O O . THR A 1 294 ? -5.219 -7.825 13.554 1.00 97.00 294 THR A O 1
ATOM 2240 N N . ILE A 1 295 ? -6.466 -9.464 12.701 1.00 98.00 295 ILE A N 1
ATOM 2241 C CA . ILE A 1 295 ? -7.363 -8.571 11.954 1.00 98.00 295 ILE A CA 1
ATOM 2242 C C . ILE A 1 295 ? -8.075 -7.539 12.844 1.00 98.00 295 ILE A C 1
ATOM 2244 O O . ILE A 1 295 ? -8.274 -6.399 12.429 1.00 98.00 295 ILE A O 1
ATOM 2248 N N . LYS A 1 296 ? -8.391 -7.902 14.096 1.00 97.38 296 LYS A N 1
ATOM 2249 C CA . LYS A 1 296 ? -8.946 -6.977 15.099 1.00 97.38 296 LYS A CA 1
ATOM 2250 C C . LYS A 1 296 ? -7.916 -5.929 15.531 1.00 97.38 296 LYS A C 1
ATOM 2252 O O . LYS A 1 296 ? -8.230 -4.745 15.532 1.00 97.38 296 LYS A O 1
ATOM 2257 N N . ASP A 1 297 ? -6.684 -6.353 15.822 1.00 98.25 297 ASP A N 1
ATOM 2258 C CA . ASP A 1 297 ? -5.577 -5.447 16.160 1.00 98.25 297 ASP A CA 1
ATOM 2259 C C . ASP A 1 297 ? -5.226 -4.512 14.995 1.00 98.25 297 ASP A C 1
ATOM 2261 O O . ASP A 1 297 ? -4.937 -3.342 15.218 1.00 98.25 297 ASP A O 1
ATOM 2265 N N . PHE A 1 298 ? -5.317 -4.985 13.749 1.00 98.62 298 PHE A N 1
ATOM 2266 C CA . PHE A 1 298 ? -5.095 -4.160 12.561 1.00 98.62 298 PHE A CA 1
ATOM 2267 C C . PHE A 1 298 ? -6.158 -3.063 12.421 1.00 98.62 298 PHE A C 1
ATOM 2269 O O . PHE A 1 298 ? -5.807 -1.896 12.284 1.00 98.62 298 PHE A O 1
ATOM 2276 N N . ILE A 1 299 ? -7.452 -3.385 12.542 1.00 98.38 299 ILE A N 1
ATOM 2277 C CA . ILE A 1 299 ? -8.512 -2.358 12.547 1.00 98.38 299 ILE A CA 1
ATOM 2278 C C . ILE A 1 299 ? -8.380 -1.411 13.753 1.00 98.38 299 ILE A C 1
ATOM 2280 O O . ILE A 1 299 ? -8.597 -0.206 13.615 1.00 98.38 299 ILE A O 1
ATOM 2284 N N . ARG A 1 300 ? -7.954 -1.923 14.914 1.00 97.69 300 ARG A N 1
ATOM 2285 C CA . ARG A 1 300 ? -7.631 -1.111 16.095 1.00 97.69 300 ARG A CA 1
ATOM 2286 C C . ARG A 1 300 ? -6.462 -0.157 15.843 1.00 97.69 300 ARG A C 1
ATOM 2288 O O . ARG A 1 300 ? -6.556 0.998 16.246 1.00 97.69 300 ARG A O 1
ATOM 2295 N N . MET A 1 301 ? -5.431 -0.582 15.111 1.00 98.44 301 MET A N 1
ATOM 2296 C CA . MET A 1 301 ? -4.346 0.288 14.649 1.00 98.44 301 MET A CA 1
ATOM 2297 C C . MET A 1 301 ? -4.872 1.412 13.756 1.00 98.44 301 MET A C 1
ATOM 2299 O O . MET A 1 301 ? -4.588 2.570 14.041 1.00 98.44 301 MET A O 1
ATOM 2303 N N . LEU A 1 302 ? -5.673 1.095 12.728 1.00 98.44 302 LEU A N 1
ATOM 2304 C CA . LEU A 1 302 ? -6.225 2.113 11.820 1.00 98.44 302 LEU A CA 1
ATOM 2305 C C . LEU A 1 302 ? -7.033 3.179 12.577 1.00 98.44 302 LEU A C 1
ATOM 2307 O O . LEU A 1 302 ? -6.952 4.362 12.258 1.00 98.44 302 LEU A O 1
ATOM 2311 N N . TRP A 1 303 ? -7.785 2.763 13.602 1.00 97.50 303 TRP A N 1
ATOM 2312 C CA . TRP A 1 303 ? -8.530 3.667 14.478 1.00 97.50 303 TRP A CA 1
ATOM 2313 C C . TRP A 1 303 ? -7.623 4.513 15.379 1.00 97.50 303 TRP A C 1
ATOM 2315 O O . TRP A 1 303 ? -7.765 5.730 15.449 1.00 97.50 303 TRP A O 1
ATOM 2325 N N . GLU A 1 304 ? -6.698 3.881 16.103 1.00 96.69 304 GLU A N 1
ATOM 2326 C CA . GLU A 1 304 ? -5.865 4.567 17.098 1.00 96.69 304 GLU A CA 1
ATOM 2327 C C . GLU A 1 304 ? -4.810 5.488 16.478 1.00 96.69 304 GLU A C 1
ATOM 2329 O O . GLU A 1 304 ? -4.407 6.449 17.134 1.00 96.69 304 GLU A O 1
ATOM 2334 N N . GLN A 1 305 ? -4.411 5.218 15.231 1.00 96.81 305 GLN A N 1
ATOM 2335 C CA . GLN A 1 305 ? -3.489 6.024 14.425 1.00 96.81 305 GLN A CA 1
ATOM 2336 C C . GLN A 1 305 ? -4.210 6.987 13.463 1.00 96.81 305 GLN A C 1
ATOM 2338 O O . GLN A 1 305 ? -3.573 7.502 12.548 1.00 96.81 305 GLN A O 1
ATOM 2343 N N . ASN A 1 306 ? -5.527 7.199 13.624 1.00 95.75 306 ASN A N 1
ATOM 2344 C CA . ASN A 1 306 ? -6.328 8.131 12.812 1.00 95.75 306 ASN A CA 1
ATOM 2345 C C . ASN A 1 306 ? -6.153 7.928 11.285 1.00 95.75 306 ASN A C 1
ATOM 2347 O O . ASN A 1 306 ? -6.191 8.872 10.504 1.00 95.75 306 ASN A O 1
ATOM 2351 N N . THR A 1 307 ? -5.893 6.695 10.834 1.00 97.19 307 THR A N 1
ATOM 2352 C CA . THR A 1 307 ? -5.299 6.432 9.514 1.00 97.19 307 THR A CA 1
ATOM 2353 C C . THR A 1 307 ? -6.222 6.839 8.369 1.00 97.19 307 THR A C 1
ATOM 2355 O O . THR A 1 307 ? -7.233 6.188 8.133 1.00 97.19 307 THR A O 1
ATOM 2358 N N . GLU A 1 308 ? -5.871 7.867 7.600 1.00 97.44 308 GLU A N 1
ATOM 2359 C CA . GLU A 1 308 ? -6.692 8.344 6.471 1.00 97.44 308 GLU A CA 1
ATOM 2360 C C . GLU A 1 308 ? -6.544 7.459 5.215 1.00 97.44 308 GLU A C 1
ATOM 2362 O O . GLU A 1 308 ? -7.444 7.390 4.370 1.00 97.44 308 GLU A O 1
ATOM 2367 N N . LYS A 1 309 ? -5.416 6.742 5.087 1.00 98.19 309 LYS A N 1
ATOM 2368 C CA . LYS A 1 309 ? -5.085 5.915 3.917 1.00 98.19 309 LYS A CA 1
ATOM 2369 C C . LYS A 1 309 ? -4.444 4.579 4.268 1.00 98.19 309 LYS A C 1
ATOM 2371 O O . LYS A 1 309 ? -3.508 4.521 5.064 1.00 98.19 309 LYS A O 1
ATOM 2376 N N . VAL A 1 310 ? -4.862 3.535 3.554 1.00 98.75 310 VAL A N 1
ATOM 2377 C CA . VAL A 1 310 ? -4.208 2.221 3.563 1.00 98.75 310 VAL A CA 1
ATOM 2378 C C . VAL A 1 310 ? -3.814 1.830 2.143 1.00 98.75 310 VAL A C 1
ATOM 2380 O O . VAL A 1 310 ? -4.660 1.815 1.258 1.00 98.75 310 VAL A O 1
ATOM 2383 N N . VAL A 1 311 ? -2.558 1.464 1.928 1.00 98.62 311 VAL A N 1
ATOM 2384 C CA . VAL A 1 311 ? -2.043 0.890 0.683 1.00 98.62 311 VAL A CA 1
ATOM 2385 C C . VAL A 1 311 ? -1.833 -0.608 0.894 1.00 98.62 311 VAL A C 1
ATOM 2387 O O . VAL A 1 311 ? -1.111 -1.019 1.800 1.00 98.62 311 VAL A O 1
ATOM 2390 N N . MET A 1 312 ? -2.482 -1.424 0.068 1.00 98.38 312 MET A N 1
ATOM 2391 C CA . MET A 1 312 ? -2.436 -2.885 0.102 1.00 98.38 312 MET A CA 1
ATOM 2392 C C . MET A 1 312 ? -1.780 -3.401 -1.182 1.00 98.38 312 MET A C 1
ATOM 2394 O O . MET A 1 312 ? -2.305 -3.173 -2.271 1.00 98.38 312 MET A O 1
ATOM 2398 N N . LEU A 1 313 ? -0.646 -4.091 -1.047 1.00 96.44 313 LEU A N 1
ATOM 2399 C CA . LEU A 1 313 ? 0.228 -4.528 -2.150 1.00 96.44 313 LEU A CA 1
ATOM 2400 C C . LEU A 1 313 ? 0.268 -6.061 -2.322 1.00 96.44 313 LEU A C 1
ATOM 2402 O O . LEU A 1 313 ? 1.279 -6.623 -2.729 1.00 96.44 313 LEU A O 1
ATOM 2406 N N . THR A 1 314 ? -0.806 -6.758 -1.949 1.00 93.75 314 THR A N 1
ATOM 2407 C CA . THR A 1 314 ? -0.957 -8.217 -2.097 1.00 93.75 314 THR A CA 1
ATOM 2408 C C . THR A 1 314 ? -2.428 -8.549 -2.325 1.00 93.75 314 THR A C 1
ATOM 2410 O O . THR A 1 314 ? -3.314 -7.816 -1.874 1.00 93.75 314 THR A O 1
ATOM 2413 N N . ASN A 1 315 ? -2.721 -9.648 -3.015 1.00 94.62 315 ASN A N 1
ATOM 2414 C CA . ASN A 1 315 ? -4.079 -10.183 -3.078 1.00 94.62 315 ASN A CA 1
ATOM 2415 C C . ASN A 1 315 ? -4.409 -10.981 -1.804 1.00 94.62 315 ASN A C 1
ATOM 2417 O O . ASN A 1 315 ? -3.527 -11.376 -1.051 1.00 94.62 315 ASN A O 1
ATOM 2421 N N . LEU A 1 316 ? -5.695 -11.235 -1.534 1.00 94.50 316 LEU A N 1
ATOM 2422 C CA . LEU A 1 316 ? -6.096 -12.028 -0.358 1.00 94.50 316 LEU A CA 1
ATOM 2423 C C . LEU A 1 316 ? -5.525 -13.458 -0.415 1.00 94.50 316 LEU A C 1
ATOM 2425 O O . LEU A 1 316 ? -5.095 -14.007 0.600 1.00 94.50 316 LEU A O 1
ATOM 2429 N N . ILE A 1 317 ? -5.497 -14.041 -1.617 1.00 90.94 317 ILE A N 1
ATOM 2430 C CA . ILE A 1 317 ? -5.007 -15.389 -1.909 1.00 90.94 317 ILE A CA 1
ATOM 2431 C C . ILE A 1 317 ? -4.090 -15.313 -3.132 1.00 90.94 317 ILE A C 1
ATOM 2433 O O . ILE A 1 317 ? -4.456 -14.725 -4.145 1.00 90.94 317 ILE A O 1
ATOM 2437 N N . GLU A 1 318 ? -2.925 -15.949 -3.047 1.00 85.31 318 GLU A N 1
ATOM 2438 C CA . GLU A 1 318 ? -1.956 -16.095 -4.141 1.00 85.31 318 GLU A CA 1
ATOM 2439 C C . GLU A 1 318 ? -1.354 -17.510 -4.048 1.00 85.31 318 GLU A C 1
ATOM 2441 O O . GLU A 1 318 ? -1.104 -17.994 -2.939 1.00 85.31 318 GLU A O 1
ATOM 2446 N N . ASP A 1 319 ? -1.153 -18.203 -5.175 1.00 84.62 319 ASP A N 1
ATOM 2447 C CA . ASP A 1 319 ? -0.744 -19.624 -5.226 1.00 84.62 319 ASP A CA 1
ATOM 2448 C C . ASP A 1 319 ? -1.578 -20.546 -4.302 1.00 84.62 319 ASP A C 1
ATOM 2450 O O . ASP A 1 319 ? -1.059 -21.453 -3.646 1.00 84.62 319 ASP A O 1
ATOM 2454 N N . GLY A 1 320 ? -2.884 -20.273 -4.185 1.00 83.69 320 GLY A N 1
ATOM 2455 C CA . GLY A 1 320 ? -3.805 -21.009 -3.308 1.00 83.69 320 GLY A CA 1
ATOM 2456 C C . GLY A 1 320 ? -3.568 -20.814 -1.802 1.00 83.69 320 GLY A C 1
ATOM 2457 O O . GLY A 1 320 ? -4.158 -21.530 -0.996 1.00 83.69 320 GLY A O 1
ATOM 2458 N N . LYS A 1 321 ? -2.714 -19.866 -1.395 1.00 87.00 321 LYS A N 1
ATOM 2459 C CA . LYS A 1 321 ? -2.378 -19.586 0.010 1.00 87.00 321 LYS A CA 1
ATOM 2460 C C . LYS A 1 321 ? -2.885 -18.211 0.419 1.00 87.00 321 LYS A C 1
ATOM 2462 O O . LYS A 1 321 ? -2.645 -17.233 -0.285 1.00 87.00 321 LYS A O 1
ATOM 2467 N N . VAL A 1 322 ? -3.521 -18.126 1.587 1.00 92.06 322 VAL A N 1
ATOM 2468 C CA . VAL A 1 322 ? -3.960 -16.848 2.164 1.00 92.06 322 VAL A CA 1
ATOM 2469 C C . VAL A 1 322 ? -2.740 -15.981 2.486 1.00 92.06 322 VAL A C 1
ATOM 2471 O O . VAL A 1 322 ? -1.858 -16.373 3.258 1.00 92.06 322 VAL A O 1
ATOM 2474 N N . LYS A 1 323 ? -2.685 -14.798 1.872 1.00 92.94 323 LYS A N 1
ATOM 2475 C CA . LYS A 1 323 ? -1.623 -13.801 2.056 1.00 92.94 323 LYS A CA 1
ATOM 2476 C C . LYS A 1 323 ? -2.068 -12.655 2.958 1.00 92.94 323 LYS A C 1
ATOM 2478 O O . LYS A 1 323 ? -1.260 -12.178 3.742 1.00 92.94 323 LYS A O 1
ATOM 2483 N N . CYS A 1 324 ? -3.348 -12.291 2.918 1.00 96.75 324 CYS A N 1
ATOM 2484 C CA . CYS A 1 324 ? -3.958 -11.267 3.761 1.00 96.75 324 CYS A CA 1
ATOM 2485 C C . CYS A 1 324 ? -5.412 -11.650 4.063 1.00 96.75 324 CYS A C 1
ATOM 2487 O O . CYS A 1 324 ? -6.127 -12.084 3.162 1.00 96.75 324 CYS A O 1
ATOM 2489 N N . GLU A 1 325 ? -5.869 -11.453 5.300 1.00 97.50 325 GLU A N 1
ATOM 2490 C CA . GLU A 1 325 ? -7.293 -11.549 5.626 1.00 97.50 325 GLU A CA 1
ATOM 2491 C C . GLU A 1 325 ? -8.075 -10.331 5.146 1.00 97.50 325 GLU A C 1
ATOM 2493 O O . GLU A 1 325 ? -7.561 -9.211 5.059 1.00 97.50 325 GLU A O 1
ATOM 2498 N N . LYS A 1 326 ? -9.367 -10.535 4.893 1.00 97.69 326 LYS A N 1
ATOM 2499 C CA . LYS A 1 326 ? -10.259 -9.481 4.418 1.00 97.69 326 LYS A CA 1
ATOM 2500 C C . LYS A 1 326 ? -10.762 -8.598 5.567 1.00 97.69 326 LYS A C 1
ATOM 2502 O O . LYS A 1 326 ? -11.755 -8.892 6.241 1.00 97.69 326 LYS A O 1
ATOM 2507 N N . TYR A 1 327 ? -10.076 -7.477 5.771 1.00 97.88 327 TYR A N 1
ATOM 2508 C CA . TYR A 1 327 ? -10.362 -6.485 6.817 1.00 97.88 327 TYR A CA 1
ATOM 2509 C C . TYR A 1 327 ? -11.431 -5.439 6.442 1.00 97.88 327 TYR A C 1
ATOM 2511 O O . TYR A 1 327 ? -11.589 -4.437 7.132 1.00 97.88 327 TYR A O 1
ATOM 2519 N N . TRP A 1 328 ? -12.201 -5.682 5.381 1.00 97.94 328 TRP A N 1
ATOM 2520 C CA . TRP A 1 328 ? -13.341 -4.860 4.970 1.00 97.94 328 TRP A CA 1
ATOM 2521 C C . TRP A 1 328 ? -14.558 -5.746 4.634 1.00 97.94 328 TRP A C 1
ATOM 2523 O O . TRP A 1 328 ? -14.370 -6.897 4.225 1.00 97.94 328 TRP A O 1
ATOM 2533 N N . PRO A 1 329 ? -15.800 -5.261 4.817 1.00 96.38 329 PRO A N 1
ATOM 2534 C CA . PRO A 1 329 ? -16.997 -5.974 4.371 1.00 96.38 329 PRO A CA 1
ATOM 2535 C C . PRO A 1 329 ? -17.154 -5.929 2.840 1.00 96.38 329 PRO A C 1
ATOM 2537 O O . PRO A 1 329 ? -16.581 -5.060 2.183 1.00 96.38 329 PRO A O 1
ATOM 2540 N N . ASP A 1 330 ? -17.939 -6.855 2.283 1.00 88.62 330 ASP A N 1
ATOM 2541 C CA . ASP A 1 330 ? -18.431 -6.767 0.897 1.00 88.62 330 ASP A CA 1
ATOM 2542 C C . ASP A 1 330 ? -19.580 -5.769 0.789 1.00 88.62 330 ASP A C 1
ATOM 2544 O O . ASP A 1 330 ? -19.493 -4.822 0.018 1.00 88.62 330 ASP A O 1
ATOM 2548 N N . ASP A 1 331 ? -20.584 -5.939 1.648 1.00 83.25 331 ASP A N 1
ATOM 2549 C CA . ASP A 1 331 ? -21.758 -5.082 1.769 1.00 83.25 331 ASP A CA 1
ATOM 2550 C C . ASP A 1 331 ? -21.982 -4.710 3.248 1.00 83.25 331 ASP A C 1
ATOM 2552 O O . ASP A 1 331 ? -21.500 -5.386 4.165 1.00 83.25 331 ASP A O 1
ATOM 2556 N N . ASP A 1 332 ? -22.708 -3.619 3.492 1.00 83.25 332 ASP A N 1
ATOM 2557 C CA . ASP A 1 332 ? -23.039 -3.095 4.823 1.00 83.25 332 ASP A CA 1
ATOM 2558 C C . ASP A 1 332 ? -21.826 -2.807 5.743 1.00 83.25 332 ASP A C 1
ATOM 2560 O O . ASP A 1 332 ? -20.909 -2.050 5.408 1.00 83.25 332 ASP A O 1
ATOM 2564 N N . THR A 1 333 ? -21.889 -3.291 6.989 1.00 93.88 333 THR A N 1
ATOM 2565 C CA . THR A 1 333 ? -21.045 -2.902 8.123 1.00 93.88 333 THR A CA 1
ATOM 2566 C C . THR A 1 333 ? -20.670 -4.131 8.943 1.00 93.88 333 THR A C 1
ATOM 2568 O O . THR A 1 333 ? -21.542 -4.842 9.439 1.00 93.88 333 THR A O 1
ATOM 2571 N N . LYS A 1 334 ? -19.371 -4.349 9.164 1.00 96.31 334 LYS A N 1
ATOM 2572 C CA . LYS A 1 334 ? -18.833 -5.483 9.928 1.00 96.31 334 LYS A CA 1
ATOM 2573 C C . LYS A 1 334 ? -18.095 -5.010 11.178 1.00 96.31 334 LYS A C 1
ATOM 2575 O O . LYS A 1 334 ? -17.333 -4.048 11.132 1.00 96.31 334 LYS A O 1
ATOM 2580 N N . ALA A 1 335 ? -18.319 -5.687 12.303 1.00 95.62 335 ALA A N 1
ATOM 2581 C CA . ALA A 1 335 ? -17.649 -5.391 13.567 1.00 95.62 335 ALA A CA 1
ATOM 2582 C C . ALA A 1 335 ? -16.321 -6.157 13.703 1.00 95.62 335 ALA A C 1
ATOM 2584 O O . ALA A 1 335 ? -16.251 -7.363 13.460 1.00 95.62 335 ALA A O 1
ATOM 2585 N N . TYR A 1 336 ? -15.288 -5.451 14.150 1.00 95.12 336 TYR A N 1
ATOM 2586 C CA . TYR A 1 336 ? -13.949 -5.946 14.449 1.00 95.12 336 TYR A CA 1
ATOM 2587 C C . TYR A 1 336 ? -13.613 -5.541 15.892 1.00 95.12 336 TYR A C 1
ATOM 2589 O O . TYR A 1 336 ? -12.936 -4.548 16.148 1.00 95.12 336 TYR A O 1
ATOM 2597 N N . GLY A 1 337 ? -14.174 -6.284 16.853 1.00 92.69 337 GLY A N 1
ATOM 2598 C CA . GLY A 1 337 ? -14.223 -5.845 18.252 1.00 92.69 337 GLY A CA 1
ATOM 2599 C C . GLY A 1 337 ? -15.171 -4.652 18.414 1.00 92.69 337 GLY A C 1
ATOM 2600 O O . GLY A 1 337 ? -16.257 -4.644 17.837 1.00 92.69 337 GLY A O 1
ATOM 2601 N N . ASP A 1 338 ? -14.741 -3.635 19.160 1.00 92.75 338 ASP A N 1
ATOM 2602 C CA . ASP A 1 338 ? -15.506 -2.400 19.407 1.00 92.75 338 ASP A CA 1
ATOM 2603 C C . ASP A 1 338 ? -15.647 -1.475 18.179 1.00 92.75 338 ASP A C 1
ATOM 2605 O O . ASP A 1 338 ? -16.405 -0.501 18.229 1.00 92.75 338 ASP A O 1
ATOM 2609 N N . ILE A 1 339 ? -14.900 -1.733 17.098 1.00 96.12 339 ILE A N 1
ATOM 2610 C CA . ILE A 1 339 ? -14.856 -0.887 15.899 1.00 96.12 339 ILE A CA 1
ATOM 2611 C C . ILE A 1 339 ? -15.685 -1.533 14.789 1.00 96.12 339 ILE A C 1
ATOM 2613 O O . ILE A 1 339 ? -15.448 -2.673 14.392 1.00 96.12 339 ILE A O 1
ATOM 2617 N N . LYS A 1 340 ? -16.648 -0.788 14.256 1.00 96.88 340 LYS A N 1
ATOM 2618 C CA . LYS A 1 340 ? -17.411 -1.146 13.060 1.00 96.88 340 LYS A CA 1
ATOM 2619 C C . LYS A 1 340 ? -16.739 -0.542 11.831 1.00 96.88 340 LYS A C 1
ATOM 2621 O O . LYS A 1 340 ? -16.411 0.638 11.848 1.00 96.88 340 LYS A O 1
ATOM 2626 N N . VAL A 1 341 ? -16.561 -1.345 10.785 1.00 98.06 341 VAL A N 1
ATOM 2627 C CA . VAL A 1 341 ? -16.072 -0.933 9.463 1.00 98.06 341 VAL A CA 1
ATOM 2628 C C . VAL A 1 341 ? -17.227 -1.061 8.479 1.00 98.06 341 VAL A C 1
ATOM 2630 O O . VAL A 1 341 ? -17.782 -2.149 8.328 1.00 98.06 341 VAL A O 1
ATOM 2633 N N . LYS A 1 342 ? -17.577 0.030 7.807 1.00 96.94 342 LYS A N 1
ATOM 2634 C CA . LYS A 1 342 ? -18.602 0.101 6.764 1.00 96.94 342 LYS A CA 1
ATOM 2635 C C . LYS A 1 342 ? -17.952 0.387 5.415 1.00 96.94 342 LYS A C 1
ATOM 2637 O O . LYS A 1 342 ? -17.073 1.244 5.335 1.00 96.94 342 LYS A O 1
ATOM 2642 N N . LEU A 1 343 ? -18.389 -0.295 4.358 1.00 97.38 343 LEU A N 1
ATOM 2643 C CA . LEU A 1 343 ? -18.009 0.072 2.994 1.00 97.38 343 LEU A CA 1
ATOM 2644 C C . LEU A 1 343 ? -18.908 1.219 2.509 1.00 97.38 343 LEU A C 1
ATOM 2646 O O . LEU A 1 343 ? -20.130 1.136 2.595 1.00 97.38 343 LEU A O 1
ATOM 2650 N N . ILE A 1 344 ? -18.301 2.301 2.018 1.00 96.38 344 ILE A N 1
ATOM 2651 C CA . ILE A 1 344 ? -19.011 3.476 1.488 1.00 96.38 344 ILE A CA 1
ATOM 2652 C C . ILE A 1 344 ? -19.041 3.457 -0.043 1.00 96.38 344 ILE A C 1
ATOM 2654 O O . ILE A 1 344 ? -20.061 3.771 -0.646 1.00 96.38 344 ILE A O 1
ATOM 2658 N N . SER A 1 345 ? -17.927 3.093 -0.684 1.00 95.06 345 SER A N 1
ATOM 2659 C CA . SER A 1 345 ? -17.850 2.964 -2.145 1.00 95.06 345 SER A CA 1
ATOM 2660 C C . SER A 1 345 ? -16.649 2.127 -2.570 1.00 95.06 345 SER A C 1
ATOM 2662 O O . SER A 1 345 ? -15.572 2.293 -1.994 1.00 95.06 345 SER A O 1
ATOM 2664 N N . THR A 1 346 ? -16.793 1.352 -3.644 1.00 96.31 346 THR A N 1
ATOM 2665 C CA . THR A 1 346 ? -15.690 0.673 -4.345 1.00 96.31 346 THR A CA 1
ATOM 2666 C C . THR A 1 346 ? -15.557 1.228 -5.763 1.00 96.31 346 THR A C 1
ATOM 2668 O O . THR A 1 346 ? -16.558 1.413 -6.448 1.00 96.31 346 THR A O 1
ATOM 2671 N N . GLN A 1 347 ? -14.326 1.474 -6.209 1.00 93.69 347 GLN A N 1
ATOM 2672 C CA . GLN A 1 347 ? -13.971 1.806 -7.589 1.00 93.69 347 GLN A CA 1
ATOM 2673 C C . GLN A 1 347 ? -12.924 0.801 -8.068 1.00 93.69 347 GLN A C 1
ATOM 2675 O O . GLN A 1 347 ? -11.837 0.724 -7.494 1.00 93.69 347 GLN A O 1
ATOM 2680 N N . THR A 1 348 ? -13.248 0.026 -9.098 1.00 93.50 348 THR A N 1
ATOM 2681 C CA . THR A 1 348 ? -12.365 -1.016 -9.639 1.00 93.50 348 THR A CA 1
ATOM 2682 C C . THR A 1 348 ? -11.750 -0.543 -10.950 1.00 93.50 348 THR A C 1
ATOM 2684 O O . THR A 1 348 ? -12.467 -0.168 -11.876 1.00 93.50 348 THR A O 1
ATOM 2687 N N . TYR A 1 349 ? -10.424 -0.583 -11.022 1.00 90.31 349 TYR A N 1
ATOM 2688 C CA . TYR A 1 349 ? -9.618 -0.310 -12.209 1.00 90.31 349 TYR A CA 1
ATOM 2689 C C . TYR A 1 349 ? -8.972 -1.619 -12.691 1.00 90.31 349 TYR A C 1
ATOM 2691 O O . TYR A 1 349 ? -9.120 -2.663 -12.057 1.00 90.31 349 TYR A O 1
ATOM 2699 N N . ALA A 1 350 ? -8.248 -1.580 -13.812 1.00 87.88 350 ALA A N 1
ATOM 2700 C CA . ALA A 1 350 ? -7.619 -2.775 -14.381 1.00 87.88 350 ALA A CA 1
ATOM 2701 C C . ALA A 1 350 ? -6.552 -3.405 -13.462 1.00 87.88 350 ALA A C 1
ATOM 2703 O O . ALA A 1 350 ? -6.395 -4.622 -13.457 1.00 87.88 350 ALA A O 1
ATOM 2704 N N . GLU A 1 351 ? -5.826 -2.586 -12.693 1.00 89.88 351 GLU A N 1
ATOM 2705 C CA . GLU A 1 351 ? -4.657 -3.028 -11.913 1.00 89.88 351 GLU A CA 1
ATOM 2706 C C . GLU A 1 351 ? -4.745 -2.722 -10.413 1.00 89.88 351 GLU A C 1
ATOM 2708 O O . GLU A 1 351 ? -3.877 -3.127 -9.635 1.00 89.88 351 GLU A O 1
ATOM 2713 N N . TYR A 1 352 ? -5.801 -2.023 -9.994 1.00 94.50 352 TYR A N 1
ATOM 2714 C CA . TYR A 1 352 ? -6.052 -1.696 -8.598 1.00 94.50 352 TYR A CA 1
ATOM 2715 C C . TYR A 1 352 ? -7.537 -1.477 -8.302 1.00 94.50 352 TYR A C 1
ATOM 2717 O O . TYR A 1 352 ? -8.352 -1.210 -9.180 1.00 94.50 352 TYR A O 1
ATOM 2725 N N . THR A 1 353 ? -7.894 -1.550 -7.025 1.00 95.62 353 THR A N 1
ATOM 2726 C CA . THR A 1 353 ? -9.218 -1.202 -6.501 1.00 95.62 353 THR A CA 1
ATOM 2727 C C . THR A 1 353 ? -9.076 -0.145 -5.411 1.00 95.62 353 THR A C 1
ATOM 2729 O O . THR A 1 353 ? -8.228 -0.273 -4.531 1.00 95.62 353 THR A O 1
ATOM 2732 N N . ILE A 1 354 ? -9.921 0.884 -5.432 1.00 97.62 354 ILE A N 1
ATOM 2733 C CA . ILE A 1 354 ? -9.999 1.906 -4.385 1.00 97.62 354 ILE A CA 1
ATOM 2734 C C . ILE A 1 354 ? -11.296 1.700 -3.603 1.00 97.62 354 ILE A C 1
ATOM 2736 O O . ILE A 1 354 ? -12.373 1.640 -4.196 1.00 97.62 354 ILE A O 1
ATOM 2740 N N . ARG A 1 355 ? -11.216 1.606 -2.275 1.00 97.62 355 ARG A N 1
ATOM 2741 C CA . ARG A 1 355 ? -12.382 1.495 -1.386 1.00 97.62 355 ARG A CA 1
ATOM 2742 C C . ARG A 1 355 ? -12.390 2.642 -0.391 1.00 97.62 355 ARG A C 1
ATOM 2744 O O . ARG A 1 355 ? -11.388 2.889 0.273 1.00 97.62 355 ARG A O 1
ATOM 2751 N N . LYS A 1 356 ? -13.528 3.320 -0.254 1.00 97.12 356 LYS A N 1
ATOM 2752 C CA . LYS A 1 356 ? -13.778 4.238 0.863 1.00 97.12 356 LYS A CA 1
ATOM 2753 C C . LYS A 1 356 ? -14.464 3.462 1.972 1.00 97.12 356 LYS A C 1
ATOM 2755 O O . LYS A 1 356 ? -15.527 2.881 1.748 1.00 97.12 356 LYS A O 1
ATOM 2760 N N . LEU A 1 357 ? -13.844 3.452 3.141 1.00 97.88 357 LEU A N 1
ATOM 2761 C CA . LEU A 1 357 ? -14.324 2.798 4.346 1.00 97.88 357 LEU A CA 1
ATOM 2762 C C . LEU A 1 357 ? -14.646 3.861 5.397 1.00 97.88 357 LEU A C 1
ATOM 2764 O O . LEU A 1 357 ? -13.970 4.884 5.487 1.00 97.88 357 LEU A O 1
ATOM 2768 N N . GLU A 1 358 ? -15.655 3.594 6.211 1.00 97.12 358 GLU A N 1
ATOM 2769 C CA . GLU A 1 358 ? -15.978 4.374 7.402 1.00 97.12 358 GLU A CA 1
ATOM 2770 C C . GLU A 1 358 ? -15.777 3.486 8.630 1.00 97.12 358 GLU A C 1
ATOM 2772 O O . GLU A 1 358 ? -16.344 2.396 8.724 1.00 97.12 358 GLU A O 1
ATOM 2777 N N . LEU A 1 359 ? -14.940 3.938 9.557 1.00 97.62 359 LEU A N 1
ATOM 2778 C CA . LEU A 1 359 ? -14.730 3.315 10.854 1.00 97.62 359 LEU A CA 1
ATOM 2779 C C . LEU A 1 359 ? -15.559 4.060 11.907 1.00 97.62 359 LEU A C 1
ATOM 2781 O O . LEU A 1 359 ? -15.669 5.286 11.885 1.00 97.62 359 LEU A O 1
ATOM 2785 N N . CYS A 1 360 ? -16.119 3.318 12.859 1.00 95.31 360 CYS A N 1
ATOM 2786 C CA . CYS A 1 360 ? -16.908 3.861 13.962 1.00 95.31 360 CYS A CA 1
ATOM 2787 C C . CYS A 1 360 ? -16.680 3.047 15.243 1.00 95.31 360 CYS A C 1
ATOM 2789 O O . CYS A 1 360 ? -16.913 1.836 15.248 1.00 95.31 360 CYS A O 1
ATOM 2791 N N . LYS A 1 361 ? -16.255 3.692 16.339 1.00 92.94 361 LYS A N 1
ATOM 2792 C CA . LYS A 1 361 ? -16.074 3.057 17.657 1.00 92.94 361 LYS A CA 1
ATOM 2793 C C . LYS A 1 361 ? -17.080 3.619 18.664 1.00 92.94 361 LYS A C 1
ATOM 2795 O O . LYS A 1 361 ? -16.933 4.742 19.142 1.00 92.94 361 LYS A O 1
ATOM 2800 N N . LYS A 1 362 ? -18.085 2.818 19.037 1.00 85.38 362 LYS A N 1
ATOM 2801 C CA . LYS A 1 362 ? -19.169 3.211 19.968 1.00 85.38 362 LYS A CA 1
ATOM 2802 C C . LYS A 1 362 ? -19.813 4.543 19.524 1.00 85.38 362 LYS A C 1
ATOM 2804 O O . LYS A 1 362 ? -20.181 4.656 18.361 1.00 85.38 362 LYS A O 1
ATOM 2809 N N . SER A 1 363 ? -19.947 5.527 20.415 1.00 76.62 363 SER A N 1
ATOM 2810 C CA . SER A 1 363 ? -20.508 6.859 20.116 1.00 76.62 363 SER A CA 1
ATOM 2811 C C . SER A 1 363 ? -19.446 7.911 19.748 1.00 76.62 363 SER A C 1
ATOM 2813 O O . SER A 1 363 ? -19.697 9.106 19.890 1.00 76.62 363 SER A O 1
ATOM 2815 N N . GLN A 1 364 ? -18.236 7.495 19.355 1.00 86.06 364 GLN A N 1
ATOM 2816 C CA . GLN A 1 364 ? -17.178 8.414 18.914 1.00 86.06 364 GLN A CA 1
ATOM 2817 C C . GLN A 1 364 ? -17.428 8.875 17.468 1.00 86.06 364 GLN A C 1
ATOM 2819 O O . GLN A 1 364 ? -18.136 8.216 16.708 1.00 86.06 364 GLN A O 1
ATOM 2824 N N . THR A 1 365 ? -16.844 10.013 17.088 1.00 86.81 365 THR A N 1
ATOM 2825 C CA . THR A 1 365 ? -16.905 10.550 15.719 1.00 86.81 365 THR A CA 1
ATOM 2826 C C . THR A 1 365 ? -16.389 9.535 14.706 1.00 86.81 365 THR A C 1
ATOM 2828 O O . THR A 1 365 ? -15.326 8.955 14.920 1.00 86.81 365 THR A O 1
ATOM 2831 N N . THR A 1 366 ? -17.118 9.335 13.608 1.00 90.81 366 THR A N 1
ATOM 2832 C CA . THR A 1 366 ? -16.701 8.438 12.525 1.00 90.81 366 THR A CA 1
ATOM 2833 C C . THR A 1 366 ? -15.416 8.921 11.859 1.00 90.81 366 THR A C 1
ATOM 2835 O O . THR A 1 366 ? -15.161 10.121 11.757 1.00 90.81 366 THR A O 1
ATOM 2838 N N . HIS A 1 367 ? -14.611 7.968 11.395 1.00 90.38 367 HIS A N 1
ATOM 2839 C CA . HIS A 1 367 ? -13.337 8.216 10.724 1.00 90.38 367 HIS A CA 1
ATOM 2840 C C . HIS A 1 367 ? -13.349 7.597 9.326 1.00 90.38 367 HIS A C 1
ATOM 2842 O O . HIS A 1 367 ? -13.767 6.449 9.173 1.00 90.38 367 HIS A O 1
ATOM 2848 N N . GLN A 1 368 ? -12.901 8.325 8.301 1.00 95.19 368 GLN A N 1
ATOM 2849 C CA . GLN A 1 368 ? -12.867 7.815 6.926 1.00 95.19 368 GLN A CA 1
ATOM 2850 C C . GLN A 1 368 ? -11.472 7.324 6.544 1.00 95.19 368 GLN A C 1
ATOM 2852 O O . GLN A 1 368 ? -10.472 8.000 6.766 1.00 95.19 368 GLN A O 1
ATOM 2857 N N . VAL A 1 369 ? -11.424 6.152 5.912 1.00 97.62 369 VAL A N 1
ATOM 2858 C CA . VAL A 1 369 ? -10.192 5.496 5.469 1.00 97.62 369 VAL A CA 1
ATOM 2859 C C . VAL A 1 369 ? -10.318 5.161 3.990 1.00 97.62 369 VAL A C 1
ATOM 2861 O O . VAL A 1 369 ? -11.243 4.455 3.588 1.00 97.62 369 VAL A O 1
ATOM 2864 N N . THR A 1 370 ? -9.379 5.621 3.165 1.00 98.25 370 THR A N 1
ATOM 2865 C CA . THR A 1 370 ? -9.308 5.202 1.757 1.00 98.25 370 THR A CA 1
ATOM 2866 C C . THR A 1 370 ? -8.291 4.075 1.603 1.00 98.25 370 THR A C 1
ATOM 2868 O O . THR A 1 370 ? -7.089 4.277 1.777 1.00 98.25 370 THR A O 1
ATOM 2871 N N . GLN A 1 371 ? -8.768 2.873 1.281 1.00 98.56 371 GLN A N 1
ATOM 2872 C CA . GLN A 1 371 ? -7.927 1.739 0.914 1.00 98.56 371 GLN A CA 1
ATOM 2873 C C . GLN A 1 371 ? -7.623 1.792 -0.587 1.00 98.56 371 GLN A C 1
ATOM 2875 O O . GLN A 1 371 ? -8.537 1.757 -1.406 1.00 98.56 371 GLN A O 1
ATOM 2880 N N . PHE A 1 372 ? -6.346 1.793 -0.943 1.00 98.50 372 PHE A N 1
ATOM 2881 C CA . PHE A 1 372 ? -5.836 1.604 -2.294 1.00 98.50 372 PHE A CA 1
ATOM 2882 C C . PHE A 1 372 ? -5.228 0.20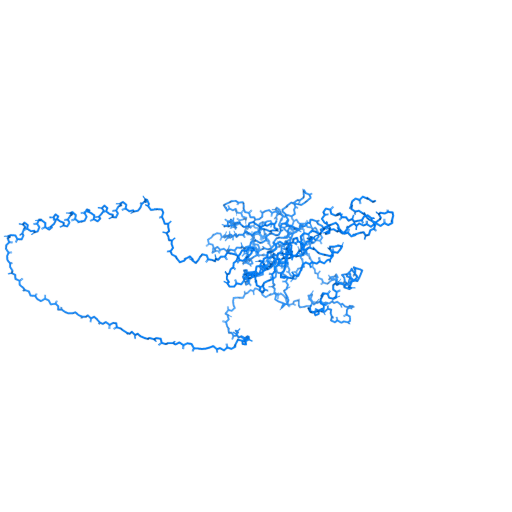0 -2.363 1.00 98.50 372 PHE A C 1
ATOM 2884 O O . PHE A 1 372 ? -4.262 -0.097 -1.665 1.00 98.50 372 PHE A O 1
ATOM 2891 N N . HIS A 1 373 ? -5.812 -0.693 -3.156 1.00 98.06 373 HIS A N 1
ATOM 2892 C CA . HIS A 1 373 ? -5.413 -2.097 -3.258 1.00 98.06 373 HIS A CA 1
ATOM 2893 C C . HIS A 1 373 ? -4.864 -2.371 -4.655 1.00 98.06 373 HIS A C 1
ATOM 2895 O O . HIS A 1 373 ? -5.638 -2.421 -5.604 1.00 98.06 373 HIS A O 1
ATOM 2901 N N . PHE A 1 374 ? -3.548 -2.539 -4.785 1.00 96.06 374 PHE A N 1
ATOM 2902 C CA . PHE A 1 374 ? -2.905 -2.897 -6.048 1.00 96.06 374 PHE A CA 1
ATOM 2903 C C . PHE A 1 374 ? -3.032 -4.409 -6.273 1.00 96.06 374 PHE A C 1
ATOM 2905 O O . PHE A 1 374 ? -2.509 -5.209 -5.497 1.00 96.06 374 PHE A O 1
ATOM 2912 N N . THR A 1 375 ? -3.777 -4.801 -7.306 1.00 92.19 375 THR A N 1
ATOM 2913 C CA . THR A 1 375 ? -4.200 -6.192 -7.548 1.00 92.19 375 THR A CA 1
ATOM 2914 C C . THR A 1 375 ? -3.318 -6.926 -8.554 1.00 92.19 375 THR A C 1
ATOM 2916 O O . THR A 1 375 ? -3.350 -8.154 -8.593 1.00 92.19 375 THR A O 1
ATOM 2919 N N . SER A 1 376 ? -2.515 -6.203 -9.340 1.00 88.94 376 SER A N 1
ATOM 2920 C CA . SER A 1 376 ? -1.677 -6.768 -10.411 1.00 88.94 376 SER A CA 1
ATOM 2921 C C . SER A 1 376 ? -0.223 -7.052 -10.010 1.00 88.94 376 SER A C 1
ATOM 2923 O O . SER A 1 376 ? 0.614 -7.259 -10.887 1.00 88.94 376 SER A O 1
ATOM 2925 N N . TRP A 1 377 ? 0.116 -7.084 -8.713 1.00 86.88 377 TRP A N 1
ATOM 2926 C CA . TRP A 1 377 ? 1.450 -7.531 -8.288 1.00 86.88 377 TRP A CA 1
ATOM 2927 C C . TRP A 1 377 ? 1.552 -9.067 -8.382 1.00 86.88 377 TRP A C 1
ATOM 2929 O O . TRP A 1 377 ? 0.769 -9.760 -7.728 1.00 86.88 377 TRP A O 1
ATOM 2939 N N . PRO A 1 378 ? 2.490 -9.631 -9.165 1.00 77.44 378 PRO A N 1
ATOM 2940 C CA . PRO A 1 378 ? 2.650 -11.080 -9.286 1.00 77.44 378 PRO A CA 1
ATOM 2941 C C . PRO A 1 378 ? 3.429 -11.682 -8.099 1.00 77.44 378 PRO A C 1
ATOM 2943 O O . PRO A 1 378 ? 4.452 -11.140 -7.677 1.00 77.44 378 PRO A O 1
ATOM 2946 N N . ASP A 1 379 ? 2.990 -12.833 -7.569 1.00 67.50 379 ASP A N 1
ATOM 2947 C CA . ASP A 1 379 ? 3.669 -13.475 -6.427 1.00 67.50 379 ASP A CA 1
ATOM 2948 C C . ASP A 1 379 ? 5.144 -13.783 -6.759 1.00 67.50 379 ASP A C 1
ATOM 2950 O O . ASP A 1 379 ? 5.487 -14.215 -7.863 1.00 67.50 379 ASP A O 1
ATOM 2954 N N . LYS A 1 380 ? 6.029 -13.550 -5.782 1.00 66.31 380 LYS A N 1
ATOM 2955 C CA . LYS A 1 380 ? 7.493 -13.756 -5.853 1.00 66.31 380 LYS A CA 1
ATOM 2956 C C . LYS A 1 380 ? 8.211 -13.053 -7.020 1.00 66.31 380 LYS A C 1
ATOM 2958 O O . LYS A 1 380 ? 9.328 -13.440 -7.358 1.00 66.31 380 LYS A O 1
ATOM 2963 N N . SER A 1 381 ? 7.608 -12.042 -7.641 1.00 76.75 381 SER A N 1
ATOM 2964 C CA . SER A 1 381 ? 8.205 -11.301 -8.759 1.00 76.75 381 SER A CA 1
ATOM 2965 C C . SER A 1 381 ? 7.824 -9.814 -8.713 1.00 76.75 381 SER A C 1
ATOM 2967 O O . SER A 1 381 ? 7.321 -9.326 -7.700 1.00 76.75 381 SER A O 1
ATOM 2969 N N . VAL A 1 382 ? 8.147 -9.065 -9.767 1.00 83.12 382 VAL A N 1
ATOM 2970 C CA . VAL A 1 382 ? 7.833 -7.634 -9.909 1.00 83.12 382 VAL A CA 1
ATOM 2971 C C . VAL A 1 382 ? 6.855 -7.431 -11.072 1.00 83.12 382 VAL A C 1
ATOM 2973 O O . VAL A 1 382 ? 6.870 -8.242 -12.002 1.00 83.12 382 VAL A O 1
ATOM 2976 N N . PRO A 1 383 ? 6.014 -6.379 -11.059 1.00 78.44 383 PRO A N 1
ATOM 2977 C CA . PRO A 1 383 ? 5.162 -6.043 -12.197 1.00 78.44 383 PRO A CA 1
ATOM 2978 C C . PRO A 1 383 ? 5.974 -5.901 -13.490 1.00 78.44 383 PRO A C 1
ATOM 2980 O O . PRO A 1 383 ? 7.047 -5.298 -13.501 1.00 78.44 383 PRO A O 1
ATOM 2983 N N . THR A 1 384 ? 5.460 -6.452 -14.590 1.00 67.31 384 THR A N 1
ATOM 2984 C CA . THR A 1 384 ? 6.133 -6.429 -15.902 1.00 67.31 384 THR A CA 1
ATOM 2985 C C . THR A 1 384 ? 6.153 -5.042 -16.544 1.00 67.31 384 THR A C 1
ATOM 2987 O O . THR A 1 384 ? 7.018 -4.772 -17.374 1.00 67.31 384 THR A O 1
ATOM 2990 N N . ALA A 1 385 ? 5.233 -4.162 -16.145 1.00 74.06 385 ALA A N 1
ATOM 2991 C CA . ALA A 1 385 ? 5.231 -2.746 -16.477 1.00 74.06 385 ALA A CA 1
ATOM 2992 C C . ALA A 1 385 ? 5.429 -1.923 -15.198 1.00 74.06 385 ALA A C 1
ATOM 2994 O O . ALA A 1 385 ? 4.677 -2.053 -14.233 1.00 74.06 385 ALA A O 1
ATOM 2995 N N . SER A 1 386 ? 6.430 -1.041 -15.193 1.00 79.00 386 SER A N 1
ATOM 2996 C CA . SER A 1 386 ? 6.658 -0.104 -14.086 1.00 79.00 386 SER A CA 1
ATOM 2997 C C . SER A 1 386 ? 5.571 0.971 -14.000 1.00 79.00 386 SER A C 1
ATOM 2999 O O . SER A 1 386 ? 5.267 1.441 -12.905 1.00 79.00 386 SER A O 1
ATOM 3001 N N . TRP A 1 387 ? 4.956 1.334 -15.135 1.00 80.75 387 TRP A N 1
ATOM 3002 C CA . TRP A 1 387 ? 3.944 2.392 -15.200 1.00 80.75 387 TRP A CA 1
ATOM 3003 C C . TRP A 1 387 ? 2.723 2.115 -14.313 1.00 80.75 387 TRP A C 1
ATOM 3005 O O . TRP A 1 387 ? 2.249 3.023 -13.638 1.00 80.75 387 TRP A O 1
ATOM 3015 N N . SER A 1 388 ? 2.274 0.860 -14.244 1.00 84.75 388 SER A N 1
ATOM 3016 C CA . SER A 1 388 ? 1.180 0.398 -13.381 1.00 84.75 388 SER A CA 1
ATOM 3017 C C . SER A 1 388 ? 1.358 0.833 -11.922 1.00 84.75 388 SER A C 1
ATOM 3019 O O . SER A 1 388 ? 0.411 1.254 -11.258 1.00 84.75 388 SER A O 1
ATOM 3021 N N . LEU A 1 389 ? 2.599 0.769 -11.425 1.00 88.56 389 LEU A N 1
ATOM 3022 C CA . LEU A 1 389 ? 2.938 1.167 -10.063 1.00 88.56 389 LEU A CA 1
ATOM 3023 C C . LEU A 1 389 ? 3.010 2.693 -9.901 1.00 88.56 389 LEU A C 1
ATOM 3025 O O . LEU A 1 389 ? 2.680 3.202 -8.834 1.00 88.56 389 LEU A O 1
ATOM 3029 N N . VAL A 1 390 ? 3.423 3.412 -10.950 1.00 89.12 390 VAL A N 1
ATOM 3030 C CA . VAL A 1 390 ? 3.516 4.881 -10.965 1.00 89.12 390 VAL A CA 1
ATOM 3031 C C . VAL A 1 390 ? 2.127 5.523 -11.012 1.00 89.12 390 VAL A C 1
ATOM 3033 O O . VAL A 1 390 ? 1.865 6.418 -10.216 1.00 89.12 390 VAL A O 1
ATOM 3036 N N . ASP A 1 391 ? 1.209 5.044 -11.860 1.00 89.25 391 ASP A N 1
ATOM 3037 C CA . ASP A 1 391 ? -0.191 5.511 -11.865 1.00 89.25 391 ASP A CA 1
ATOM 3038 C C . ASP A 1 391 ? -0.861 5.264 -10.505 1.00 89.25 391 ASP A C 1
ATOM 3040 O O . ASP A 1 391 ? -1.526 6.143 -9.955 1.00 89.25 391 ASP A O 1
ATOM 3044 N N . PHE A 1 392 ? -0.623 4.089 -9.915 1.00 93.44 392 PHE A N 1
ATOM 3045 C CA . PHE A 1 392 ? -1.128 3.751 -8.589 1.00 93.44 392 PHE A CA 1
ATOM 3046 C C . PHE A 1 392 ? -0.548 4.649 -7.480 1.00 93.44 392 PHE A C 1
ATOM 3048 O O . PHE A 1 392 ? -1.295 5.108 -6.616 1.00 93.44 392 PHE A O 1
ATOM 3055 N N . GLU A 1 393 ? 0.754 4.942 -7.505 1.00 94.00 393 GLU A N 1
ATOM 3056 C CA . GLU A 1 393 ? 1.411 5.854 -6.558 1.00 94.00 393 GLU A CA 1
ATOM 3057 C C . GLU A 1 393 ? 0.858 7.281 -6.679 1.00 94.00 393 GLU A C 1
ATOM 3059 O O . GLU A 1 393 ? 0.394 7.852 -5.685 1.00 94.00 393 GLU A O 1
ATOM 3064 N N . GLN A 1 394 ? 0.763 7.804 -7.903 1.00 91.94 394 GLN A N 1
ATOM 3065 C CA . GLN A 1 394 ? 0.174 9.114 -8.171 1.00 91.94 394 GLN A CA 1
ATOM 3066 C C . GLN A 1 394 ? -1.273 9.164 -7.674 1.00 91.94 394 GLN A C 1
ATOM 3068 O O . GLN A 1 394 ? -1.655 10.094 -6.959 1.00 91.94 394 GLN A O 1
ATOM 3073 N N . ARG A 1 395 ? -2.070 8.122 -7.954 1.00 93.19 395 ARG A N 1
ATOM 3074 C CA . ARG A 1 395 ? -3.446 7.972 -7.464 1.00 93.19 395 ARG A CA 1
ATOM 3075 C C . ARG A 1 395 ? -3.516 8.008 -5.936 1.00 93.19 395 ARG A C 1
ATOM 3077 O O . ARG A 1 395 ? -4.366 8.729 -5.407 1.00 93.19 395 ARG A O 1
ATOM 3084 N N . VAL A 1 396 ? -2.625 7.307 -5.229 1.00 94.88 396 VAL A N 1
ATOM 3085 C CA . VAL A 1 396 ? -2.524 7.340 -3.757 1.00 94.88 396 VAL A CA 1
ATOM 3086 C C . VAL A 1 396 ? -2.246 8.759 -3.251 1.00 94.88 396 VAL A C 1
ATOM 3088 O O . VAL A 1 396 ? -2.819 9.156 -2.232 1.00 94.88 396 VAL A O 1
ATOM 3091 N N . PHE A 1 397 ? -1.415 9.545 -3.940 1.00 90.88 397 PHE A N 1
ATOM 3092 C CA . PHE A 1 397 ? -1.068 10.912 -3.532 1.00 90.88 397 PHE A CA 1
ATOM 3093 C C . PHE A 1 397 ? -2.014 12.019 -4.033 1.00 90.88 397 PHE A C 1
ATOM 3095 O O . PHE A 1 397 ? -1.972 13.112 -3.471 1.00 90.88 397 PHE A O 1
ATOM 3102 N N . THR A 1 398 ? -2.935 11.754 -4.974 1.00 87.94 398 THR A N 1
ATOM 3103 C CA . THR A 1 398 ? -3.969 12.743 -5.376 1.00 87.94 398 THR A CA 1
ATOM 3104 C C . THR A 1 398 ? -4.874 13.200 -4.225 1.00 87.94 398 THR A C 1
ATOM 3106 O O . THR A 1 398 ? -5.393 14.315 -4.241 1.00 87.94 398 THR A O 1
ATOM 3109 N N . VAL A 1 399 ? -5.067 12.348 -3.216 1.00 82.56 399 VAL A N 1
ATOM 3110 C CA . VAL A 1 399 ? -5.750 12.695 -1.964 1.00 82.56 399 VAL A CA 1
ATOM 3111 C C . VAL A 1 399 ? -4.676 13.178 -0.977 1.00 82.56 399 VAL A C 1
ATOM 3113 O O . VAL A 1 399 ? -3.710 12.444 -0.772 1.00 82.56 399 VAL A O 1
ATOM 3116 N N . PRO A 1 400 ? -4.771 14.357 -0.340 1.00 87.69 400 PRO A N 1
ATOM 3117 C CA . PRO A 1 400 ? -3.838 14.733 0.727 1.00 87.69 400 PRO A CA 1
ATOM 3118 C C . PRO A 1 400 ? -4.014 13.836 1.970 1.00 87.69 400 PRO A C 1
ATOM 3120 O O . PRO A 1 400 ? -5.012 13.135 2.102 1.00 87.69 400 PRO A O 1
ATOM 3123 N N . THR A 1 401 ? -3.025 13.815 2.865 1.00 91.31 401 THR A N 1
ATOM 3124 C CA . THR A 1 401 ? -3.109 13.147 4.180 1.00 91.31 401 THR A CA 1
ATOM 3125 C C . THR A 1 401 ? -2.210 13.878 5.165 1.00 91.31 401 THR A C 1
ATOM 3127 O O . THR A 1 401 ? -1.074 14.210 4.805 1.00 91.31 401 THR A O 1
ATOM 3130 N N . SER A 1 402 ? -2.699 14.141 6.376 1.00 89.50 402 SER A N 1
ATOM 3131 C CA . SER A 1 402 ? -1.855 14.625 7.483 1.00 89.50 402 SER A CA 1
ATOM 3132 C C . SER A 1 402 ? -1.260 13.482 8.298 1.00 89.50 402 SER A C 1
ATOM 3134 O O . SER A 1 402 ? -0.224 13.665 8.932 1.00 89.50 402 SER A O 1
ATOM 3136 N N . GLU A 1 403 ? -1.885 12.305 8.248 1.00 95.00 403 GLU A N 1
ATOM 3137 C CA . GLU A 1 403 ? -1.473 11.130 9.014 1.00 95.00 403 GLU A CA 1
ATOM 3138 C C . GLU A 1 403 ? -0.551 10.197 8.204 1.00 95.00 403 GLU A C 1
ATOM 3140 O O . GLU A 1 403 ? -0.566 10.236 6.962 1.00 95.00 403 GLU A O 1
ATOM 3145 N N . PRO A 1 404 ? 0.247 9.334 8.869 1.00 96.44 404 PRO A N 1
ATOM 3146 C CA . PRO A 1 404 ? 1.074 8.336 8.200 1.00 96.44 404 PRO A CA 1
ATOM 3147 C C . PRO A 1 404 ? 0.240 7.362 7.360 1.00 96.44 404 PRO A C 1
ATOM 3149 O O . PRO A 1 404 ? -0.768 6.818 7.815 1.00 96.44 404 PRO A O 1
ATOM 3152 N N . VAL A 1 405 ? 0.692 7.081 6.138 1.00 98.31 405 VAL A N 1
ATOM 3153 C CA . VAL A 1 405 ? 0.027 6.110 5.257 1.00 98.31 405 VAL A CA 1
ATOM 3154 C C . VAL A 1 405 ? 0.372 4.694 5.713 1.00 98.31 405 VAL A C 1
ATOM 3156 O O . VAL A 1 405 ? 1.543 4.312 5.715 1.00 98.31 405 VAL A O 1
ATOM 3159 N N . VAL A 1 406 ? -0.626 3.886 6.070 1.00 98.75 406 VAL A N 1
ATOM 3160 C CA . VAL A 1 406 ? -0.395 2.466 6.375 1.00 98.75 406 VAL A CA 1
ATOM 3161 C C . VAL A 1 406 ? -0.154 1.723 5.065 1.00 98.75 406 VAL A C 1
ATOM 3163 O O . VAL A 1 406 ? -1.014 1.718 4.193 1.00 98.75 406 VAL A O 1
ATOM 3166 N N . VAL A 1 407 ? 1.001 1.082 4.919 1.00 98.62 407 VAL A N 1
ATOM 3167 C CA . VAL A 1 407 ? 1.381 0.268 3.760 1.00 98.62 407 VAL A CA 1
ATOM 3168 C C . VAL A 1 407 ? 1.569 -1.170 4.231 1.00 98.62 407 VAL A C 1
ATOM 3170 O O . VAL A 1 407 ? 2.325 -1.425 5.169 1.00 98.62 407 VAL A O 1
ATOM 3173 N N . HIS A 1 408 ? 0.897 -2.124 3.589 1.00 98.38 408 HIS A N 1
ATOM 3174 C CA . HIS A 1 408 ? 1.074 -3.545 3.889 1.00 98.38 408 HIS A CA 1
ATOM 3175 C C . HIS A 1 408 ? 1.073 -4.419 2.637 1.00 98.38 408 HIS A C 1
ATOM 3177 O O . HIS A 1 408 ? 0.508 -4.076 1.595 1.00 98.38 408 HIS A O 1
ATOM 3183 N N . CYS A 1 409 ? 1.730 -5.565 2.762 1.00 94.44 409 CYS A N 1
ATOM 3184 C CA . CYS A 1 409 ? 1.709 -6.649 1.791 1.00 94.44 409 CYS A CA 1
ATOM 3185 C C . CYS A 1 409 ? 1.394 -7.960 2.530 1.00 94.44 409 CYS A C 1
ATOM 3187 O O . CYS A 1 409 ? 0.440 -8.002 3.301 1.00 94.44 409 CYS A O 1
ATOM 3189 N N . ARG A 1 410 ? 2.145 -9.033 2.285 1.00 89.12 410 ARG A N 1
ATOM 3190 C CA . ARG A 1 410 ? 1.938 -10.340 2.916 1.00 89.12 410 ARG A CA 1
ATOM 3191 C C . ARG A 1 410 ? 2.429 -10.363 4.367 1.00 89.12 410 ARG A C 1
ATOM 3193 O O . ARG A 1 410 ? 3.659 -10.430 4.549 1.00 89.12 410 ARG A O 1
#

InterPro domains:
  IPR000242 Tyrosine-specific protein phosphatase, PTPase domain [PF00102] (239-409)
  IPR000242 Tyrosine-specific protein phosphatase, PTPase domain [PR00700] (268-275)
  IPR000242 Tyrosine-specific protein phosphatase, PTPase domain [PR00700] (284-304)
  IPR000242 Tyrosine-specific protein phosphatase, PTPase domain [PR00700] (367-384)
  IPR000242 Tyrosine-specific protein phosphatase, PTPase domain [PR00700] (404-410)
  IPR000242 Tyrosine-specific protein phosphatase, PTPase domain [PS50055] (216-410)
  IPR000242 Tyrosine-specific protein phosphatase, PTPase domain [SM00194] (215-410)
  IPR000742 EGF-like domain [SM00181] (13-43)
  IPR000742 EGF-like domain [SM00181] (58-88)
  IPR009030 Growth factor receptor cysteine-rich domain superfamily [SSF57184] (10-89)
  IPR029021 Protein-tyrosine phosphatase-like [G3DSA:3.90.190.10] (195-410)
  IPR029021 Protein-tyrosine phosphatase-like [SSF52799] (196-410)
  IPR050348 Protein-Tyrosine Phosphatase [PTHR19134] (150-409)

pLDDT: mean 79.5, std 22.78, range [23.42, 98.75]

Secondary structure (DSSP, 8-state):
--TTEESGGG-EEPPTTBGGG-B-TTT--BSSBPTTEESTTS-EEPPTTEESGGG-EEPPTTBGGG-B-TTT--BSSBSTT-BSTTS-B------S-----TTSSHHHHHHHHHHHHHHHHHHHHHHHHHTTS------------------------------------------PPPPP---STTS---TT--S-----HHHHHHHHHH--HHHHHHHHTTS---TT---HHHHSTTTGGG-SSTT----TTTEEEPPPBTTTTB-SEEEEEEEE-TTSSEEEEEEPPPPTTTHHHHHHHHHHTT--EEEE-S-SEETTEE-S---S-SSSEEEETTEEEEEEEEEE-SSEEEEEEEEEETTSPPEEEEEEEE--PPTTS--S-SHHHHHHHHHHHHS--SSPEEEE--